Protein AF-A0A7C5V2Q4-F1 (afdb_monomer)

pLDDT: mean 83.96, std 16.66, range [26.61, 98.19]

Secondary structure (DSSP, 8-state):
--------SSGGGTSTT--S--PPP-TTS-----TTS-HHHHHHHHHHHHHHHHHHHHHHHHHHHHHHHTSTTTTTS-HHHHHHHHHHHTT-HHHHHHHHHTTTEEEEEE-TTS-EEEEE-----TT-TTTHHHHHHHHHHHHHHHHHHHHHHHTT-TTEEEEEEEEEE---SSPPPHHHHHHHHHHHHHHHHHHSPTT---EEEEEEEE--SS-TTSTTS---TT-EEEEEEEEEEPPP--TT--TTSHHHHHHHHHTTT-EEEEEEEEPTTTTT-HHHHHHHHHHHHHHHHHS-S-SSHHHHHHHHHHTTT---EEEEEGGGGPPPPPPPPPPBPTTT-PBP---TTTTSGGG-EEHHHHHHTT-EEHHHHHHHHHHHHHHS----

Nearest PDB structures (foldseek):
  3hf5-assembly2_C  TM=4.327E-01  e=3.768E-01  Pseudomonas reinekei
  6qkm-assembly1_A  TM=3.722E-01  e=2.864E+00  Acidianus ambivalens
  4ruh-assembly1_A  TM=2.135E-01  e=1.011E+00  Homo sapiens
  6qjc-assembly1_A  TM=3.534E-01  e=4.691E+00  Acidianus ambivalens
  6qo0-assembly1_D  TM=3.811E-01  e=6.885E+00  Acidianus ambivalens

Structure (mmCIF, N/CA/C/O backbone):
data_AF-A0A7C5V2Q4-F1
#
_entry.id   AF-A0A7C5V2Q4-F1
#
loop_
_atom_site.group_PDB
_atom_site.id
_atom_site.type_symbol
_at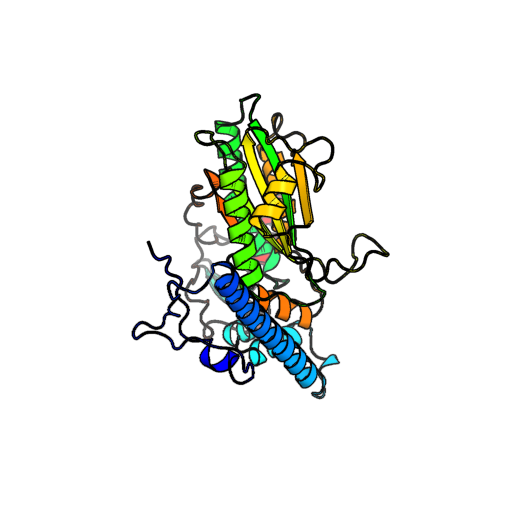om_site.label_atom_id
_atom_site.label_alt_id
_atom_site.label_comp_id
_atom_site.label_asym_id
_atom_site.label_entity_id
_atom_site.label_seq_id
_atom_site.pdbx_PDB_ins_code
_atom_site.Cartn_x
_atom_site.Cartn_y
_atom_site.Cartn_z
_atom_site.occupancy
_atom_site.B_iso_or_equiv
_atom_site.auth_seq_id
_atom_site.auth_comp_id
_atom_site.auth_asym_id
_atom_site.auth_atom_id
_atom_site.pdbx_PDB_model_num
ATOM 1 N N . MET A 1 1 ? -12.449 -25.948 27.594 1.00 26.61 1 MET A N 1
ATOM 2 C CA . MET A 1 1 ? -12.558 -25.129 26.363 1.00 26.61 1 MET A CA 1
ATOM 3 C C . MET A 1 1 ? -11.173 -24.605 26.000 1.00 26.61 1 MET A C 1
ATOM 5 O O . MET A 1 1 ? -10.774 -23.555 26.491 1.00 26.61 1 MET A O 1
ATOM 9 N N . SER A 1 2 ? -10.414 -25.378 25.222 1.00 27.00 2 SER A N 1
ATOM 10 C CA . SER A 1 2 ? -9.050 -25.055 24.783 1.00 27.00 2 SER A CA 1
ATOM 11 C C . SER A 1 2 ? -9.077 -24.156 23.542 1.00 27.00 2 SER A C 1
ATOM 13 O O . SER A 1 2 ? -9.951 -24.273 22.684 1.00 27.00 2 SER A O 1
ATOM 15 N N . VAL A 1 3 ? -8.145 -23.206 23.471 1.00 32.53 3 VAL A N 1
ATOM 16 C CA . VAL A 1 3 ? -7.998 -22.266 22.351 1.00 32.53 3 VAL A CA 1
ATOM 17 C C . VAL A 1 3 ? -6.780 -22.698 21.533 1.00 32.53 3 VAL A C 1
ATOM 19 O O . VAL A 1 3 ? -5.669 -22.680 22.048 1.00 32.53 3 VAL A O 1
ATOM 22 N N . GLN A 1 4 ? -6.999 -23.082 20.273 1.00 34.59 4 GLN A N 1
ATOM 23 C CA . GLN A 1 4 ? -5.988 -23.609 19.342 1.00 34.59 4 GLN A CA 1
ATOM 24 C C . GLN A 1 4 ? -5.271 -22.478 18.574 1.00 34.59 4 GLN A C 1
ATOM 26 O O . GLN A 1 4 ? -5.931 -21.560 18.076 1.00 34.59 4 GLN A O 1
ATOM 31 N N . ILE A 1 5 ? -3.934 -22.522 18.458 1.00 42.44 5 ILE A N 1
ATOM 32 C CA . ILE A 1 5 ? -3.127 -21.614 17.606 1.00 42.44 5 ILE A CA 1
ATOM 33 C C . ILE A 1 5 ? -1.931 -22.364 16.991 1.00 42.44 5 ILE A C 1
ATOM 35 O O . ILE A 1 5 ? -1.079 -22.861 17.717 1.00 42.44 5 ILE A O 1
ATOM 39 N N . GLU A 1 6 ? -1.910 -22.460 15.660 1.00 34.91 6 GLU A N 1
ATOM 40 C CA . GLU A 1 6 ? -1.063 -23.352 14.847 1.00 34.91 6 GLU A CA 1
ATOM 41 C C . GLU A 1 6 ? 0.200 -22.618 14.348 1.00 34.91 6 GLU A C 1
ATOM 43 O O . GLU A 1 6 ? 0.065 -21.581 13.692 1.00 34.91 6 GLU A O 1
ATOM 48 N N . THR A 1 7 ? 1.416 -23.116 14.638 1.00 46.41 7 THR A N 1
ATOM 49 C CA . THR A 1 7 ? 2.682 -22.678 13.992 1.00 46.41 7 THR A CA 1
ATOM 50 C C . THR A 1 7 ? 3.782 -23.758 14.091 1.00 46.41 7 THR A C 1
ATOM 52 O O . THR A 1 7 ? 4.435 -23.861 15.132 1.00 46.41 7 THR A O 1
ATOM 55 N N . SER A 1 8 ? 4.035 -24.531 13.025 1.00 42.38 8 SER A N 1
ATOM 56 C CA . SER A 1 8 ? 4.870 -25.750 13.071 1.00 42.38 8 SER A CA 1
ATOM 57 C C . SER A 1 8 ? 6.369 -25.591 12.740 1.00 42.38 8 SER A C 1
ATOM 59 O O . SER A 1 8 ? 7.172 -26.195 13.429 1.00 42.38 8 SER A O 1
ATOM 61 N N . GLU A 1 9 ? 6.850 -24.757 11.819 1.00 40.34 9 GLU A N 1
ATOM 62 C CA . GLU A 1 9 ? 8.235 -24.978 11.307 1.00 40.34 9 GLU A CA 1
ATOM 63 C C . GLU A 1 9 ? 9.363 -24.059 11.826 1.00 40.34 9 GLU A C 1
ATOM 65 O O . GLU A 1 9 ? 10.512 -24.217 11.430 1.00 40.34 9 GLU A O 1
ATOM 70 N N . VAL A 1 10 ? 9.099 -23.087 12.708 1.00 42.62 10 VAL A N 1
ATOM 71 C CA . VAL A 1 10 ? 10.092 -22.016 12.995 1.00 42.62 10 VAL A CA 1
ATOM 72 C C . VAL A 1 10 ? 10.660 -22.029 14.424 1.00 42.62 10 VAL A C 1
ATOM 74 O O . VAL A 1 10 ? 11.684 -21.395 14.675 1.00 42.62 10 VAL A O 1
ATOM 77 N N . LEU A 1 11 ? 10.046 -22.747 15.373 1.00 42.84 11 LEU A N 1
ATOM 78 C CA . LEU A 1 11 ? 10.464 -22.692 16.784 1.00 42.84 11 LEU A CA 1
ATOM 79 C C . LEU A 1 11 ? 11.715 -23.506 17.109 1.00 42.84 11 LEU A C 1
ATOM 81 O O . LEU A 1 11 ? 12.474 -23.068 17.968 1.00 42.84 11 LEU A O 1
ATOM 85 N N . ASP A 1 12 ? 11.987 -24.596 16.396 1.00 44.69 12 ASP A N 1
ATOM 86 C CA . ASP A 1 12 ? 13.100 -25.498 16.735 1.00 44.69 12 ASP A CA 1
ATOM 87 C C . ASP A 1 12 ? 14.481 -24.840 16.557 1.00 44.69 12 ASP A C 1
ATOM 89 O O . ASP A 1 12 ? 15.469 -25.277 17.132 1.00 44.69 12 ASP A O 1
ATOM 93 N N . SER A 1 13 ? 14.549 -23.719 15.827 1.00 42.50 13 SER A N 1
ATOM 94 C CA . SER A 1 13 ? 15.772 -22.917 15.676 1.00 42.50 13 SER A CA 1
ATOM 95 C C . SER A 1 13 ? 15.812 -21.647 16.539 1.00 42.50 13 SER A C 1
ATOM 97 O O . SER A 1 13 ? 16.843 -20.980 16.589 1.00 42.50 13 SER A O 1
ATOM 99 N N . ALA A 1 14 ? 14.715 -21.277 17.211 1.00 41.34 14 ALA A N 1
ATOM 100 C CA . ALA A 1 14 ? 14.650 -20.098 18.088 1.00 41.34 14 ALA A CA 1
ATOM 101 C C . ALA A 1 14 ? 15.077 -20.405 19.535 1.00 41.34 14 ALA A C 1
ATOM 103 O O . ALA A 1 14 ? 15.284 -19.491 20.330 1.00 41.34 14 ALA A O 1
ATOM 104 N N . THR A 1 15 ? 15.200 -21.684 19.877 1.00 46.28 15 THR A N 1
ATOM 105 C CA . THR A 1 15 ? 15.336 -22.183 21.249 1.00 46.28 15 THR A CA 1
ATOM 106 C C . THR A 1 15 ? 16.750 -22.635 21.599 1.00 46.28 15 THR A C 1
ATOM 108 O O . THR A 1 15 ? 17.056 -22.793 22.775 1.00 46.28 15 THR A O 1
ATOM 111 N N . ALA A 1 16 ? 17.647 -22.736 20.613 1.00 46.38 16 ALA A N 1
ATOM 112 C CA . ALA A 1 16 ? 19.034 -23.171 20.805 1.00 46.38 16 ALA A CA 1
ATOM 113 C C . ALA A 1 16 ? 19.890 -22.232 21.689 1.00 46.38 16 ALA A C 1
ATOM 115 O O . ALA A 1 16 ? 20.998 -22.599 22.063 1.00 46.38 16 ALA A O 1
ATOM 116 N N . GLY A 1 17 ? 19.393 -21.039 22.041 1.00 42.69 17 GLY A N 1
ATOM 117 C CA . GLY A 1 17 ? 20.082 -20.080 22.919 1.00 42.69 17 GLY A CA 1
ATOM 118 C C . GLY A 1 17 ? 19.285 -19.617 24.143 1.00 42.69 17 GLY A C 1
ATOM 119 O O . GLY A 1 17 ? 19.772 -18.772 24.889 1.00 42.69 17 GLY A O 1
ATOM 120 N N . ALA A 1 18 ? 18.070 -20.129 24.366 1.00 40.81 18 ALA A N 1
ATOM 121 C CA . ALA A 1 18 ? 17.256 -19.775 25.527 1.00 40.81 18 ALA A CA 1
ATOM 122 C C . ALA A 1 18 ? 17.156 -20.990 26.457 1.00 40.81 18 ALA A C 1
ATOM 124 O O . ALA A 1 18 ? 16.364 -21.891 26.206 1.00 40.81 18 ALA A O 1
ATOM 125 N N . SER A 1 19 ? 17.917 -21.012 27.557 1.00 41.22 19 SER A N 1
ATOM 126 C CA . SER A 1 19 ? 17.844 -22.081 28.574 1.00 41.22 19 SER A CA 1
ATOM 127 C C . SER A 1 19 ? 16.539 -22.082 29.393 1.00 41.22 19 SER A C 1
ATOM 129 O O . SER A 1 19 ? 16.434 -22.757 30.415 1.00 41.22 19 SER A O 1
ATOM 131 N N . ALA A 1 20 ? 15.521 -21.336 28.958 1.00 45.69 20 ALA A N 1
ATOM 132 C CA . ALA A 1 20 ? 14.234 -21.239 29.621 1.00 45.69 20 ALA A CA 1
ATOM 133 C C . ALA A 1 20 ? 13.189 -22.067 28.862 1.00 45.69 20 ALA A C 1
ATOM 135 O O . ALA A 1 20 ? 12.763 -21.689 27.774 1.00 45.69 20 ALA A O 1
ATOM 136 N N . PHE A 1 21 ? 12.811 -23.190 29.480 1.00 48.84 21 PHE A N 1
ATOM 137 C CA . PHE A 1 21 ? 11.584 -23.972 29.293 1.00 48.84 21 PHE A CA 1
ATOM 138 C C . PHE A 1 21 ? 10.853 -23.756 27.956 1.00 48.84 21 PHE A C 1
ATOM 140 O O . PHE A 1 21 ? 10.002 -22.875 27.810 1.00 48.84 21 PHE A O 1
ATOM 147 N N . VAL A 1 22 ? 11.150 -24.621 26.992 1.00 51.59 22 VAL A N 1
ATOM 148 C CA . VAL A 1 22 ? 10.342 -24.789 25.785 1.00 51.59 22 VAL A CA 1
ATOM 149 C C . VAL A 1 22 ? 9.534 -26.061 26.010 1.00 51.59 22 VAL A C 1
ATOM 151 O O . VAL A 1 22 ? 10.140 -27.131 26.074 1.00 51.59 22 VAL A O 1
ATOM 154 N N . PRO A 1 23 ? 8.203 -25.984 26.184 1.00 56.81 23 PRO A N 1
ATOM 155 C CA . PRO A 1 23 ? 7.403 -27.190 26.328 1.00 56.81 23 PRO A CA 1
ATOM 156 C C . PRO A 1 23 ? 7.612 -28.072 25.093 1.00 56.81 23 PRO A C 1
ATOM 158 O O . PRO A 1 23 ? 7.582 -27.565 23.968 1.00 56.81 23 PRO A O 1
ATOM 161 N N . ALA A 1 24 ? 7.833 -29.372 25.292 1.00 55.50 24 ALA A N 1
ATOM 162 C CA . ALA A 1 24 ? 7.827 -30.318 24.184 1.00 55.50 24 ALA A CA 1
ATOM 163 C C . ALA A 1 24 ? 6.471 -30.224 23.479 1.00 55.50 24 ALA A C 1
ATOM 165 O O . ALA A 1 24 ? 5.432 -30.129 24.140 1.00 55.50 24 ALA A O 1
ATOM 166 N N . ARG A 1 25 ? 6.486 -30.196 22.146 1.00 54.97 25 ARG A N 1
ATOM 167 C CA . ARG A 1 25 ? 5.241 -30.227 21.386 1.00 54.97 25 ARG A CA 1
ATOM 168 C C . ARG A 1 25 ? 4.564 -31.582 21.580 1.00 54.97 25 ARG A C 1
ATOM 170 O O . ARG A 1 25 ? 5.252 -32.592 21.711 1.00 54.97 25 ARG A O 1
ATOM 177 N N . ASP A 1 26 ? 3.239 -31.601 21.609 1.00 60.66 26 ASP A N 1
ATOM 178 C CA . ASP A 1 26 ? 2.491 -32.854 21.532 1.00 60.66 26 ASP A CA 1
ATOM 179 C C . ASP A 1 26 ? 2.609 -33.483 20.128 1.00 60.66 26 ASP A C 1
ATOM 181 O O . ASP A 1 26 ? 3.214 -32.913 19.213 1.00 60.66 26 ASP A O 1
ATOM 185 N N . GLY A 1 27 ? 2.041 -34.682 19.961 1.00 54.06 27 GLY A N 1
ATOM 186 C CA . GLY A 1 27 ? 2.088 -35.440 18.704 1.00 54.06 27 GLY A CA 1
ATOM 187 C C . GLY A 1 27 ? 1.478 -34.722 17.493 1.00 54.06 27 GLY A C 1
ATOM 188 O O . GLY A 1 27 ? 1.755 -35.117 16.365 1.00 54.06 27 GLY A O 1
ATOM 189 N N . ASP A 1 28 ? 0.722 -33.644 17.715 1.00 53.84 28 ASP A N 1
ATOM 190 C CA . ASP A 1 28 ? 0.086 -32.835 16.674 1.00 53.84 28 ASP A CA 1
ATOM 191 C C . ASP A 1 28 ? 0.823 -31.495 16.433 1.00 53.84 28 ASP A C 1
ATOM 193 O O . ASP A 1 28 ? 0.385 -30.661 15.636 1.00 53.84 28 ASP A O 1
ATOM 197 N N . GLY A 1 29 ? 1.962 -31.268 17.100 1.00 48.88 29 GLY A N 1
ATOM 198 C CA . GLY A 1 29 ? 2.810 -30.089 16.910 1.00 48.88 29 GLY A CA 1
ATOM 199 C C . GLY A 1 29 ? 2.446 -28.871 17.770 1.00 48.88 29 GLY A C 1
ATOM 200 O O . GLY A 1 29 ? 2.924 -27.766 17.481 1.00 48.88 29 GLY A O 1
ATOM 201 N N . TRP A 1 30 ? 1.637 -29.031 18.823 1.00 58.88 30 TRP A N 1
ATOM 202 C CA . TRP A 1 30 ? 1.192 -27.936 19.697 1.00 58.88 30 TRP A CA 1
ATOM 203 C C . TRP A 1 30 ? 1.996 -27.853 20.986 1.00 58.88 30 TRP A C 1
ATOM 205 O O . TRP A 1 30 ? 2.457 -28.858 21.507 1.00 58.88 30 TRP A O 1
ATOM 215 N N . TYR A 1 31 ? 2.111 -26.652 21.559 1.00 59.06 31 TYR A N 1
ATOM 216 C CA . TYR A 1 31 ? 2.618 -26.502 22.926 1.00 59.06 31 TYR A CA 1
ATOM 217 C C . TYR A 1 31 ? 1.496 -26.831 23.917 1.00 59.06 31 TYR A C 1
ATOM 219 O O . TYR A 1 31 ? 0.516 -26.075 23.959 1.00 59.06 31 TYR A O 1
ATOM 227 N N . PRO A 1 32 ? 1.611 -27.905 24.719 1.00 59.81 32 PRO A N 1
ATOM 228 C CA . PRO A 1 32 ? 0.618 -28.215 25.733 1.00 59.81 32 PRO A CA 1
ATOM 229 C C . PRO A 1 32 ? 0.603 -27.090 26.773 1.00 59.81 32 PRO A C 1
ATOM 231 O O . PRO A 1 32 ? 1.593 -26.840 27.461 1.00 59.81 32 PRO A O 1
ATOM 234 N N . VAL A 1 33 ? -0.530 -26.390 26.872 1.00 59.53 33 VAL A N 1
ATOM 235 C CA . VAL A 1 33 ? -0.809 -25.516 28.015 1.00 59.53 33 VAL A CA 1
ATOM 236 C C . VAL A 1 33 ? -1.325 -26.422 29.116 1.00 59.53 33 VAL A C 1
ATOM 238 O O . VAL A 1 33 ? -2.457 -26.905 29.034 1.00 59.53 33 VAL A O 1
ATOM 241 N N . THR A 1 34 ? -0.488 -26.709 30.108 1.00 64.69 34 THR A N 1
ATOM 242 C CA . THR A 1 34 ? -0.921 -27.540 31.233 1.00 64.69 34 THR A CA 1
ATOM 243 C C . THR A 1 34 ? -1.913 -26.749 32.102 1.00 64.69 34 THR A C 1
ATOM 245 O O . THR A 1 34 ? -1.849 -25.513 32.122 1.00 64.69 34 THR A O 1
ATOM 248 N N . PRO A 1 35 ? -2.861 -27.403 32.799 1.00 63.81 35 PRO A N 1
ATOM 249 C CA . PRO A 1 35 ? -3.821 -26.723 33.678 1.00 63.81 35 PRO A CA 1
ATOM 250 C C . PRO A 1 35 ? -3.169 -25.817 34.736 1.00 63.81 35 PRO A C 1
ATOM 252 O O . PRO A 1 35 ? -3.798 -24.876 35.216 1.00 63.81 35 PRO A O 1
ATOM 255 N N . GLU A 1 36 ? -1.906 -26.079 35.071 1.00 68.31 36 GLU A N 1
ATOM 256 C CA . GLU A 1 36 ? -1.113 -25.357 36.065 1.00 68.31 36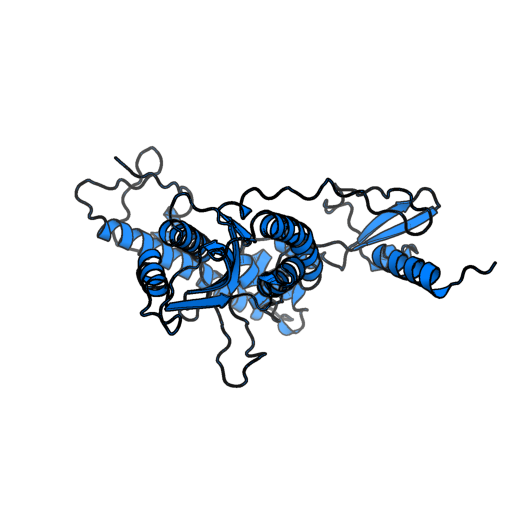 GLU A CA 1
ATOM 257 C C . GLU A 1 36 ? -0.471 -24.077 35.507 1.00 68.31 36 GLU A C 1
ATOM 259 O O . GLU A 1 36 ? -0.040 -23.216 36.277 1.00 68.31 36 GLU A O 1
ATOM 264 N N . GLN A 1 37 ? -0.404 -23.913 34.180 1.00 70.19 37 GLN A N 1
ATOM 265 C CA . GLN A 1 37 ? 0.167 -22.715 33.575 1.00 70.19 37 GLN A CA 1
ATOM 266 C C . GLN A 1 37 ? -0.818 -21.551 33.632 1.00 70.19 37 GLN A C 1
ATOM 268 O O . GLN A 1 37 ? -1.902 -21.569 33.042 1.00 70.19 37 GLN A O 1
ATOM 273 N N . SER A 1 38 ? -0.408 -20.467 34.288 1.00 76.94 38 SER A N 1
ATOM 274 C CA . SER A 1 38 ? -1.203 -19.249 34.286 1.00 76.94 38 SER A CA 1
ATOM 275 C C . SER A 1 38 ? -1.246 -18.645 32.879 1.00 76.94 38 SER A C 1
ATOM 277 O O . SER A 1 38 ? -0.282 -18.680 32.107 1.00 76.94 38 SER A O 1
ATOM 279 N N . LEU A 1 39 ? -2.366 -18.002 32.542 1.00 69.38 39 LEU A N 1
ATOM 280 C CA . LEU A 1 39 ? -2.509 -17.260 31.287 1.00 69.38 39 LEU A CA 1
ATOM 281 C C . LEU A 1 39 ? -1.384 -16.219 31.095 1.00 69.38 39 LEU A C 1
ATOM 283 O O . LEU A 1 39 ? -1.052 -15.858 29.963 1.00 69.38 39 LEU A O 1
ATOM 287 N N . ASP A 1 40 ? -0.801 -15.722 32.186 1.00 73.00 40 ASP A N 1
ATOM 288 C CA . ASP A 1 40 ? 0.296 -14.761 32.147 1.00 73.00 40 ASP A CA 1
ATOM 289 C C . ASP A 1 40 ? 1.644 -15.411 31.819 1.00 73.00 40 ASP A C 1
ATOM 291 O O . ASP A 1 40 ? 2.403 -14.820 31.049 1.00 73.00 40 ASP A O 1
ATOM 295 N N . GLN A 1 41 ? 1.896 -16.649 32.260 1.00 72.38 41 GLN A N 1
ATOM 296 C CA . GLN A 1 41 ? 3.060 -17.435 31.828 1.00 72.38 41 GLN A CA 1
ATOM 297 C C . GLN A 1 41 ? 3.009 -17.722 30.323 1.00 72.38 41 GLN A C 1
ATOM 299 O O . GLN A 1 41 ? 3.978 -17.466 29.609 1.00 72.38 41 GLN A O 1
ATOM 304 N N . VAL A 1 42 ? 1.847 -18.137 29.806 1.00 70.12 42 VAL A N 1
ATOM 305 C CA . VAL A 1 42 ? 1.660 -18.386 28.365 1.00 70.12 42 VAL A CA 1
ATOM 306 C C . VAL A 1 42 ? 1.880 -17.105 27.549 1.00 70.12 42 VAL A C 1
ATOM 308 O O . VAL A 1 42 ? 2.594 -17.106 26.544 1.00 70.12 42 VAL A O 1
ATOM 311 N N . LYS A 1 43 ? 1.319 -15.967 27.986 1.00 71.94 43 LYS A N 1
ATOM 312 C CA . LYS A 1 43 ? 1.562 -14.667 27.330 1.00 71.94 43 LYS A CA 1
ATOM 313 C C . LYS A 1 43 ? 3.039 -14.273 27.368 1.00 71.94 43 LYS A C 1
ATOM 315 O O . LYS A 1 43 ? 3.521 -13.720 26.380 1.00 71.94 43 LYS A O 1
ATOM 320 N N . ALA A 1 44 ? 3.725 -14.493 28.489 1.00 74.62 44 ALA A N 1
ATOM 321 C CA . ALA A 1 44 ? 5.139 -14.168 28.642 1.00 74.62 44 ALA A CA 1
ATOM 322 C C . ALA A 1 44 ? 6.003 -14.998 27.684 1.00 74.62 44 ALA A C 1
ATOM 324 O O . ALA A 1 44 ? 6.819 -14.421 26.968 1.00 74.62 44 ALA A O 1
ATOM 325 N N . PHE A 1 45 ? 5.738 -16.303 27.573 1.00 75.50 45 PHE A N 1
ATOM 326 C CA . PHE A 1 45 ? 6.406 -17.189 26.619 1.00 75.50 45 PHE A CA 1
ATOM 327 C C . PHE A 1 45 ? 6.243 -16.704 25.173 1.00 75.50 45 PHE A C 1
ATOM 329 O O . PHE A 1 45 ? 7.231 -16.458 24.485 1.00 75.50 45 PHE A O 1
ATOM 336 N N . PHE A 1 46 ? 5.010 -16.457 24.714 1.00 72.62 46 PHE A N 1
ATOM 337 C CA . PHE A 1 46 ? 4.790 -15.977 23.344 1.00 72.62 46 PHE A CA 1
ATOM 338 C C . PHE A 1 46 ? 5.418 -14.607 23.080 1.00 72.62 46 PHE A C 1
ATOM 340 O O . PHE A 1 46 ? 5.879 -14.355 21.966 1.00 72.62 46 PHE A O 1
ATOM 347 N N . ARG A 1 47 ? 5.448 -13.716 24.081 1.00 74.75 47 ARG A N 1
ATOM 348 C CA . ARG A 1 47 ? 6.177 -12.444 23.977 1.00 74.75 47 ARG A CA 1
ATOM 349 C C . ARG A 1 47 ? 7.675 -12.688 23.816 1.00 74.75 47 ARG A C 1
ATOM 351 O O . ARG A 1 47 ? 8.261 -12.080 22.930 1.00 74.75 47 ARG A O 1
ATOM 358 N N . ALA A 1 48 ? 8.266 -13.581 24.607 1.00 75.94 48 ALA A N 1
ATOM 359 C CA . ALA A 1 48 ? 9.685 -13.918 24.523 1.00 75.94 48 ALA A CA 1
ATOM 360 C C . ALA A 1 48 ? 10.046 -14.533 23.160 1.00 75.94 48 ALA A C 1
ATOM 362 O O . ALA A 1 48 ? 10.942 -14.029 22.488 1.00 75.94 48 ALA A O 1
ATOM 363 N N . VAL A 1 49 ? 9.286 -15.532 22.696 1.00 76.62 49 VAL A N 1
ATOM 364 C CA . VAL A 1 49 ? 9.466 -16.159 21.373 1.00 76.62 49 VAL A CA 1
ATOM 365 C C . VAL A 1 49 ? 9.348 -15.128 20.251 1.00 76.62 49 VAL A C 1
ATOM 367 O O . VAL A 1 49 ? 10.174 -15.086 19.340 1.00 76.62 49 VAL A O 1
ATOM 370 N N . TYR A 1 50 ? 8.327 -14.269 20.311 1.00 75.06 50 TYR A N 1
ATOM 371 C CA . TYR A 1 50 ? 8.141 -13.205 19.331 1.00 75.06 50 TYR A CA 1
ATOM 372 C C . TYR A 1 50 ? 9.324 -12.225 19.330 1.00 75.06 50 TYR A C 1
ATOM 374 O O . TYR A 1 50 ? 9.821 -11.879 18.257 1.00 75.06 50 TYR A O 1
ATOM 382 N N . SER A 1 51 ? 9.781 -11.788 20.506 1.00 76.00 51 SER A N 1
ATOM 383 C CA . SER A 1 51 ? 10.917 -10.872 20.637 1.00 76.00 51 SER A CA 1
ATOM 384 C C . SER A 1 51 ? 12.204 -11.496 20.102 1.0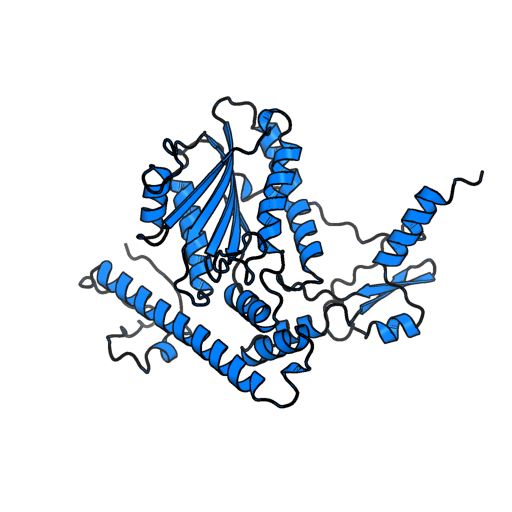0 76.00 51 SER A C 1
ATOM 386 O O . SER A 1 51 ? 12.909 -10.839 19.343 1.00 76.00 51 SER A O 1
ATOM 388 N N . ALA A 1 52 ? 12.464 -12.773 20.397 1.00 78.75 52 ALA A N 1
ATOM 389 C CA . ALA A 1 52 ? 13.616 -13.504 19.872 1.00 78.75 52 ALA A CA 1
ATOM 390 C C . ALA A 1 52 ? 13.568 -13.626 18.339 1.00 78.75 52 ALA A C 1
ATOM 392 O O . ALA A 1 52 ? 14.557 -13.371 17.655 1.00 78.75 52 ALA A O 1
ATOM 393 N N . ARG A 1 53 ? 12.394 -13.938 17.772 1.00 77.88 53 ARG A N 1
ATOM 394 C CA . ARG A 1 53 ? 12.203 -13.993 16.314 1.00 77.88 53 ARG A CA 1
ATOM 395 C C . ARG A 1 53 ? 12.394 -12.626 15.656 1.00 77.88 53 ARG A C 1
ATOM 397 O O . ARG A 1 53 ? 12.987 -12.546 14.583 1.00 77.88 53 ARG A O 1
ATOM 404 N N . ASN A 1 54 ? 11.890 -11.561 16.283 1.00 78.81 54 ASN A N 1
ATOM 405 C CA . ASN A 1 54 ? 12.097 -10.195 15.814 1.00 78.81 54 ASN A CA 1
ATOM 406 C C . ASN A 1 54 ? 13.585 -9.839 15.798 1.00 78.81 54 ASN A C 1
ATOM 408 O O . ASN A 1 54 ? 14.091 -9.458 14.747 1.00 78.81 54 ASN A O 1
ATOM 412 N N . ALA A 1 55 ? 14.266 -10.025 16.932 1.00 82.19 55 ALA A N 1
ATOM 413 C CA . ALA A 1 55 ? 15.692 -9.757 17.076 1.00 82.19 55 ALA A CA 1
ATOM 414 C C . ALA A 1 55 ? 16.497 -10.513 16.015 1.00 82.19 55 ALA A C 1
ATOM 416 O O . ALA A 1 55 ? 17.276 -9.904 15.297 1.00 82.19 55 ALA A O 1
ATOM 417 N N . ARG A 1 56 ? 16.202 -11.802 15.790 1.00 87.12 56 ARG A N 1
ATOM 418 C CA . ARG A 1 56 ? 16.884 -12.599 14.764 1.00 87.12 56 ARG A CA 1
ATOM 419 C C . ARG A 1 56 ? 16.745 -12.019 13.357 1.00 87.12 56 ARG A C 1
ATOM 421 O O . ARG A 1 56 ? 17.755 -11.906 12.677 1.00 87.12 56 ARG A O 1
ATOM 428 N N . ILE A 1 57 ? 15.537 -11.646 12.918 1.00 88.31 57 ILE A N 1
ATOM 429 C CA . ILE A 1 57 ? 15.350 -11.062 11.576 1.00 88.31 57 ILE A CA 1
ATOM 430 C C . ILE A 1 57 ? 16.033 -9.697 11.471 1.00 88.31 57 ILE A C 1
ATOM 432 O O . ILE A 1 57 ? 16.610 -9.384 10.432 1.00 88.31 57 ILE A O 1
ATOM 436 N N . VAL A 1 58 ? 15.963 -8.876 12.520 1.00 87.81 58 VAL A N 1
ATOM 437 C CA . VAL A 1 58 ? 16.617 -7.561 12.543 1.00 87.81 58 VAL A CA 1
ATOM 438 C C . VAL A 1 58 ? 18.138 -7.712 12.498 1.00 87.81 58 VAL A C 1
ATOM 440 O O . VAL A 1 58 ? 18.787 -7.033 11.706 1.00 87.81 58 VAL A O 1
ATOM 443 N N . ASP A 1 59 ? 18.701 -8.619 13.289 1.00 90.25 59 ASP A N 1
ATOM 444 C CA . ASP A 1 59 ? 20.136 -8.890 13.341 1.00 90.25 59 ASP A CA 1
ATOM 445 C C . ASP A 1 59 ? 20.638 -9.524 12.047 1.00 90.25 59 ASP A C 1
ATOM 447 O O . ASP A 1 59 ? 21.676 -9.123 11.527 1.00 90.25 59 ASP A O 1
ATOM 451 N N . GLU A 1 60 ? 19.895 -10.481 11.490 1.00 93.81 60 GLU A N 1
ATOM 452 C CA . GLU A 1 60 ? 20.178 -11.069 10.182 1.00 93.81 60 GLU A CA 1
ATOM 453 C C . GLU A 1 60 ? 20.163 -9.998 9.093 1.00 93.81 60 GLU A C 1
ATOM 455 O O . GLU A 1 60 ? 21.121 -9.896 8.335 1.00 93.81 60 GLU A O 1
ATOM 460 N N . PHE A 1 61 ? 19.150 -9.129 9.076 1.00 93.81 61 PHE A N 1
ATOM 461 C CA . PHE A 1 61 ? 19.092 -8.007 8.145 1.00 93.81 61 PHE A CA 1
ATOM 462 C C . PHE A 1 61 ? 20.295 -7.068 8.301 1.00 93.81 61 PHE A C 1
ATOM 464 O O . PHE A 1 61 ? 20.950 -6.749 7.310 1.00 93.81 61 PHE A O 1
ATOM 471 N N . LYS A 1 62 ? 20.625 -6.651 9.531 1.00 93.56 62 LYS A N 1
ATOM 472 C CA . LYS A 1 62 ? 21.775 -5.774 9.810 1.00 93.56 62 LYS A CA 1
ATOM 473 C C . LYS A 1 62 ? 23.093 -6.412 9.361 1.00 93.56 62 LYS A C 1
ATOM 475 O O . LYS A 1 62 ? 23.878 -5.745 8.693 1.00 93.56 62 LYS A O 1
ATOM 480 N N . ARG A 1 63 ? 23.325 -7.692 9.684 1.00 96.00 63 ARG A N 1
ATOM 481 C CA . ARG A 1 63 ? 24.524 -8.436 9.260 1.00 96.00 63 ARG A CA 1
ATOM 482 C C . ARG A 1 63 ? 24.600 -8.570 7.745 1.00 96.00 63 ARG A C 1
ATOM 484 O O . ARG A 1 63 ? 25.656 -8.316 7.181 1.00 96.00 63 ARG A O 1
ATOM 491 N N . THR A 1 64 ? 23.492 -8.911 7.092 1.00 96.56 64 THR A N 1
ATOM 492 C CA . THR A 1 64 ? 23.413 -9.012 5.631 1.00 96.56 64 THR A CA 1
ATOM 493 C C . THR A 1 64 ? 23.746 -7.684 4.963 1.00 96.56 64 THR A C 1
ATOM 495 O O . THR A 1 64 ? 24.562 -7.647 4.047 1.00 96.56 64 THR A O 1
ATOM 498 N N . VAL A 1 65 ? 23.169 -6.577 5.439 1.00 95.38 65 VAL A N 1
ATOM 499 C CA . VAL A 1 65 ? 23.475 -5.240 4.910 1.00 95.38 65 VAL A CA 1
ATOM 500 C C . VAL A 1 65 ? 24.942 -4.879 5.139 1.00 95.38 65 VAL A C 1
ATOM 502 O O . VAL A 1 65 ? 25.585 -4.386 4.219 1.00 95.38 65 VAL A O 1
ATOM 505 N N . ALA A 1 66 ? 25.490 -5.145 6.328 1.00 96.19 66 ALA A N 1
ATOM 506 C CA . ALA A 1 66 ? 26.897 -4.879 6.623 1.00 96.19 66 ALA A CA 1
ATOM 507 C C . ALA A 1 66 ? 27.846 -5.698 5.729 1.00 96.19 66 ALA A C 1
ATOM 509 O O . ALA A 1 66 ? 28.802 -5.147 5.192 1.00 96.19 66 ALA A O 1
ATOM 510 N N . ALA A 1 67 ? 27.554 -6.984 5.516 1.00 97.12 67 ALA A N 1
ATOM 511 C CA . ALA A 1 67 ? 28.338 -7.851 4.640 1.00 97.12 67 ALA A CA 1
ATOM 512 C C . ALA A 1 67 ? 28.293 -7.385 3.177 1.00 97.12 67 ALA A C 1
ATOM 514 O O . ALA A 1 67 ? 29.326 -7.336 2.520 1.00 97.12 67 ALA A O 1
ATOM 515 N N . LEU A 1 68 ? 27.116 -6.986 2.683 1.00 97.12 68 LEU A N 1
ATOM 516 C CA . LEU A 1 68 ? 26.961 -6.453 1.327 1.00 97.12 68 LEU A CA 1
ATOM 517 C C . LEU A 1 68 ? 27.675 -5.106 1.138 1.00 97.12 68 LEU A C 1
ATOM 519 O O . LEU A 1 68 ? 28.257 -4.880 0.083 1.00 97.12 68 LEU A O 1
ATOM 523 N N . LYS A 1 69 ? 27.667 -4.238 2.159 1.00 96.38 69 LYS A N 1
ATOM 524 C CA . LYS A 1 69 ? 28.410 -2.965 2.169 1.00 96.38 69 LYS A CA 1
ATOM 525 C C . LYS A 1 69 ? 29.922 -3.140 2.130 1.00 96.38 69 LYS A C 1
ATOM 527 O O . LYS A 1 69 ? 30.615 -2.259 1.644 1.00 96.38 69 LYS A O 1
ATOM 532 N N . ALA A 1 70 ? 30.428 -4.252 2.657 1.00 97.06 70 ALA A N 1
ATOM 533 C CA . ALA A 1 70 ? 31.850 -4.566 2.618 1.00 97.06 70 ALA A CA 1
ATOM 534 C C . ALA A 1 70 ? 32.316 -5.062 1.235 1.00 97.06 70 ALA A C 1
ATOM 536 O O . ALA A 1 70 ? 33.518 -5.193 1.015 1.00 97.06 70 ALA A O 1
ATOM 537 N N . CYS A 1 71 ? 31.397 -5.359 0.308 1.00 96.25 71 CYS A N 1
ATOM 538 C CA . CYS A 1 71 ? 31.754 -5.718 -1.060 1.00 96.25 71 CYS A CA 1
ATOM 539 C C . CYS A 1 71 ? 32.221 -4.487 -1.849 1.00 96.25 71 CYS A C 1
ATOM 541 O O . CYS A 1 71 ? 31.593 -3.429 -1.798 1.00 96.25 71 CYS A O 1
ATOM 543 N N . GLU A 1 72 ? 33.279 -4.658 -2.643 1.00 95.69 72 GLU A N 1
ATOM 544 C CA . GLU A 1 72 ? 33.763 -3.636 -3.575 1.00 95.69 72 GLU A CA 1
ATOM 545 C C . GLU A 1 72 ? 32.652 -3.209 -4.550 1.00 95.69 72 GLU A C 1
ATOM 547 O O . GLU A 1 72 ? 31.885 -4.040 -5.051 1.00 95.69 72 GLU A O 1
ATOM 552 N N . GLY A 1 73 ? 32.547 -1.904 -4.805 1.00 95.56 73 GLY A N 1
ATOM 553 C CA . GLY A 1 73 ? 31.568 -1.356 -5.738 1.00 95.56 73 GLY A CA 1
ATOM 554 C C . GLY A 1 73 ? 30.159 -1.146 -5.163 1.00 95.56 73 GLY A C 1
ATOM 555 O O . GLY A 1 73 ? 29.249 -0.835 -5.930 1.00 95.56 73 GLY A O 1
ATOM 556 N N . TRP A 1 74 ? 29.921 -1.393 -3.861 1.00 96.19 74 TRP A N 1
ATOM 557 C CA . TRP A 1 74 ? 28.577 -1.299 -3.269 1.00 96.19 74 TRP A CA 1
ATOM 558 C C . TRP A 1 74 ? 27.978 0.103 -3.379 1.00 96.19 74 TRP A C 1
ATOM 560 O O . TRP A 1 74 ? 26.808 0.234 -3.747 1.00 96.19 74 TRP A O 1
ATOM 570 N N . ASP A 1 75 ? 28.746 1.143 -3.058 1.00 96.00 75 ASP A N 1
ATOM 571 C CA . ASP A 1 75 ? 28.236 2.514 -2.997 1.00 96.00 75 ASP A CA 1
ATOM 572 C C . ASP A 1 75 ? 27.880 3.057 -4.389 1.00 96.00 75 ASP A C 1
ATOM 574 O O . ASP A 1 75 ? 26.914 3.815 -4.522 1.00 96.00 75 ASP A O 1
ATOM 578 N N . GLU A 1 76 ? 28.558 2.565 -5.427 1.00 96.62 76 GLU A N 1
ATOM 579 C CA . GLU A 1 76 ? 28.334 2.855 -6.843 1.00 96.62 76 GLU A CA 1
ATOM 580 C C . GLU A 1 76 ? 27.094 2.147 -7.414 1.00 96.62 76 GLU A C 1
ATOM 582 O O . GLU A 1 76 ? 26.593 2.525 -8.479 1.00 96.62 76 GLU A O 1
ATOM 587 N N . LEU A 1 77 ? 26.559 1.129 -6.726 1.00 95.81 77 LEU A N 1
ATOM 588 C CA . LEU A 1 77 ? 25.360 0.437 -7.190 1.00 95.81 77 LEU A CA 1
ATOM 589 C C . LEU A 1 77 ? 24.137 1.369 -7.155 1.00 95.81 77 LEU A C 1
ATOM 591 O O . LEU A 1 77 ? 23.881 2.038 -6.144 1.00 95.81 77 LEU A O 1
ATOM 595 N N . PRO A 1 78 ? 23.278 1.324 -8.190 1.00 94.69 78 PRO A N 1
ATOM 596 C CA . PRO A 1 78 ? 21.964 1.948 -8.127 1.00 94.69 78 PRO A CA 1
ATOM 597 C C . PRO A 1 78 ? 21.154 1.421 -6.933 1.00 94.69 78 PRO A C 1
ATOM 599 O O . PRO A 1 78 ? 21.147 0.219 -6.662 1.00 94.69 78 PRO A O 1
ATOM 602 N N . GLU A 1 79 ? 20.373 2.285 -6.277 1.00 92.94 79 GLU A N 1
ATOM 603 C CA . GLU A 1 79 ? 19.561 1.926 -5.093 1.00 92.94 79 GLU A CA 1
ATOM 604 C C . GLU A 1 79 ? 18.644 0.715 -5.310 1.00 92.94 79 GLU A C 1
ATOM 606 O O . GLU A 1 79 ? 18.371 -0.077 -4.408 1.00 92.94 79 GLU A O 1
ATOM 611 N N . ARG A 1 80 ? 18.188 0.528 -6.546 1.00 92.88 80 ARG A N 1
ATOM 612 C CA . ARG A 1 80 ? 17.399 -0.633 -6.953 1.00 92.88 80 ARG A CA 1
ATOM 613 C C . ARG A 1 80 ? 18.189 -1.942 -6.895 1.00 92.88 80 ARG A C 1
ATOM 615 O O . ARG A 1 80 ? 17.614 -2.959 -6.510 1.00 92.88 80 ARG A O 1
ATOM 622 N N . GLU A 1 81 ? 19.453 -1.932 -7.304 1.00 95.69 81 GLU A N 1
ATOM 623 C CA . GLU A 1 81 ? 20.306 -3.120 -7.250 1.00 95.69 81 GLU A CA 1
ATOM 624 C C . GLU A 1 81 ? 20.690 -3.425 -5.801 1.00 95.69 81 GLU A C 1
ATOM 626 O O . GLU A 1 81 ? 20.566 -4.574 -5.382 1.00 95.69 81 GLU A O 1
ATOM 631 N N . LYS A 1 82 ? 20.995 -2.397 -4.992 1.00 96.56 82 LYS A N 1
ATOM 632 C CA . LYS A 1 82 ? 21.145 -2.532 -3.529 1.00 96.56 82 LYS A CA 1
ATOM 633 C C . LYS A 1 82 ? 19.907 -3.195 -2.907 1.00 96.56 82 LYS A C 1
ATOM 635 O O . LYS A 1 82 ? 20.014 -4.213 -2.225 1.00 96.56 82 LYS A O 1
ATOM 640 N N . TYR A 1 83 ? 18.711 -2.686 -3.224 1.00 95.44 83 TYR A N 1
ATOM 641 C CA . TYR A 1 83 ? 17.427 -3.260 -2.800 1.00 95.44 83 TYR A CA 1
ATOM 642 C C . TYR A 1 83 ? 17.268 -4.730 -3.225 1.00 95.44 83 TYR A C 1
ATOM 644 O O . TYR A 1 83 ? 16.868 -5.567 -2.414 1.00 95.44 83 TYR A O 1
ATOM 652 N N . ALA A 1 84 ? 17.581 -5.068 -4.479 1.00 96.75 84 ALA A N 1
ATOM 653 C CA . ALA A 1 84 ? 17.458 -6.432 -4.986 1.00 96.75 84 ALA A CA 1
ATOM 654 C C . ALA A 1 84 ? 18.438 -7.406 -4.312 1.00 96.75 84 ALA A C 1
ATOM 656 O O . ALA A 1 84 ? 18.006 -8.479 -3.892 1.00 96.75 84 ALA A O 1
ATOM 657 N N . ARG A 1 85 ? 19.712 -7.028 -4.143 1.00 98.00 85 ARG A N 1
ATOM 658 C CA . ARG A 1 85 ? 20.728 -7.862 -3.474 1.00 98.00 85 ARG A CA 1
ATOM 659 C C . ARG A 1 85 ? 20.367 -8.158 -2.024 1.00 98.00 85 ARG A C 1
ATOM 661 O O . ARG A 1 85 ? 20.472 -9.302 -1.596 1.00 98.00 85 ARG A O 1
ATOM 668 N N . ILE A 1 86 ? 19.862 -7.164 -1.290 1.00 97.88 86 ILE A N 1
ATOM 669 C CA . ILE A 1 86 ? 19.408 -7.378 0.092 1.00 97.88 86 ILE A CA 1
ATOM 670 C C . ILE A 1 86 ? 18.220 -8.344 0.122 1.00 97.88 86 ILE A C 1
ATOM 672 O O . ILE A 1 86 ? 18.194 -9.257 0.940 1.00 97.88 86 ILE A O 1
ATOM 676 N N . LEU A 1 87 ? 17.236 -8.191 -0.774 1.00 97.31 87 LEU A N 1
ATOM 677 C CA . LEU A 1 87 ? 16.115 -9.134 -0.846 1.00 97.31 87 LEU A CA 1
ATOM 678 C C . LEU A 1 87 ? 16.577 -10.564 -1.150 1.00 97.31 87 LEU A C 1
ATOM 680 O O . LEU A 1 87 ? 16.072 -11.502 -0.543 1.00 97.31 87 LEU A O 1
ATOM 684 N N . GLU A 1 88 ? 17.509 -10.732 -2.082 1.00 97.81 88 GLU A N 1
ATOM 685 C CA . GLU A 1 88 ? 18.074 -12.029 -2.456 1.00 97.81 88 GLU A CA 1
ATOM 686 C C . GLU A 1 88 ? 18.801 -12.691 -1.283 1.00 97.81 88 GLU A C 1
ATOM 688 O O . GLU A 1 88 ? 18.491 -13.835 -0.950 1.00 97.81 88 GLU A O 1
ATOM 693 N N . ALA A 1 89 ? 19.669 -11.943 -0.597 1.00 97.12 89 ALA A N 1
ATOM 694 C CA . ALA A 1 89 ? 20.393 -12.409 0.582 1.00 97.12 89 ALA A CA 1
ATOM 695 C C . ALA A 1 89 ? 19.469 -12.721 1.775 1.00 97.12 89 ALA A C 1
ATOM 697 O O . ALA A 1 89 ? 19.775 -13.592 2.580 1.00 97.12 89 ALA A O 1
ATOM 698 N N . MET A 1 90 ? 18.299 -12.078 1.850 1.00 96.00 90 MET A N 1
ATOM 699 C CA . MET A 1 90 ? 17.250 -12.370 2.837 1.00 96.00 90 MET A CA 1
ATOM 700 C C . MET A 1 90 ? 16.269 -13.470 2.377 1.00 96.00 90 MET A C 1
ATOM 702 O O . MET A 1 90 ? 15.164 -13.580 2.913 1.00 96.00 90 MET A O 1
ATOM 706 N N . GLY A 1 91 ? 16.616 -14.256 1.349 1.00 95.69 91 GLY A N 1
ATOM 707 C CA . GLY A 1 91 ? 15.817 -15.397 0.880 1.00 95.69 91 GLY A CA 1
ATOM 708 C C . GLY A 1 91 ? 14.548 -15.025 0.103 1.00 95.69 91 GLY A C 1
ATOM 709 O O . GLY A 1 91 ? 13.585 -15.790 0.060 1.00 95.69 91 GLY A O 1
ATOM 710 N N . LEU A 1 92 ? 14.496 -13.829 -0.492 1.00 95.88 92 LEU A N 1
ATOM 711 C CA . LEU A 1 92 ? 13.366 -13.326 -1.283 1.00 95.88 92 LEU A CA 1
ATOM 712 C C . LEU A 1 92 ? 13.731 -13.204 -2.773 1.00 95.88 92 LEU A C 1
ATOM 714 O O . LEU A 1 92 ? 13.416 -12.196 -3.413 1.00 95.88 92 LEU A O 1
ATOM 718 N N . GLN A 1 93 ? 14.338 -14.247 -3.349 1.00 96.25 93 GLN A N 1
ATOM 719 C CA . GLN A 1 93 ? 14.879 -14.276 -4.720 1.00 96.25 93 GLN A CA 1
ATOM 720 C C . GLN A 1 93 ? 13.846 -13.828 -5.764 1.00 96.25 93 GLN A C 1
ATOM 722 O O . GLN A 1 93 ? 14.083 -12.905 -6.539 1.00 96.25 93 GLN A O 1
ATOM 727 N N . SER A 1 94 ? 12.626 -14.377 -5.715 1.00 93.62 94 SER A N 1
ATOM 728 C CA . SER A 1 94 ? 11.555 -13.991 -6.649 1.00 93.62 94 SER A CA 1
ATOM 729 C C . SER A 1 94 ? 11.167 -12.507 -6.547 1.00 93.62 94 SER A C 1
ATOM 731 O O . SER A 1 94 ? 10.684 -11.907 -7.508 1.00 93.62 94 SER A O 1
ATOM 733 N N . LYS A 1 95 ? 11.337 -11.862 -5.387 1.00 95.38 95 LYS A N 1
ATOM 734 C CA . LYS A 1 95 ? 11.127 -10.411 -5.279 1.00 95.38 95 LYS A CA 1
ATOM 735 C C . LYS A 1 95 ? 12.330 -9.644 -5.824 1.00 95.38 95 LYS A C 1
ATOM 737 O O . LYS A 1 95 ? 12.106 -8.692 -6.567 1.00 95.38 95 LYS A O 1
ATOM 742 N N . ALA A 1 96 ? 13.550 -10.073 -5.505 1.00 96.75 96 ALA A N 1
ATOM 743 C CA . ALA A 1 96 ? 14.787 -9.473 -5.999 1.00 96.75 96 ALA A CA 1
ATOM 744 C C . ALA A 1 96 ? 14.818 -9.414 -7.534 1.00 96.75 96 ALA A C 1
ATOM 746 O O . ALA A 1 96 ? 14.901 -8.331 -8.110 1.00 96.75 96 ALA A O 1
ATOM 747 N N . GLU A 1 97 ? 14.607 -10.549 -8.201 1.00 94.69 97 GLU A N 1
ATOM 748 C CA . GLU A 1 97 ? 14.595 -10.647 -9.666 1.00 94.69 97 GLU A CA 1
ATOM 749 C C . GLU A 1 97 ? 13.535 -9.742 -10.297 1.00 94.69 97 GLU A C 1
ATOM 751 O O . GLU A 1 97 ? 13.806 -8.983 -11.224 1.00 94.69 97 GLU A O 1
ATOM 756 N N . ARG A 1 98 ? 12.305 -9.771 -9.763 1.00 94.25 98 ARG A N 1
ATOM 757 C CA . ARG A 1 98 ? 11.241 -8.895 -10.262 1.00 94.25 98 ARG A CA 1
ATOM 758 C C . ARG A 1 98 ? 11.604 -7.425 -10.062 1.00 94.25 98 ARG A C 1
ATOM 760 O O . ARG A 1 98 ? 11.239 -6.617 -10.909 1.00 94.25 98 ARG A O 1
ATOM 767 N N . SER A 1 99 ? 12.266 -7.074 -8.958 1.00 94.50 99 SER A N 1
ATOM 768 C CA . SER A 1 99 ? 12.730 -5.711 -8.694 1.00 94.50 99 SER A CA 1
ATOM 769 C C . SER A 1 99 ? 13.761 -5.256 -9.723 1.00 94.50 99 SER A C 1
ATOM 771 O O . SER A 1 99 ? 13.608 -4.155 -10.246 1.00 94.50 99 SER A O 1
ATOM 773 N N . ARG A 1 100 ? 14.737 -6.104 -10.075 1.00 94.88 100 ARG A N 1
ATOM 774 C CA . ARG A 1 100 ? 15.713 -5.825 -11.143 1.00 94.88 100 ARG A CA 1
ATOM 775 C C . ARG A 1 100 ? 15.014 -5.595 -12.482 1.00 94.88 100 ARG A C 1
ATOM 777 O O . ARG A 1 100 ? 15.206 -4.564 -13.101 1.00 94.88 100 ARG A O 1
ATOM 784 N N . ASP A 1 101 ? 14.090 -6.477 -12.858 1.00 94.81 101 ASP A N 1
ATOM 785 C CA . ASP A 1 101 ? 13.409 -6.394 -14.158 1.00 94.81 101 ASP A CA 1
ATOM 786 C C . ASP A 1 101 ? 12.436 -5.210 -14.303 1.00 94.81 101 ASP A C 1
ATOM 788 O O . ASP A 1 101 ? 12.046 -4.855 -15.419 1.00 94.81 101 ASP A O 1
ATOM 792 N N . CYS A 1 102 ? 11.935 -4.647 -13.197 1.00 93.62 102 CYS A N 1
ATOM 793 C CA . CYS A 1 102 ? 10.860 -3.651 -13.236 1.00 93.62 102 CYS A CA 1
ATOM 794 C C . CYS A 1 102 ? 11.271 -2.438 -14.073 1.00 93.62 102 CYS A C 1
ATOM 796 O O . CYS A 1 102 ? 12.321 -1.862 -13.832 1.00 93.62 102 CYS A O 1
ATOM 798 N N . ASN A 1 103 ? 10.435 -1.983 -14.999 1.00 92.44 103 ASN A N 1
ATOM 799 C CA . ASN A 1 103 ? 10.714 -0.838 -15.873 1.00 92.44 103 ASN A CA 1
ATOM 800 C C . ASN A 1 103 ? 11.872 -1.017 -16.884 1.00 92.44 103 ASN A C 1
ATOM 802 O O . ASN A 1 103 ? 11.827 -0.358 -17.921 1.00 92.44 103 ASN A O 1
ATOM 806 N N . ASP A 1 104 ? 12.831 -1.910 -16.626 1.00 95.12 104 ASP A N 1
ATOM 807 C CA . ASP A 1 104 ? 14.000 -2.188 -17.478 1.00 95.12 104 ASP A CA 1
ATOM 808 C C . ASP A 1 104 ? 13.693 -3.266 -18.526 1.00 95.12 104 ASP A C 1
ATOM 810 O O . ASP A 1 104 ? 14.273 -3.296 -19.617 1.00 95.12 104 ASP A O 1
ATOM 814 N N . LYS A 1 105 ? 12.735 -4.146 -18.215 1.00 95.62 105 LYS A N 1
ATOM 815 C CA . LYS A 1 105 ? 12.165 -5.111 -19.153 1.00 95.62 105 LYS A CA 1
ATOM 816 C C . LYS A 1 105 ? 10.793 -4.669 -19.658 1.00 95.62 105 LYS A C 1
ATOM 818 O O . LYS A 1 105 ? 10.047 -3.964 -18.975 1.00 95.62 105 LYS A O 1
ATOM 823 N N . GLY A 1 106 ? 10.433 -5.133 -20.846 1.00 94.44 106 GLY A N 1
ATOM 824 C CA . GLY A 1 106 ? 9.132 -4.951 -21.469 1.00 94.44 106 GLY A CA 1
ATOM 825 C C . GLY A 1 106 ? 8.575 -6.262 -22.013 1.00 94.44 106 GLY A C 1
ATOM 826 O O . GLY A 1 106 ? 9.299 -7.233 -22.226 1.00 94.44 106 GLY A O 1
ATOM 827 N N . ILE A 1 107 ? 7.263 -6.270 -22.215 1.00 93.12 107 ILE A N 1
ATOM 828 C CA . ILE A 1 107 ? 6.513 -7.361 -22.831 1.00 93.12 107 ILE A CA 1
ATOM 829 C C . ILE A 1 107 ? 6.044 -6.859 -24.200 1.00 93.12 107 ILE A C 1
ATOM 831 O O . ILE A 1 107 ? 5.231 -5.921 -24.221 1.00 93.12 107 ILE A O 1
ATOM 835 N N . PRO A 1 108 ? 6.537 -7.423 -25.316 1.00 94.25 108 PRO A N 1
ATOM 836 C CA . PRO A 1 108 ? 6.108 -7.037 -26.651 1.00 94.25 108 PRO A CA 1
ATOM 837 C C . PRO A 1 108 ? 4.641 -7.400 -26.876 1.00 94.25 108 PRO A C 1
ATOM 839 O O . PRO A 1 108 ? 4.105 -8.342 -26.292 1.00 94.25 108 PRO A O 1
ATOM 842 N N . GLY A 1 109 ? 3.984 -6.644 -27.743 1.00 92.56 109 GLY A N 1
ATOM 843 C CA . GLY A 1 109 ? 2.662 -6.966 -28.246 1.00 92.56 109 GLY A CA 1
ATOM 844 C C . GLY A 1 109 ? 2.431 -6.328 -29.606 1.00 92.56 109 GLY A C 1
ATOM 845 O O . GLY A 1 109 ? 3.068 -5.336 -29.958 1.00 92.56 109 GLY A O 1
ATOM 846 N N . SER A 1 110 ? 1.501 -6.905 -30.349 1.00 94.12 110 SER A N 1
ATOM 847 C CA . SER A 1 110 ? 1.079 -6.424 -31.656 1.00 94.12 110 SER A CA 1
ATOM 848 C C . SER A 1 110 ? -0.441 -6.299 -31.696 1.00 94.12 110 SER A C 1
ATOM 850 O O . SER A 1 110 ? -1.177 -6.968 -30.963 1.00 94.12 110 SER A O 1
ATOM 852 N N . CYS A 1 111 ? -0.929 -5.378 -32.518 1.00 94.88 111 CYS A N 1
ATOM 853 C CA . CYS A 1 111 ? -2.345 -5.229 -32.823 1.00 94.88 111 CYS A CA 1
ATOM 854 C C . CYS A 1 111 ? -2.600 -5.614 -34.281 1.00 94.88 111 CYS A C 1
ATOM 856 O O . CYS A 1 111 ? -1.759 -5.365 -35.137 1.00 94.88 111 CYS A O 1
ATOM 858 N N . ALA A 1 112 ? -3.805 -6.101 -34.587 1.00 94.75 112 ALA A N 1
ATOM 859 C CA . ALA A 1 112 ? -4.225 -6.429 -35.952 1.00 94.75 112 ALA A CA 1
ATOM 860 C C . ALA A 1 112 ? -4.105 -5.255 -36.950 1.00 94.75 112 ALA A C 1
ATOM 862 O O . ALA A 1 112 ? -3.986 -5.481 -38.145 1.00 94.75 112 ALA A O 1
ATOM 863 N N . CYS A 1 113 ? -4.092 -4.000 -36.481 1.00 95.00 113 CYS A N 1
ATOM 864 C CA . CYS A 1 113 ? -3.873 -2.820 -37.331 1.00 95.00 113 CYS A CA 1
ATOM 865 C C . CYS A 1 113 ? -2.387 -2.505 -37.618 1.00 95.00 113 CYS A C 1
ATOM 867 O O . CYS A 1 113 ? -2.067 -1.381 -38.025 1.00 95.00 113 CYS A O 1
ATOM 869 N N . GLY A 1 114 ? -1.486 -3.451 -37.329 1.00 95.44 114 GLY A N 1
ATOM 870 C CA . GLY A 1 114 ? -0.036 -3.323 -37.499 1.00 95.44 114 GLY A CA 1
ATOM 871 C C . GLY A 1 114 ? 0.659 -2.482 -36.425 1.00 95.44 114 GLY A C 1
ATOM 872 O O . GLY A 1 114 ? 1.807 -2.091 -36.603 1.00 95.44 114 GLY A O 1
ATOM 873 N N . LEU A 1 115 ? -0.024 -2.138 -35.325 1.00 95.19 115 LEU A N 1
ATOM 874 C CA . LEU A 1 115 ? 0.614 -1.413 -34.225 1.00 95.19 115 LEU A CA 1
ATOM 875 C C . LEU A 1 115 ? 1.487 -2.367 -33.406 1.00 95.19 115 LEU A C 1
ATOM 877 O O . LEU A 1 115 ? 0.957 -3.179 -32.646 1.00 95.19 115 LEU A O 1
ATOM 881 N N . GLU A 1 116 ? 2.799 -2.185 -33.489 1.00 96.44 116 GLU A N 1
ATOM 882 C CA . GLU A 1 116 ? 3.771 -2.827 -32.609 1.00 96.44 116 GLU A CA 1
ATOM 883 C C . GLU A 1 116 ? 3.999 -1.979 -31.351 1.00 96.44 116 GLU A C 1
ATOM 885 O O . GLU A 1 116 ? 4.255 -0.775 -31.408 1.00 96.44 116 GLU A O 1
ATOM 890 N N . TYR A 1 117 ? 3.893 -2.604 -30.182 1.00 95.75 117 TYR A N 1
ATOM 891 C CA . TYR A 1 117 ? 4.062 -1.932 -28.900 1.00 95.75 117 TYR A CA 1
ATOM 892 C C . TYR A 1 117 ? 4.786 -2.824 -27.895 1.00 95.75 117 TYR A C 1
ATOM 894 O O . TYR A 1 117 ? 5.034 -4.010 -28.126 1.00 95.75 117 TYR A O 1
ATOM 902 N N . PHE A 1 118 ? 5.099 -2.253 -26.737 1.00 94.75 118 PHE A N 1
ATOM 903 C CA . PHE A 1 118 ? 5.404 -3.022 -25.541 1.00 94.75 118 PHE A CA 1
ATOM 904 C C . PHE A 1 118 ? 4.742 -2.426 -24.299 1.00 94.75 118 PHE A C 1
ATOM 906 O O . PHE A 1 118 ? 4.383 -1.248 -24.245 1.00 94.75 118 PHE A O 1
ATOM 913 N N . ASN A 1 119 ? 4.567 -3.255 -23.273 1.00 92.31 119 ASN A N 1
ATOM 914 C CA . ASN A 1 119 ? 4.243 -2.798 -21.926 1.00 92.31 119 ASN A CA 1
ATOM 915 C C . ASN A 1 119 ? 5.474 -2.960 -21.046 1.00 92.31 119 ASN A C 1
ATOM 917 O O . ASN A 1 119 ? 6.011 -4.063 -20.958 1.00 92.31 119 ASN A O 1
ATOM 921 N N . ARG A 1 120 ? 5.892 -1.900 -20.347 1.00 92.81 120 ARG A N 1
ATOM 922 C CA . ARG A 1 120 ? 6.938 -2.035 -19.329 1.00 92.81 120 ARG A CA 1
ATOM 923 C C . ARG A 1 120 ? 6.519 -3.050 -18.272 1.00 92.81 120 ARG A C 1
ATOM 925 O O . ARG A 1 120 ? 5.391 -3.016 -17.764 1.00 92.81 120 ARG A O 1
ATOM 932 N N . TYR A 1 121 ? 7.440 -3.944 -17.942 1.00 92.69 121 TYR A N 1
ATOM 933 C CA . TYR A 1 121 ? 7.256 -4.916 -16.884 1.00 92.69 121 TYR A CA 1
ATOM 934 C C . TYR A 1 121 ? 7.151 -4.196 -15.536 1.00 92.69 121 TYR A C 1
ATOM 936 O O . TYR A 1 121 ? 7.863 -3.232 -15.253 1.00 92.69 121 TYR A O 1
ATOM 944 N N . ARG A 1 122 ? 6.237 -4.665 -14.686 1.00 91.00 122 ARG A N 1
ATOM 945 C CA . ARG A 1 122 ? 5.970 -4.093 -13.364 1.00 91.00 122 ARG A CA 1
ATOM 946 C C . ARG A 1 122 ? 6.200 -5.169 -12.325 1.00 91.00 122 ARG A C 1
ATOM 948 O O . ARG A 1 122 ? 5.494 -6.165 -12.334 1.00 91.00 122 ARG A O 1
ATOM 955 N N . CYS A 1 123 ? 7.113 -4.971 -11.380 1.00 92.00 123 CYS A N 1
ATOM 956 C CA . CYS A 1 123 ? 7.398 -5.988 -10.364 1.00 92.00 123 CYS A CA 1
ATOM 957 C C . CYS A 1 123 ? 6.242 -6.260 -9.403 1.00 92.00 123 CYS A C 1
ATOM 959 O O . CYS A 1 123 ? 6.230 -7.304 -8.752 1.00 92.00 123 CYS A O 1
ATOM 961 N N . THR A 1 124 ? 5.279 -5.335 -9.290 1.00 89.81 124 THR A N 1
ATOM 962 C CA . THR A 1 124 ? 4.158 -5.362 -8.324 1.00 89.81 124 THR A CA 1
ATOM 963 C C . THR A 1 124 ? 4.579 -5.381 -6.856 1.00 89.81 124 THR A C 1
ATOM 965 O O . THR A 1 124 ? 3.762 -5.660 -5.973 1.00 89.81 124 THR A O 1
ATOM 968 N N . LEU A 1 125 ? 5.853 -5.089 -6.583 1.00 90.12 125 LEU A N 1
ATOM 969 C CA . LEU A 1 125 ? 6.325 -4.841 -5.231 1.00 90.12 125 LEU A CA 1
ATOM 970 C C . LEU A 1 125 ? 5.758 -3.507 -4.764 1.00 90.12 125 LEU A C 1
ATOM 972 O O . LEU A 1 125 ? 5.674 -2.536 -5.519 1.00 90.12 125 LEU A O 1
ATOM 976 N N . ARG A 1 126 ? 5.335 -3.472 -3.505 1.00 85.38 126 ARG A N 1
ATOM 977 C CA . ARG A 1 126 ? 4.475 -2.395 -2.999 1.00 85.38 126 ARG A CA 1
ATOM 978 C C . ARG A 1 126 ? 5.236 -1.095 -2.788 1.00 85.38 126 ARG A C 1
ATOM 980 O O . ARG A 1 126 ? 4.629 -0.035 -2.874 1.00 85.38 126 ARG A O 1
ATOM 987 N N . PHE A 1 127 ? 6.531 -1.210 -2.516 1.00 88.50 127 PHE A N 1
ATOM 988 C CA . PHE A 1 127 ? 7.444 -0.092 -2.293 1.00 88.50 127 PHE A CA 1
ATOM 989 C C . PHE A 1 127 ? 8.256 0.264 -3.540 1.00 88.50 127 PHE A C 1
ATOM 991 O O . PHE A 1 127 ? 9.106 1.139 -3.489 1.00 88.50 127 PHE A O 1
ATOM 998 N N . CYS A 1 128 ? 7.996 -0.386 -4.679 1.00 89.38 128 CYS A N 1
ATOM 999 C CA . CYS A 1 128 ? 8.680 -0.040 -5.915 1.00 89.38 128 CYS A CA 1
ATOM 1000 C C . CYS A 1 128 ? 8.222 1.349 -6.403 1.00 89.38 128 CYS A C 1
ATOM 1002 O O . CYS A 1 128 ? 7.019 1.528 -6.639 1.00 89.38 128 CYS A O 1
ATOM 1004 N N . PRO A 1 129 ? 9.150 2.296 -6.642 1.00 85.88 129 PRO A N 1
ATOM 1005 C CA . PRO A 1 129 ? 8.804 3.659 -7.054 1.00 85.88 129 PRO A CA 1
ATOM 1006 C C . PRO A 1 129 ? 8.047 3.696 -8.391 1.00 85.88 129 PRO A C 1
ATOM 1008 O O . PRO A 1 129 ? 7.149 4.513 -8.577 1.00 85.88 129 PRO A O 1
ATOM 1011 N N . PHE A 1 130 ? 8.309 2.738 -9.284 1.00 88.25 130 PHE A N 1
ATOM 1012 C CA . PHE A 1 130 ? 7.637 2.623 -10.583 1.00 88.25 130 PHE A CA 1
ATOM 1013 C C . PHE A 1 130 ? 6.237 1.992 -10.489 1.00 88.25 130 PHE A C 1
ATOM 1015 O O . PHE A 1 130 ? 5.344 2.313 -11.272 1.00 88.25 130 PHE A O 1
ATOM 1022 N N . CYS A 1 131 ? 6.011 1.084 -9.530 1.00 89.56 131 CYS A N 1
ATOM 1023 C CA . CYS A 1 131 ? 4.726 0.387 -9.384 1.00 89.56 131 CYS A CA 1
ATOM 1024 C C . CYS A 1 131 ? 3.756 1.084 -8.419 1.00 89.56 131 CYS A C 1
ATOM 1026 O O . CYS A 1 131 ? 2.554 0.801 -8.469 1.00 89.56 131 CYS A O 1
ATOM 1028 N N . GLY A 1 132 ? 4.240 1.982 -7.553 1.00 86.69 132 GLY A N 1
ATOM 1029 C CA . GLY A 1 132 ? 3.446 2.638 -6.509 1.00 86.69 132 GLY A CA 1
ATOM 1030 C C . GLY A 1 132 ? 2.189 3.327 -7.048 1.00 86.69 132 GLY A C 1
ATOM 1031 O O . GLY A 1 132 ? 1.079 3.029 -6.600 1.00 86.69 132 GLY A O 1
ATOM 1032 N N . GLY A 1 133 ? 2.329 4.161 -8.085 1.00 86.81 133 GLY A N 1
ATOM 1033 C CA . GLY A 1 133 ? 1.196 4.851 -8.717 1.00 86.81 133 GLY A CA 1
ATOM 1034 C C . GLY A 1 133 ? 0.150 3.898 -9.310 1.00 86.81 133 GLY A C 1
ATOM 1035 O O . GLY A 1 133 ? -1.056 4.128 -9.204 1.00 86.81 133 GLY A O 1
ATOM 1036 N N . TRP A 1 134 ? 0.584 2.762 -9.860 1.00 87.81 134 TRP A N 1
ATOM 1037 C CA . TRP A 1 134 ? -0.335 1.743 -10.368 1.00 87.81 134 TRP A CA 1
ATOM 1038 C C . TRP A 1 134 ? -1.098 1.031 -9.245 1.00 87.81 134 TRP A C 1
ATOM 1040 O O . TRP A 1 134 ? -2.311 0.827 -9.354 1.00 87.81 134 TRP A O 1
ATOM 1050 N N . HIS A 1 135 ? -0.420 0.677 -8.149 1.00 89.06 135 HIS A N 1
ATOM 1051 C CA . HIS A 1 135 ? -1.086 0.128 -6.967 1.00 89.06 135 HIS A CA 1
ATOM 1052 C C . HIS A 1 135 ? -2.095 1.122 -6.382 1.00 89.06 135 HIS A C 1
ATOM 1054 O O . HIS A 1 135 ? -3.199 0.711 -6.020 1.00 89.06 135 HIS A O 1
ATOM 1060 N N . TYR A 1 136 ? -1.751 2.413 -6.355 1.00 90.81 136 TYR A N 1
ATOM 1061 C CA . TYR A 1 136 ? -2.624 3.485 -5.874 1.00 90.81 136 TYR A CA 1
ATOM 1062 C C . TYR A 1 136 ? -3.909 3.547 -6.689 1.00 90.81 136 TYR A C 1
ATOM 1064 O O . TYR A 1 136 ? -5.000 3.428 -6.132 1.00 90.81 136 TYR A O 1
ATOM 1072 N N . ALA A 1 137 ? -3.780 3.631 -8.014 1.00 90.00 137 ALA A N 1
ATOM 1073 C CA . ALA A 1 137 ? -4.920 3.676 -8.919 1.00 90.00 137 ALA A CA 1
ATOM 1074 C C . ALA A 1 137 ? -5.842 2.459 -8.736 1.00 90.00 137 ALA A C 1
ATOM 1076 O O . ALA A 1 137 ? -7.057 2.615 -8.639 1.00 90.00 137 ALA A O 1
ATOM 1077 N N . ARG A 1 138 ? -5.277 1.248 -8.595 1.00 90.06 138 ARG A N 1
ATOM 1078 C CA . ARG A 1 138 ? -6.064 0.024 -8.350 1.00 90.06 138 ARG A CA 1
ATOM 1079 C C . ARG A 1 138 ? -6.785 0.029 -7.004 1.00 90.06 138 ARG A C 1
ATOM 1081 O O . ARG A 1 138 ? -7.882 -0.520 -6.910 1.00 90.06 138 ARG A O 1
ATOM 1088 N N . LEU A 1 139 ? -6.179 0.585 -5.955 1.00 92.88 139 LEU A N 1
ATOM 1089 C CA . LEU A 1 139 ? -6.836 0.720 -4.654 1.00 92.88 139 LEU A CA 1
ATOM 1090 C C . LEU A 1 139 ? -7.974 1.744 -4.720 1.00 92.88 139 LEU A C 1
ATOM 1092 O O . LEU A 1 139 ? -9.070 1.452 -4.245 1.00 92.88 139 LEU A O 1
ATOM 1096 N N . MET A 1 140 ? -7.743 2.899 -5.346 1.00 95.00 140 MET A N 1
ATOM 1097 C CA . MET A 1 140 ? -8.765 3.935 -5.516 1.00 95.00 140 MET A CA 1
ATOM 1098 C C . MET A 1 140 ? -9.951 3.428 -6.336 1.00 95.00 140 MET A C 1
ATOM 1100 O O . MET A 1 140 ? -11.089 3.541 -5.893 1.00 95.00 140 MET A O 1
ATOM 1104 N N . GLU A 1 141 ? -9.697 2.779 -7.470 1.00 92.00 141 GLU A N 1
ATOM 1105 C CA . GLU A 1 141 ? -10.731 2.150 -8.299 1.00 92.00 141 GLU A CA 1
ATOM 1106 C C . GLU A 1 141 ? -11.536 1.101 -7.520 1.00 92.00 141 GLU A C 1
ATOM 1108 O O . GLU A 1 141 ? -12.760 1.046 -7.620 1.00 92.00 141 GLU A O 1
ATOM 1113 N N . ARG A 1 142 ? -10.859 0.282 -6.705 1.00 93.62 142 ARG A N 1
ATOM 1114 C CA . ARG A 1 142 ? -11.510 -0.773 -5.923 1.00 93.62 142 ARG A CA 1
ATOM 1115 C C . ARG A 1 142 ? -12.387 -0.238 -4.792 1.00 93.62 142 ARG A C 1
ATOM 1117 O O . ARG A 1 142 ? -13.360 -0.901 -4.448 1.00 93.62 142 ARG A O 1
ATOM 1124 N N . TYR A 1 143 ? -12.013 0.875 -4.164 1.00 96.31 143 TYR A N 1
ATOM 1125 C CA . TYR A 1 143 ? -12.613 1.278 -2.889 1.00 96.31 143 TYR A CA 1
ATOM 1126 C C . TYR A 1 143 ? -13.338 2.621 -2.928 1.00 96.31 143 TYR A C 1
ATOM 1128 O O . TYR A 1 143 ? -14.362 2.742 -2.265 1.00 96.31 143 TYR A O 1
ATOM 1136 N N . ALA A 1 144 ? -12.873 3.612 -3.692 1.00 96.06 144 ALA A N 1
ATOM 1137 C CA . ALA A 1 144 ? -13.408 4.970 -3.600 1.00 96.06 144 ALA A CA 1
ATOM 1138 C C . ALA A 1 144 ? -14.875 5.057 -4.019 1.00 96.06 144 ALA A C 1
ATOM 1140 O O . ALA A 1 144 ? -15.708 5.500 -3.230 1.00 96.06 144 ALA A O 1
ATOM 1141 N N . ARG A 1 145 ? -15.208 4.578 -5.224 1.00 95.56 145 ARG A N 1
ATOM 1142 C CA . ARG A 1 145 ? -16.592 4.603 -5.713 1.00 95.56 145 ARG A CA 1
ATOM 1143 C C . ARG A 1 145 ? -17.522 3.715 -4.871 1.00 95.56 145 ARG A C 1
ATOM 1145 O O . ARG A 1 145 ? -18.500 4.261 -4.372 1.00 95.56 145 ARG A O 1
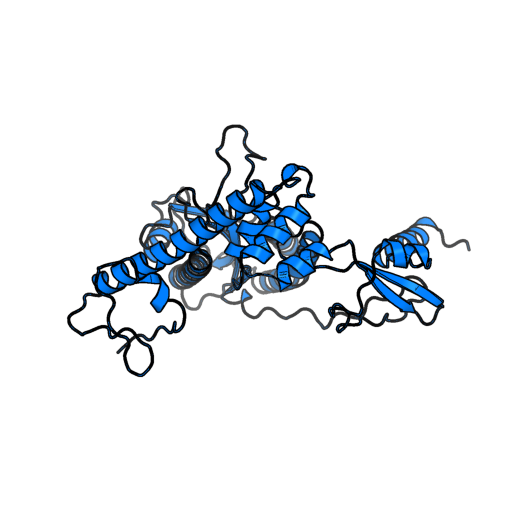ATOM 1152 N N . PRO A 1 146 ? -17.215 2.428 -4.602 1.00 96.38 146 PRO A N 1
ATOM 1153 C CA . PRO A 1 146 ? -18.094 1.588 -3.784 1.00 96.38 146 PRO A CA 1
ATOM 1154 C C . PRO A 1 146 ? -18.348 2.123 -2.368 1.00 96.38 146 PRO A C 1
ATOM 1156 O O . PRO A 1 146 ? -19.462 2.012 -1.864 1.00 96.38 146 PRO A O 1
ATOM 1159 N N . ILE A 1 147 ? -17.338 2.717 -1.720 1.00 97.44 147 ILE A N 1
ATOM 1160 C CA . ILE A 1 147 ? -17.506 3.327 -0.391 1.00 97.44 147 ILE A CA 1
ATOM 1161 C C . ILE A 1 147 ? -18.368 4.582 -0.478 1.00 97.44 147 ILE A C 1
ATOM 1163 O O . ILE A 1 147 ? -19.262 4.759 0.346 1.00 97.44 147 ILE A O 1
ATOM 1167 N N . ALA A 1 148 ? -18.120 5.445 -1.463 1.00 96.69 148 ALA A N 1
ATOM 1168 C CA . ALA A 1 148 ? -18.912 6.649 -1.654 1.00 96.69 148 ALA A CA 1
ATOM 1169 C C . ALA A 1 148 ? -20.380 6.321 -1.960 1.00 96.69 148 ALA A C 1
ATOM 1171 O O . ALA A 1 148 ? -21.261 6.907 -1.343 1.00 96.69 148 ALA A O 1
ATOM 1172 N N . ASP A 1 149 ? -20.639 5.350 -2.839 1.00 95.81 149 ASP A N 1
ATOM 1173 C CA . ASP A 1 149 ? -21.992 4.887 -3.167 1.00 95.81 149 ASP A CA 1
ATOM 1174 C C . ASP A 1 149 ? -22.698 4.328 -1.922 1.00 95.81 149 ASP A C 1
ATOM 1176 O O . ASP A 1 149 ? -23.842 4.688 -1.643 1.00 95.81 149 ASP A O 1
ATOM 1180 N N . TYR A 1 150 ? -21.991 3.529 -1.111 1.00 95.75 150 TYR A N 1
ATOM 1181 C CA . TYR A 1 150 ? -22.517 3.055 0.168 1.00 95.75 150 TYR A CA 1
ATOM 1182 C C . TYR A 1 150 ? -22.865 4.217 1.107 1.00 95.75 150 TYR A C 1
ATOM 1184 O O . TYR A 1 150 ? -23.943 4.221 1.697 1.00 95.75 150 TYR A O 1
ATOM 1192 N N . ILE A 1 151 ? -21.984 5.210 1.247 1.00 95.81 151 ILE A N 1
ATOM 1193 C CA . ILE A 1 151 ? -22.220 6.363 2.124 1.00 95.81 151 ILE A CA 1
ATOM 1194 C C . ILE A 1 151 ? -23.387 7.205 1.612 1.00 95.81 151 ILE A C 1
ATOM 1196 O O . ILE A 1 151 ? -24.225 7.582 2.417 1.00 95.81 151 ILE A O 1
ATOM 1200 N N . CYS A 1 152 ? -23.509 7.457 0.308 1.00 95.00 152 CYS A N 1
ATOM 1201 C CA . CYS A 1 152 ? -24.657 8.177 -0.249 1.00 95.00 152 CYS A CA 1
ATOM 1202 C C . CYS A 1 152 ? -25.981 7.464 0.063 1.00 95.00 152 CYS A C 1
ATOM 1204 O O . CYS A 1 152 ? -26.936 8.108 0.481 1.00 95.00 152 CYS A O 1
ATOM 1206 N N . ALA A 1 153 ? -26.019 6.135 -0.072 1.00 94.12 153 ALA A N 1
ATOM 1207 C CA . ALA A 1 153 ? -27.220 5.341 0.193 1.00 94.12 153 ALA A CA 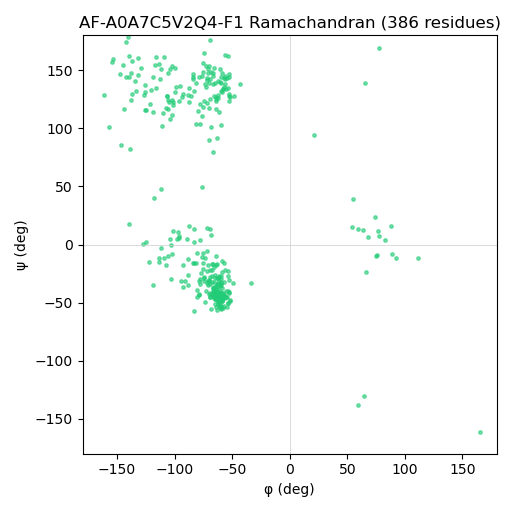1
ATOM 1208 C C . ALA A 1 153 ? -27.592 5.243 1.688 1.00 94.12 153 ALA A C 1
ATOM 1210 O O . ALA A 1 153 ? -28.719 4.887 2.018 1.00 94.12 153 ALA A O 1
ATOM 1211 N N . HIS A 1 154 ? -26.659 5.535 2.601 1.00 91.69 154 HIS A N 1
ATOM 1212 C CA . HIS A 1 154 ? -26.836 5.317 4.045 1.00 91.69 154 HIS A CA 1
ATOM 1213 C C . HIS A 1 154 ? -26.548 6.565 4.908 1.00 91.69 154 HIS A C 1
ATOM 1215 O O . HIS A 1 154 ? -26.623 6.497 6.134 1.00 91.69 154 HIS A O 1
ATOM 1221 N N . GLY A 1 155 ? -26.186 7.693 4.292 1.00 78.62 155 GLY A N 1
ATOM 1222 C CA . GLY A 1 155 ? -25.544 8.862 4.914 1.00 78.62 155 GLY A CA 1
ATOM 1223 C C . GLY A 1 155 ? -26.462 9.944 5.473 1.00 78.62 155 GLY A C 1
ATOM 1224 O O . GLY A 1 155 ? -25.953 10.964 5.931 1.00 78.62 155 GLY A O 1
ATOM 1225 N N . GLY A 1 156 ? -27.782 9.746 5.456 1.00 70.94 156 GLY A N 1
ATOM 1226 C CA . GLY A 1 156 ? -28.762 10.785 5.808 1.00 70.94 156 GLY A CA 1
ATOM 1227 C C . GLY A 1 156 ? -29.017 10.995 7.306 1.00 70.94 156 GLY A C 1
ATOM 1228 O O . GLY A 1 156 ? -29.571 12.018 7.689 1.00 70.94 156 GLY A O 1
ATOM 1229 N N . GLY A 1 157 ? -28.613 10.061 8.173 1.00 79.44 157 GLY A N 1
ATOM 1230 C CA . GLY A 1 157 ? -28.881 10.163 9.611 1.00 79.44 157 GLY A CA 1
ATOM 1231 C C . GLY A 1 157 ? -28.048 11.244 10.314 1.00 79.44 157 GLY A C 1
ATOM 1232 O O . GLY A 1 157 ? -26.847 11.394 10.052 1.00 79.44 157 GLY A O 1
ATOM 1233 N N . LEU A 1 158 ? -28.654 11.958 11.268 1.00 80.88 158 LEU A N 1
ATOM 1234 C CA . LEU A 1 158 ? -27.930 12.875 12.161 1.00 80.88 158 LEU A CA 1
ATOM 1235 C C . LEU A 1 158 ? -26.857 12.133 12.974 1.00 80.88 158 LEU A C 1
ATOM 1237 O O . LEU A 1 158 ? -25.754 12.649 13.140 1.00 80.88 158 LEU A O 1
ATOM 1241 N N . ASP A 1 159 ? -27.116 10.874 13.329 1.00 86.94 159 ASP A N 1
ATOM 1242 C CA . ASP A 1 159 ? -26.203 10.032 14.108 1.00 86.94 159 ASP A CA 1
ATOM 1243 C C . ASP A 1 159 ? -24.981 9.511 13.341 1.00 86.94 159 ASP A C 1
ATOM 1245 O O . ASP A 1 159 ? -24.088 8.914 13.947 1.00 86.94 159 ASP A O 1
ATOM 1249 N N . ALA A 1 160 ? -24.950 9.640 12.012 1.00 93.38 160 ALA A N 1
ATOM 1250 C CA . ALA A 1 160 ? -23.859 9.113 11.202 1.00 93.38 160 ALA A CA 1
ATOM 1251 C C . ALA A 1 160 ? -22.680 10.095 11.150 1.00 93.38 160 ALA A C 1
ATOM 1253 O O . ALA A 1 160 ? -22.859 11.312 11.134 1.00 93.38 160 ALA A O 1
ATOM 1254 N N . THR A 1 161 ? -21.461 9.569 11.073 1.00 94.94 161 THR A N 1
ATOM 1255 C CA . THR A 1 161 ? -20.240 10.344 10.850 1.00 94.94 161 THR A CA 1
ATOM 1256 C C . THR A 1 161 ? -19.317 9.637 9.867 1.00 94.94 161 THR A C 1
ATOM 1258 O O . THR A 1 161 ? -19.250 8.406 9.838 1.00 94.94 161 THR A O 1
ATOM 1261 N N . LEU A 1 162 ? -18.581 10.426 9.083 1.00 96.31 162 LEU A N 1
ATOM 1262 C CA . LEU A 1 162 ? -17.431 9.978 8.307 1.00 96.31 162 LEU A CA 1
ATOM 1263 C C . LEU A 1 162 ? -16.165 10.516 8.975 1.00 96.31 162 LEU A C 1
ATOM 1265 O O . LEU A 1 162 ? -15.965 11.731 9.043 1.00 96.31 162 LEU A O 1
ATOM 1269 N N . ALA A 1 163 ? -15.297 9.630 9.449 1.00 95.69 163 ALA A N 1
ATOM 1270 C CA . ALA A 1 163 ? -14.093 10.004 10.181 1.00 95.69 163 ALA A CA 1
ATOM 1271 C C . ALA A 1 163 ? -12.849 9.280 9.662 1.00 95.69 163 ALA A C 1
ATOM 1273 O O . ALA A 1 163 ? -12.891 8.116 9.266 1.00 95.69 163 ALA A O 1
ATOM 1274 N N . MET A 1 164 ? -11.725 9.983 9.708 1.00 95.56 164 MET A N 1
ATOM 1275 C CA . MET A 1 164 ? -10.388 9.428 9.569 1.00 95.56 164 MET A CA 1
ATOM 1276 C C . MET A 1 164 ? -9.847 9.113 10.960 1.00 95.56 164 MET A C 1
ATOM 1278 O O . MET A 1 164 ? -9.895 9.969 11.840 1.00 95.56 164 MET A O 1
ATOM 1282 N N . LEU A 1 165 ? -9.342 7.899 11.157 1.00 94.69 165 LEU A N 1
ATOM 1283 C CA . LEU A 1 165 ? -8.691 7.477 12.391 1.00 94.69 165 LEU A CA 1
ATOM 1284 C C . LEU A 1 165 ? -7.239 7.095 12.092 1.00 94.69 165 LEU A C 1
ATOM 1286 O O . LEU A 1 165 ? -6.965 6.488 11.059 1.00 94.69 165 LEU A O 1
ATOM 1290 N N . THR A 1 166 ? -6.333 7.383 13.016 1.00 93.94 166 THR A N 1
ATOM 1291 C CA . THR A 1 166 ? -4.932 6.962 12.978 1.00 93.94 166 THR A CA 1
ATOM 1292 C C . THR A 1 166 ? -4.608 6.243 14.277 1.00 93.94 166 THR A C 1
ATOM 1294 O O . THR A 1 166 ? -4.637 6.853 15.340 1.00 93.94 166 THR A O 1
ATOM 1297 N N . PHE A 1 167 ? -4.289 4.956 14.207 1.00 94.56 167 PHE A N 1
ATOM 1298 C CA . PHE A 1 167 ? -3.811 4.176 15.348 1.00 94.56 167 PHE A CA 1
ATOM 1299 C C . PHE A 1 167 ? -2.295 4.072 15.275 1.00 94.56 167 PHE A C 1
ATOM 1301 O O . PHE A 1 167 ? -1.775 3.697 14.228 1.00 94.56 167 PHE A O 1
ATOM 1308 N N . THR A 1 168 ? -1.591 4.348 16.369 1.00 92.12 168 THR A N 1
ATOM 1309 C CA . THR A 1 168 ? -0.124 4.294 16.386 1.00 92.12 168 THR A CA 1
ATOM 1310 C C . THR A 1 168 ? 0.382 3.381 17.493 1.00 92.12 168 THR A C 1
ATOM 1312 O O . THR A 1 168 ? -0.001 3.533 18.660 1.00 92.12 168 THR A O 1
ATOM 1315 N N . ILE A 1 169 ? 1.297 2.487 17.118 1.00 91.06 169 ILE A N 1
ATOM 1316 C CA . ILE A 1 169 ? 2.233 1.817 18.024 1.00 91.06 169 ILE A CA 1
ATOM 1317 C C . ILE A 1 169 ? 3.599 2.457 17.801 1.00 91.06 169 ILE A C 1
ATOM 1319 O O . ILE A 1 169 ? 4.072 2.520 16.663 1.00 91.06 169 ILE A O 1
ATOM 1323 N N . ARG A 1 170 ? 4.212 2.969 18.871 1.00 87.44 170 ARG A N 1
ATOM 1324 C CA . ARG A 1 170 ? 5.570 3.507 18.774 1.00 87.44 170 ARG A CA 1
ATOM 1325 C C . ARG A 1 170 ? 6.552 2.350 18.628 1.00 87.44 170 ARG A C 1
ATOM 1327 O O . ARG A 1 170 ? 6.408 1.355 19.330 1.00 87.44 170 ARG A O 1
ATOM 1334 N N . ALA A 1 171 ? 7.504 2.491 17.720 1.00 84.19 171 ALA A N 1
ATOM 1335 C CA . ALA A 1 171 ? 8.653 1.610 17.678 1.00 84.19 171 ALA A CA 1
ATOM 1336 C C . ALA A 1 171 ? 9.632 1.966 18.797 1.00 84.19 171 ALA A C 1
ATOM 1338 O O . ALA A 1 171 ? 9.671 3.098 19.283 1.00 84.19 171 ALA A O 1
ATOM 1339 N N . ASP A 1 172 ? 10.425 0.974 19.160 1.00 80.00 172 ASP A N 1
ATOM 1340 C CA . ASP A 1 172 ? 11.578 1.031 20.058 1.00 80.00 172 ASP A CA 1
ATOM 1341 C C . ASP A 1 172 ? 12.866 1.484 19.347 1.00 80.00 172 ASP A C 1
ATOM 1343 O O . ASP A 1 172 ? 13.909 1.604 19.976 1.00 80.00 172 ASP A O 1
ATOM 1347 N N . GLY A 1 173 ? 12.782 1.801 18.052 1.00 80.12 173 GLY A N 1
ATOM 1348 C CA . GLY A 1 173 ? 13.912 2.231 17.228 1.00 80.12 173 GLY A CA 1
ATOM 1349 C C . GLY A 1 173 ? 14.306 1.207 16.170 1.00 80.12 173 GLY A C 1
ATOM 1350 O O . GLY A 1 173 ? 15.013 1.565 15.230 1.00 80.12 173 GLY A O 1
ATOM 1351 N N . GLU A 1 174 ? 13.782 -0.018 16.245 1.00 83.62 174 GLU A N 1
ATOM 1352 C CA . GLU A 1 174 ? 14.121 -1.095 15.316 1.00 83.62 174 GLU A CA 1
ATOM 1353 C C . GLU A 1 174 ? 12.985 -1.452 14.356 1.00 83.62 174 GLU A C 1
ATOM 1355 O O . GLU A 1 174 ? 11.815 -1.119 14.569 1.00 83.62 174 GLU A O 1
ATOM 1360 N N . MET A 1 175 ? 13.344 -2.136 13.264 1.00 89.00 175 MET A N 1
ATOM 1361 C CA . MET A 1 175 ? 12.368 -2.663 12.314 1.00 89.00 175 MET A CA 1
ATOM 1362 C C . MET A 1 175 ? 11.462 -3.684 13.016 1.00 89.00 175 MET A C 1
ATOM 1364 O O . MET A 1 175 ? 11.972 -4.656 13.566 1.00 89.00 175 MET A O 1
ATOM 1368 N N . PRO A 1 176 ? 10.125 -3.537 12.970 1.00 89.56 176 PRO A N 1
ATOM 1369 C CA . PRO A 1 176 ? 9.241 -4.511 13.584 1.00 89.56 176 PRO A CA 1
ATOM 1370 C C . PRO A 1 176 ? 9.199 -5.808 12.769 1.00 89.56 176 PRO A C 1
ATOM 1372 O O . PRO A 1 176 ? 9.308 -5.803 11.543 1.00 89.56 176 PRO A O 1
ATOM 1375 N N . HIS A 1 177 ? 8.910 -6.923 13.431 1.00 88.88 177 HIS A N 1
ATOM 1376 C CA . HIS A 1 177 ? 8.653 -8.192 12.761 1.00 88.88 177 HIS A CA 1
ATOM 1377 C C . HIS A 1 177 ? 7.330 -8.109 11.975 1.00 88.88 177 HIS A C 1
ATOM 1379 O O . HIS A 1 177 ? 6.371 -7.479 12.448 1.00 88.88 177 HIS A O 1
ATOM 1385 N N . PRO A 1 178 ? 7.184 -8.818 10.838 1.00 90.25 178 PRO A N 1
ATOM 1386 C CA . PRO A 1 178 ? 5.909 -8.925 10.120 1.00 90.25 178 PRO A CA 1
ATOM 1387 C C . PRO A 1 178 ? 4.705 -9.304 10.999 1.00 90.25 178 PRO A C 1
ATOM 1389 O O . PRO A 1 178 ? 3.579 -8.840 10.780 1.00 90.25 178 PRO A O 1
ATOM 1392 N N . ASP A 1 179 ? 4.928 -10.109 12.039 1.00 87.75 179 ASP A N 1
ATOM 1393 C CA . ASP A 1 179 ? 3.875 -10.492 12.983 1.00 87.75 179 ASP A CA 1
ATOM 1394 C C . ASP A 1 179 ? 3.373 -9.316 13.827 1.00 87.75 179 ASP A C 1
ATOM 1396 O O . ASP A 1 179 ? 2.186 -9.305 14.165 1.00 87.75 179 ASP A O 1
ATOM 1400 N N . LYS A 1 180 ? 4.186 -8.272 14.072 1.00 90.50 180 LYS A N 1
ATOM 1401 C CA . LYS A 1 180 ? 3.708 -7.038 14.716 1.00 90.50 180 LYS A CA 1
ATOM 1402 C C . LYS A 1 180 ? 2.638 -6.368 13.884 1.00 90.50 180 LYS A C 1
ATOM 1404 O O . LYS A 1 180 ? 1.595 -5.988 14.409 1.00 90.50 180 LYS A O 1
ATOM 1409 N N . ALA A 1 181 ? 2.873 -6.254 12.578 1.00 92.75 181 ALA A N 1
ATOM 1410 C CA . ALA A 1 181 ? 1.915 -5.655 11.663 1.00 92.75 181 ALA A CA 1
ATOM 1411 C C . ALA A 1 181 ? 0.630 -6.498 11.595 1.00 92.75 181 ALA A C 1
ATOM 1413 O O . ALA A 1 181 ? -0.474 -5.953 11.646 1.00 92.75 181 ALA A O 1
ATOM 1414 N N . ARG A 1 182 ? 0.736 -7.836 11.555 1.00 93.62 182 ARG A N 1
ATOM 1415 C CA . ARG A 1 182 ? -0.439 -8.732 11.603 1.00 93.62 182 ARG A CA 1
ATOM 1416 C C . ARG A 1 182 ? -1.223 -8.577 12.907 1.00 93.62 182 ARG A C 1
ATOM 1418 O O . ARG A 1 182 ? -2.451 -8.459 12.867 1.00 93.62 182 ARG A O 1
ATOM 1425 N N . TRP A 1 183 ? -0.527 -8.575 14.042 1.00 93.62 183 TRP A N 1
ATOM 1426 C CA . TRP A 1 183 ? -1.097 -8.378 15.372 1.00 93.62 183 TRP A CA 1
ATOM 1427 C C . TRP A 1 183 ? -1.798 -7.025 15.484 1.00 93.62 183 TRP A C 1
ATOM 1429 O O . TRP A 1 183 ? -2.972 -6.980 15.854 1.00 93.62 183 TRP A O 1
ATOM 1439 N N . LEU A 1 184 ? -1.147 -5.947 15.047 1.00 95.50 184 LEU A N 1
ATOM 1440 C CA . LEU A 1 184 ? -1.707 -4.600 15.041 1.00 95.50 184 LEU A CA 1
ATOM 1441 C C . LEU A 1 184 ? -3.041 -4.553 14.285 1.00 95.50 184 LEU A C 1
ATOM 1443 O O . LEU A 1 184 ? -4.044 -4.047 14.790 1.00 95.50 184 LEU A O 1
ATOM 1447 N N . MET A 1 185 ? -3.108 -5.183 13.111 1.00 96.31 185 MET A N 1
ATOM 1448 C CA . MET A 1 185 ? -4.354 -5.265 12.347 1.00 96.31 185 MET A CA 1
ATOM 1449 C C . MET A 1 185 ? -5.432 -6.095 13.059 1.00 96.31 185 MET A C 1
ATOM 1451 O O . MET A 1 185 ? -6.620 -5.796 12.926 1.00 96.31 185 MET A O 1
ATOM 1455 N N . LYS A 1 186 ? -5.073 -7.127 13.838 1.00 96.25 186 LYS A N 1
ATOM 1456 C CA . LYS A 1 186 ? -6.027 -7.839 14.713 1.00 96.25 186 LYS A CA 1
ATOM 1457 C C . LYS A 1 186 ? -6.538 -6.918 15.832 1.00 96.25 186 LYS A C 1
ATOM 1459 O O . LYS A 1 186 ? -7.750 -6.885 16.058 1.00 96.25 186 LYS A O 1
ATOM 1464 N N . CYS A 1 187 ? -5.664 -6.132 16.464 1.00 96.69 187 CYS A N 1
ATOM 1465 C CA . CYS A 1 187 ? -6.034 -5.153 17.491 1.00 96.69 187 CYS A CA 1
ATOM 1466 C C . CYS A 1 187 ? -7.004 -4.096 16.957 1.00 96.69 187 CYS A C 1
ATOM 1468 O O . CYS A 1 187 ? -8.025 -3.853 17.595 1.00 96.69 187 CYS A O 1
ATOM 1470 N N . VAL A 1 188 ? -6.767 -3.545 15.763 1.00 97.25 188 VAL A N 1
ATOM 1471 C CA . VAL A 1 188 ? -7.675 -2.565 15.137 1.00 97.25 188 VAL A CA 1
ATOM 1472 C C . VAL A 1 188 ? -9.060 -3.166 14.872 1.00 97.25 188 VAL A C 1
ATOM 1474 O O . VAL A 1 188 ? -10.074 -2.558 15.211 1.00 97.25 188 VAL A O 1
ATOM 1477 N N . ARG A 1 189 ? -9.147 -4.404 14.359 1.00 97.50 189 ARG A N 1
ATOM 1478 C CA . ARG A 1 189 ? -10.452 -5.081 14.197 1.00 97.50 189 ARG A CA 1
ATOM 1479 C C . ARG A 1 189 ? -11.164 -5.282 15.532 1.00 97.50 189 ARG A C 1
ATOM 1481 O O . ARG A 1 189 ? -12.373 -5.078 15.616 1.00 97.50 189 ARG A O 1
ATOM 1488 N N . LYS A 1 190 ? -10.427 -5.695 16.567 1.00 96.81 190 LYS A N 1
ATOM 1489 C CA . LYS A 1 190 ? -10.965 -5.877 17.922 1.00 96.81 190 LYS A CA 1
ATOM 1490 C C . LYS A 1 190 ? -11.450 -4.553 18.511 1.00 96.81 190 LYS A C 1
ATOM 1492 O O . LYS A 1 190 ? -12.493 -4.548 19.157 1.00 96.81 190 LYS A O 1
ATOM 1497 N N . TRP A 1 191 ? -10.730 -3.460 18.257 1.00 96.50 191 TRP A N 1
ATOM 1498 C CA . TRP A 1 191 ? -11.120 -2.114 18.662 1.00 96.50 191 TRP A CA 1
ATOM 1499 C C . TRP A 1 191 ? -12.464 -1.730 18.044 1.00 96.50 191 TRP A C 1
ATOM 1501 O O . TRP A 1 191 ? -13.405 -1.477 18.787 1.00 96.50 191 TRP A O 1
ATOM 1511 N N . PHE A 1 192 ? -12.612 -1.816 16.716 1.00 96.25 192 PHE A N 1
ATOM 1512 C CA . PHE A 1 192 ? -13.878 -1.483 16.051 1.00 96.25 192 PHE A CA 1
ATOM 1513 C C . PHE A 1 192 ? -15.054 -2.330 16.555 1.00 96.25 192 PHE A C 1
ATOM 1515 O O . PHE A 1 192 ? -16.112 -1.788 16.851 1.00 96.25 192 PHE A O 1
ATOM 1522 N N . ARG A 1 193 ? -14.866 -3.647 16.726 1.00 95.19 193 ARG A N 1
ATOM 1523 C CA . ARG A 1 193 ? -15.922 -4.542 17.243 1.00 95.19 193 ARG A CA 1
ATOM 1524 C C . ARG A 1 193 ? -16.398 -4.188 18.654 1.00 95.19 193 ARG A C 1
ATOM 1526 O O . ARG A 1 193 ? -17.508 -4.560 19.011 1.00 95.19 193 ARG A O 1
ATOM 1533 N N . ARG A 1 194 ? -15.542 -3.565 19.469 1.00 95.00 194 ARG A N 1
ATOM 1534 C CA . ARG A 1 194 ? -15.861 -3.167 20.848 1.00 95.00 194 ARG A CA 1
ATOM 1535 C C . ARG A 1 194 ? -16.342 -1.724 20.947 1.00 95.00 194 ARG A C 1
ATOM 1537 O O . ARG A 1 194 ? -17.121 -1.426 21.839 1.00 95.00 194 ARG A O 1
ATOM 1544 N N . MET A 1 195 ? -15.853 -0.852 20.067 1.00 93.44 195 MET A N 1
ATOM 1545 C CA . MET A 1 195 ? -16.173 0.572 20.080 1.00 93.44 195 MET A CA 1
ATOM 1546 C C . MET A 1 195 ? -17.522 0.865 19.422 1.00 93.44 195 MET A C 1
ATOM 1548 O O . MET A 1 195 ? -18.252 1.733 19.886 1.00 93.44 195 MET A O 1
ATOM 1552 N N . VAL A 1 196 ? -17.851 0.173 18.327 1.00 93.56 196 VAL A N 1
ATOM 1553 C CA . VAL A 1 196 ? -19.092 0.440 17.594 1.00 93.56 196 VAL A CA 1
ATOM 1554 C C . VAL A 1 196 ? -20.246 -0.352 18.221 1.00 93.56 196 VAL A C 1
ATOM 1556 O O . VAL A 1 196 ? -20.114 -1.572 18.366 1.00 93.56 196 VAL A O 1
ATOM 1559 N N . PRO A 1 197 ? -21.381 0.287 18.568 1.00 89.44 197 PRO A N 1
ATOM 1560 C CA . PRO A 1 197 ? -22.530 -0.412 19.135 1.00 89.44 197 PRO A CA 1
ATOM 1561 C C . PRO A 1 197 ? -23.049 -1.531 18.223 1.00 89.44 197 PRO A C 1
ATOM 1563 O O . PRO A 1 197 ? -23.084 -1.395 16.995 1.00 89.44 197 PRO A O 1
ATOM 1566 N N . LYS A 1 198 ? -23.489 -2.640 18.831 1.00 91.25 198 LYS A N 1
ATOM 1567 C CA . LYS A 1 198 ? -24.117 -3.756 18.106 1.00 91.25 198 LYS A CA 1
ATOM 1568 C C . LYS A 1 198 ? -25.395 -3.287 17.393 1.00 91.25 198 LYS A C 1
ATOM 1570 O O . LYS A 1 198 ? -26.049 -2.349 17.831 1.00 91.25 198 LYS A O 1
ATOM 1575 N N . GLY A 1 199 ? -25.732 -3.931 16.274 1.00 88.94 199 GLY A N 1
ATOM 1576 C CA . GLY A 1 199 ? -26.946 -3.638 15.495 1.00 88.94 199 GLY A CA 1
ATOM 1577 C C . GLY A 1 199 ? -26.901 -2.353 14.657 1.00 88.94 199 GLY A C 1
ATOM 1578 O O . GLY A 1 199 ? -27.764 -2.146 13.809 1.00 88.94 199 GLY A O 1
ATOM 1579 N N . ARG A 1 200 ? -25.885 -1.497 14.826 1.00 90.06 200 ARG A N 1
ATOM 1580 C CA . ARG A 1 200 ? -25.734 -0.281 14.017 1.00 90.06 200 ARG A CA 1
ATOM 1581 C C . ARG A 1 200 ? -25.031 -0.584 12.695 1.00 90.06 200 ARG A C 1
ATOM 1583 O O . ARG A 1 200 ? -24.106 -1.393 12.637 1.00 90.06 200 ARG A O 1
ATOM 1590 N N . ARG A 1 201 ? -25.438 0.108 11.627 1.00 92.75 201 ARG A N 1
ATOM 1591 C CA . ARG A 1 201 ? -24.762 0.039 10.324 1.00 92.75 201 ARG A CA 1
ATOM 1592 C C . ARG A 1 201 ? -23.454 0.820 10.389 1.00 92.75 201 ARG A C 1
ATOM 1594 O O . ARG A 1 201 ? -23.455 2.006 10.704 1.00 92.75 201 ARG A O 1
ATOM 1601 N N . TRP A 1 202 ? -22.346 0.160 10.073 1.00 96.25 202 TRP A N 1
ATOM 1602 C CA . TRP A 1 202 ? -21.036 0.797 9.999 1.00 96.25 202 TRP A CA 1
ATOM 1603 C C . TRP A 1 202 ? -20.110 0.051 9.040 1.00 96.25 202 TRP A C 1
ATOM 1605 O O . TRP A 1 202 ? -20.297 -1.133 8.746 1.00 96.25 202 TRP A O 1
ATOM 1615 N N . GLY A 1 203 ? -19.081 0.741 8.571 1.00 97.44 203 GLY A N 1
ATOM 1616 C CA . GLY A 1 203 ? -17.998 0.178 7.783 1.00 97.44 203 GLY A CA 1
ATOM 1617 C C . GLY A 1 203 ? -16.702 0.918 8.069 1.00 97.44 203 GLY A C 1
ATOM 1618 O O . GLY A 1 203 ? -16.705 2.118 8.341 1.00 97.44 203 GLY A O 1
ATOM 1619 N N . ALA A 1 204 ? -15.585 0.201 8.020 1.00 98.19 204 ALA A N 1
ATOM 1620 C CA . ALA A 1 204 ? -14.280 0.843 8.018 1.00 98.19 204 ALA A CA 1
ATOM 1621 C C . ALA A 1 204 ? -13.327 0.149 7.056 1.00 98.19 204 ALA A C 1
ATOM 1623 O O . ALA A 1 204 ? -13.342 -1.075 6.914 1.00 98.19 204 ALA A O 1
ATOM 1624 N N . ILE A 1 205 ? -12.484 0.941 6.406 1.00 97.94 205 ILE A N 1
ATOM 1625 C CA . ILE A 1 205 ? -11.360 0.467 5.610 1.00 97.94 205 ILE A CA 1
ATOM 1626 C C . ILE A 1 205 ? -10.104 1.054 6.210 1.00 97.94 205 ILE A C 1
ATOM 1628 O O . ILE A 1 205 ? -10.061 2.239 6.523 1.00 97.94 205 ILE A O 1
ATOM 1632 N N . PHE A 1 206 ? -9.094 0.228 6.410 1.00 97.06 206 PHE A N 1
ATOM 1633 C CA . PHE A 1 206 ? -7.883 0.663 7.071 1.00 97.06 206 PHE A CA 1
ATOM 1634 C C . PHE A 1 206 ? -6.659 -0.004 6.492 1.00 97.06 206 PHE A C 1
ATOM 1636 O O . PHE A 1 206 ? -6.726 -1.100 5.918 1.00 97.06 206 PHE A O 1
ATOM 1643 N N . ALA A 1 207 ? -5.537 0.683 6.645 1.00 95.56 207 ALA A N 1
ATOM 1644 C CA . ALA A 1 207 ? -4.277 0.211 6.144 1.00 95.56 207 ALA A CA 1
ATOM 1645 C C . ALA A 1 207 ? -3.111 0.506 7.065 1.00 95.56 207 ALA A C 1
ATOM 1647 O O . ALA A 1 207 ? -3.070 1.560 7.689 1.00 95.56 207 ALA A O 1
ATOM 1648 N N . VAL A 1 208 ? -2.173 -0.439 7.104 1.00 94.88 208 VAL A N 1
ATOM 1649 C CA . VAL A 1 208 ? -0.949 -0.337 7.897 1.00 94.88 208 VAL A CA 1
ATOM 1650 C C . VAL A 1 208 ? 0.225 0.191 7.070 1.00 94.88 208 VAL A C 1
ATOM 1652 O O . VAL A 1 208 ? 0.471 -0.238 5.932 1.00 94.88 208 VAL A O 1
ATOM 1655 N N . GLU A 1 209 ? 0.967 1.103 7.675 1.00 92.62 209 GLU A N 1
ATOM 1656 C CA . GLU A 1 209 ? 2.221 1.669 7.189 1.00 92.62 209 GLU A CA 1
ATOM 1657 C C . GLU A 1 209 ? 3.221 1.846 8.341 1.00 92.62 209 GLU A C 1
ATOM 1659 O O . GLU A 1 209 ? 2.917 1.561 9.503 1.00 92.62 209 GLU A O 1
ATOM 1664 N N . THR A 1 210 ? 4.409 2.321 7.993 1.00 90.31 210 THR A N 1
ATOM 1665 C CA . THR A 1 210 ? 5.444 2.768 8.926 1.00 90.31 210 THR A CA 1
ATOM 1666 C C . THR A 1 210 ? 5.688 4.259 8.735 1.00 90.31 210 THR A C 1
ATOM 1668 O O . THR A 1 210 ? 5.403 4.783 7.662 1.00 90.31 210 THR A O 1
ATOM 1671 N N . GLY A 1 211 ? 6.297 4.922 9.716 1.00 81.56 211 GLY A N 1
ATOM 1672 C CA . GLY A 1 211 ? 6.812 6.280 9.533 1.00 81.56 211 GLY A CA 1
ATOM 1673 C C . GLY A 1 211 ? 7.820 6.418 8.374 1.00 81.56 211 GLY A C 1
ATOM 1674 O O . GLY A 1 211 ? 8.381 5.434 7.881 1.00 81.56 211 GLY A O 1
ATOM 1675 N N . TYR A 1 212 ? 8.040 7.667 7.949 1.00 74.69 212 TYR A N 1
ATOM 1676 C CA . TYR A 1 212 ? 9.037 8.033 6.935 1.00 74.69 212 TYR A CA 1
ATOM 1677 C C . TYR A 1 212 ? 10.460 7.901 7.486 1.00 74.69 212 TYR A C 1
ATOM 1679 O O . TYR A 1 212 ? 10.686 8.166 8.671 1.00 74.69 212 TYR A O 1
ATOM 1687 N N . GLU A 1 213 ? 11.395 7.543 6.602 1.00 69.62 213 GLU A N 1
ATOM 1688 C CA . GLU A 1 213 ? 12.847 7.571 6.828 1.00 69.62 213 GLU A CA 1
ATOM 1689 C C . GLU A 1 213 ? 13.382 8.999 7.009 1.00 69.62 213 GLU A C 1
ATOM 1691 O O . GLU A 1 213 ? 14.235 9.222 7.860 1.00 69.62 213 GLU A O 1
ATOM 1696 N N . LEU A 1 214 ? 12.830 9.980 6.283 1.00 61.47 214 LEU A N 1
ATOM 1697 C CA . LEU A 1 214 ? 13.259 11.379 6.353 1.00 61.47 214 LEU A CA 1
ATOM 1698 C C . LEU A 1 214 ? 12.254 12.268 7.107 1.00 61.47 214 LEU A C 1
ATOM 1700 O O . LEU A 1 214 ? 11.036 12.069 7.003 1.00 61.47 214 LEU A O 1
ATOM 1704 N N . PRO A 1 215 ? 12.721 13.317 7.809 1.00 55.44 215 PRO A N 1
ATOM 1705 C CA . PRO A 1 215 ? 11.877 14.342 8.421 1.00 55.44 215 PRO A CA 1
ATOM 1706 C C . PRO A 1 215 ? 11.334 15.332 7.375 1.00 55.44 215 PRO A C 1
ATOM 1708 O O . PRO A 1 215 ? 11.383 16.543 7.548 1.00 55.44 215 PRO A O 1
ATOM 1711 N N . TYR A 1 216 ? 10.772 14.820 6.279 1.00 50.19 216 TYR A N 1
ATOM 1712 C CA . TYR A 1 216 ? 10.414 15.587 5.080 1.00 50.19 216 TYR A CA 1
ATOM 1713 C C . TYR A 1 216 ? 9.425 16.744 5.327 1.00 50.19 216 TYR A C 1
ATOM 1715 O O . TYR A 1 216 ? 9.355 17.686 4.547 1.00 50.19 216 TYR A O 1
ATOM 1723 N N . LYS A 1 217 ? 8.626 16.692 6.402 1.00 52.78 217 LYS A N 1
ATOM 1724 C CA . LYS A 1 217 ? 7.586 17.702 6.687 1.00 52.78 217 LYS A CA 1
ATOM 1725 C C . LYS A 1 217 ? 7.825 18.553 7.925 1.00 52.78 217 LYS A C 1
ATOM 1727 O O . LYS A 1 217 ? 7.092 19.514 8.135 1.00 52.78 217 LYS A O 1
ATOM 1732 N N . HIS A 1 218 ? 8.787 18.184 8.762 1.00 52.38 218 HIS A N 1
ATOM 1733 C CA . HIS A 1 218 ? 9.001 18.834 10.049 1.00 52.38 218 HIS A CA 1
ATOM 1734 C C . HIS A 1 218 ? 10.499 18.841 10.363 1.00 52.38 218 HIS A C 1
ATOM 1736 O O . HIS A 1 218 ? 10.966 17.923 11.046 1.00 52.38 218 HIS A O 1
ATOM 1742 N N . PRO A 1 219 ? 11.244 19.845 9.863 1.00 51.44 219 PRO A N 1
ATOM 1743 C CA . PRO A 1 219 ? 12.631 20.067 10.256 1.00 51.44 219 PRO A CA 1
ATOM 1744 C C . PRO A 1 219 ? 12.741 20.029 11.789 1.00 51.44 219 PRO A C 1
ATOM 1746 O O . PRO A 1 219 ? 11.939 20.651 12.483 1.00 51.44 219 PRO A O 1
ATOM 1749 N N . GLY A 1 220 ? 13.656 19.216 12.322 1.00 51.25 220 GLY A N 1
ATOM 1750 C CA . GLY A 1 220 ? 13.843 19.032 13.769 1.00 51.25 220 GLY A CA 1
ATOM 1751 C C . GLY A 1 220 ? 13.006 17.928 14.435 1.00 51.25 220 GLY A C 1
ATOM 1752 O O . GLY A 1 220 ? 13.271 17.583 15.586 1.00 51.25 220 GLY A O 1
ATOM 1753 N N . ARG A 1 221 ? 12.038 17.295 13.751 1.00 52.44 221 ARG A N 1
ATOM 1754 C CA . ARG A 1 221 ? 11.452 16.036 14.253 1.00 52.44 221 ARG A CA 1
ATOM 1755 C C . ARG A 1 221 ? 12.339 14.868 13.848 1.00 52.44 221 ARG A C 1
ATOM 1757 O O . ARG A 1 221 ? 12.665 14.738 12.675 1.00 52.44 221 ARG A O 1
ATOM 1764 N N . LYS A 1 222 ? 12.667 13.970 14.786 1.00 53.97 222 LYS A N 1
ATOM 1765 C CA . LYS A 1 222 ? 13.231 12.659 14.425 1.00 53.97 222 LYS A CA 1
ATOM 1766 C C . LYS A 1 222 ? 12.286 12.000 13.421 1.00 53.97 222 LYS A C 1
ATOM 1768 O O . LYS A 1 222 ? 11.065 12.047 13.608 1.00 53.97 222 LYS A O 1
ATOM 1773 N N . ALA A 1 223 ? 12.849 11.437 12.354 1.00 59.16 223 ALA A N 1
ATOM 1774 C CA . ALA A 1 223 ? 12.106 10.655 11.382 1.00 59.16 223 ALA A CA 1
ATOM 1775 C C . ALA A 1 223 ? 11.129 9.715 12.106 1.00 59.16 223 ALA A C 1
ATOM 1777 O O . ALA A 1 223 ? 11.472 9.124 13.133 1.00 59.16 223 ALA A O 1
ATOM 1778 N N . GLY A 1 224 ? 9.898 9.597 11.594 1.00 58.06 224 GLY A N 1
ATOM 1779 C CA . GLY A 1 224 ? 8.863 8.751 12.205 1.00 58.06 224 GLY A CA 1
ATOM 1780 C C . GLY A 1 224 ? 9.303 7.289 12.352 1.00 58.06 224 GLY A C 1
ATOM 1781 O O . GLY A 1 224 ? 8.695 6.540 13.120 1.00 58.06 224 GLY A O 1
ATOM 1782 N N . GLY A 1 225 ? 10.372 6.906 11.649 1.00 77.81 225 GLY A N 1
ATOM 1783 C CA . GLY A 1 225 ? 11.149 5.710 11.908 1.00 77.81 225 GLY A CA 1
ATOM 1784 C C . GLY A 1 225 ? 10.314 4.467 11.673 1.00 77.81 225 GLY A C 1
ATOM 1785 O O . GLY A 1 225 ? 9.654 4.310 10.646 1.00 77.81 225 GLY A O 1
ATOM 1786 N N . TRP A 1 226 ? 10.338 3.565 12.640 1.00 88.19 226 TRP A N 1
ATOM 1787 C CA . TRP A 1 226 ? 9.669 2.274 12.556 1.00 88.19 226 TRP A CA 1
ATOM 1788 C C . TRP A 1 226 ? 8.283 2.238 13.209 1.00 88.19 226 TRP A C 1
ATOM 1790 O O . TRP A 1 226 ? 7.671 1.172 13.286 1.00 88.19 226 TRP A O 1
ATOM 1800 N N . ASN A 1 227 ? 7.760 3.392 13.649 1.00 90.31 227 ASN A N 1
ATOM 1801 C CA . ASN A 1 227 ? 6.416 3.486 14.220 1.00 90.31 227 ASN A CA 1
ATOM 1802 C C . ASN A 1 227 ? 5.398 2.869 13.264 1.00 90.31 227 ASN A C 1
ATOM 1804 O O . ASN A 1 227 ? 5.338 3.252 12.096 1.00 90.31 227 ASN A O 1
ATOM 1808 N N . LEU A 1 228 ? 4.578 1.948 13.765 1.00 92.56 228 LEU A N 1
ATOM 1809 C CA . LEU A 1 228 ? 3.505 1.367 12.975 1.00 92.56 228 LEU A CA 1
ATOM 1810 C C . LEU A 1 228 ? 2.264 2.238 13.103 1.00 92.56 228 LEU A C 1
ATOM 1812 O O . LEU A 1 228 ? 1.738 2.434 14.205 1.00 92.56 228 LEU A O 1
ATOM 1816 N N . HIS A 1 229 ? 1.771 2.704 11.962 1.00 93.62 229 HIS A N 1
ATOM 1817 C CA . HIS A 1 229 ? 0.536 3.464 11.878 1.00 93.62 229 HIS A CA 1
ATOM 1818 C C . HIS A 1 229 ? -0.526 2.668 11.133 1.00 93.62 229 HIS A C 1
ATOM 1820 O O . HIS A 1 229 ? -0.246 1.978 10.153 1.00 93.62 229 HIS A O 1
ATOM 1826 N N . VAL A 1 230 ? -1.770 2.785 11.587 1.00 95.62 230 VAL A N 1
ATOM 1827 C CA . VAL A 1 230 ? -2.941 2.335 10.845 1.00 95.62 230 VAL A CA 1
ATOM 1828 C C . VAL A 1 230 ? -3.837 3.525 10.573 1.00 95.62 230 VAL A C 1
ATOM 1830 O O . VAL A 1 230 ? -4.430 4.066 11.503 1.00 95.62 230 VAL A O 1
ATOM 1833 N N . HIS A 1 231 ? -3.983 3.886 9.303 1.00 95.94 231 HIS A N 1
ATOM 1834 C CA . HIS A 1 231 ? -4.938 4.903 8.863 1.00 95.94 231 HIS A CA 1
ATOM 1835 C C . HIS A 1 231 ? -6.237 4.228 8.451 1.00 95.94 231 HIS A C 1
ATOM 1837 O O . HIS A 1 231 ? -6.226 3.298 7.643 1.00 95.94 231 HIS A O 1
ATOM 1843 N N . ALA A 1 232 ? -7.356 4.670 9.015 1.00 96.81 232 ALA A N 1
ATOM 1844 C CA . ALA A 1 232 ? -8.677 4.107 8.793 1.00 96.81 232 ALA A CA 1
ATOM 1845 C C . ALA A 1 232 ? -9.668 5.178 8.344 1.00 96.81 232 ALA A C 1
ATOM 1847 O O . ALA A 1 232 ? -9.690 6.278 8.887 1.00 96.81 232 ALA A O 1
ATOM 1848 N N . LEU A 1 233 ? -10.496 4.865 7.354 1.00 97.81 233 LEU A N 1
ATOM 1849 C CA . LEU A 1 233 ? -11.695 5.619 7.019 1.00 97.81 233 LEU A CA 1
ATOM 1850 C C . LEU A 1 233 ? -12.882 4.854 7.594 1.00 97.81 233 LEU A C 1
ATOM 1852 O O . LEU A 1 233 ? -13.095 3.695 7.239 1.00 97.81 233 LEU A O 1
ATOM 1856 N N . TYR A 1 234 ? -13.623 5.497 8.485 1.00 97.81 234 TYR A N 1
ATOM 1857 C CA . TYR A 1 234 ? -14.774 4.945 9.186 1.00 97.81 234 TYR A CA 1
ATOM 1858 C C . TYR A 1 234 ? -16.036 5.705 8.808 1.00 97.81 234 TYR A C 1
ATOM 1860 O O . TYR A 1 234 ? -16.046 6.935 8.827 1.00 97.81 234 TYR A O 1
ATOM 1868 N N . PHE A 1 235 ? -17.100 4.961 8.536 1.00 97.69 235 PHE A N 1
ATOM 1869 C CA . PHE A 1 235 ? -18.451 5.478 8.422 1.00 97.69 235 PHE A CA 1
ATOM 1870 C C . PHE A 1 235 ? -19.381 4.688 9.342 1.00 97.69 235 PHE A C 1
ATOM 1872 O O . PHE A 1 235 ? -19.411 3.457 9.284 1.00 97.69 235 PHE A O 1
ATOM 1879 N N . GLY A 1 236 ? -20.151 5.376 10.176 1.00 96.19 236 GLY A N 1
ATOM 1880 C CA . GLY A 1 236 ? -21.078 4.745 11.114 1.00 96.19 236 GLY A CA 1
ATOM 1881 C C . GLY A 1 236 ? -21.552 5.726 12.182 1.00 96.19 236 GLY A C 1
ATOM 1882 O O . GLY A 1 236 ? -21.418 6.932 11.982 1.00 96.19 236 GLY A O 1
ATOM 1883 N N . PRO A 1 237 ? -22.087 5.240 13.316 1.00 94.25 237 PRO A N 1
ATOM 1884 C CA . PRO A 1 237 ? -22.471 6.093 14.435 1.00 94.25 237 PRO A CA 1
ATOM 1885 C C . PRO A 1 237 ? -21.338 7.013 14.883 1.00 94.25 237 PRO A C 1
ATOM 1887 O O . PRO A 1 237 ? -20.170 6.604 14.862 1.00 94.25 237 PRO A O 1
ATOM 1890 N N . TYR A 1 238 ? -21.681 8.217 15.342 1.00 90.88 238 TYR A N 1
ATOM 1891 C CA . TYR A 1 238 ? -20.743 9.055 16.076 1.00 90.88 238 TYR A CA 1
ATOM 1892 C C . TYR A 1 238 ? -20.148 8.258 17.241 1.00 90.88 238 TYR A C 1
ATOM 1894 O O . TYR A 1 238 ? -20.856 7.608 18.009 1.00 90.88 238 TYR A O 1
ATOM 1902 N N . LEU A 1 239 ? -18.826 8.273 17.341 1.00 86.94 239 LEU A N 1
ATOM 1903 C CA . LEU A 1 239 ? -18.102 7.583 18.394 1.00 86.94 239 LEU A CA 1
ATOM 1904 C C . LEU A 1 239 ? -17.681 8.651 19.411 1.00 86.94 239 LEU A C 1
ATOM 1906 O O . LEU A 1 239 ? -17.051 9.639 19.046 1.00 86.94 239 LEU A O 1
ATOM 1910 N N . ASN A 1 240 ? -18.057 8.488 20.680 1.00 77.31 240 ASN A N 1
ATOM 1911 C CA . ASN A 1 240 ? -17.700 9.456 21.717 1.00 77.31 240 ASN A CA 1
ATOM 1912 C C . ASN A 1 240 ? -16.217 9.307 22.098 1.00 77.31 240 ASN A C 1
ATOM 1914 O O . ASN A 1 240 ? -15.789 8.252 22.574 1.00 77.31 240 ASN A O 1
ATOM 1918 N N . PHE A 1 241 ? -15.434 10.365 21.883 1.00 69.88 241 PHE A N 1
ATOM 1919 C CA . PHE A 1 241 ? -13.978 10.343 22.033 1.00 69.88 241 PHE A CA 1
ATOM 1920 C C . PHE A 1 241 ? -13.449 11.120 23.248 1.00 69.88 241 PHE A C 1
ATOM 1922 O O . PHE A 1 241 ? -12.280 10.953 23.594 1.00 69.88 241 PHE A O 1
ATOM 1929 N N . GLY A 1 242 ? -14.281 11.931 23.912 1.00 65.19 242 GLY A N 1
ATOM 1930 C CA . GLY A 1 242 ? -13.832 12.922 24.902 1.00 65.19 242 GLY A CA 1
ATOM 1931 C C . GLY A 1 242 ? -13.238 14.194 24.269 1.00 65.19 242 GLY A C 1
ATOM 1932 O O . GLY A 1 242 ? -13.006 14.245 23.061 1.00 65.19 242 GLY A O 1
ATOM 1933 N N . ARG A 1 243 ? -13.010 15.241 25.081 1.00 57.75 243 ARG A N 1
ATOM 1934 C CA . ARG A 1 243 ? -12.729 16.620 24.618 1.00 57.75 243 ARG A CA 1
ATOM 1935 C C . ARG A 1 243 ? -11.442 16.819 23.805 1.00 57.75 243 ARG A C 1
ATOM 1937 O O . ARG A 1 243 ? -11.359 17.832 23.126 1.00 57.75 243 ARG A O 1
ATOM 1944 N N . MET A 1 244 ? -10.477 15.895 23.808 1.00 50.72 244 MET A N 1
ATOM 1945 C CA . MET A 1 244 ? -9.195 16.113 23.110 1.00 50.72 244 MET A CA 1
ATOM 1946 C C . MET A 1 244 ? -8.628 14.904 22.354 1.00 50.72 244 MET A C 1
ATOM 1948 O O . MET A 1 244 ? -7.441 14.880 22.055 1.00 50.72 244 MET A O 1
ATOM 1952 N N . GLY A 1 245 ? -9.419 13.862 22.054 1.00 50.97 245 GLY A N 1
ATOM 1953 C CA . GLY A 1 245 ? -8.870 12.642 21.421 1.00 50.97 245 GLY A CA 1
ATOM 1954 C C . GLY A 1 245 ? -7.685 12.040 22.198 1.00 50.97 245 GLY A C 1
ATOM 1955 O O . GLY A 1 245 ? -6.913 11.238 21.673 1.00 50.97 245 GLY A O 1
ATOM 1956 N N . GLU A 1 246 ? -7.522 12.474 23.448 1.00 54.50 246 GLU A N 1
ATOM 1957 C CA . GLU A 1 246 ? -6.382 12.174 24.272 1.00 54.50 246 GLU A CA 1
ATOM 1958 C C . GLU A 1 246 ? -6.435 10.709 24.647 1.00 54.50 246 GLU A C 1
ATOM 1960 O O . GLU A 1 246 ? -7.490 10.083 24.786 1.00 54.50 246 GLU A O 1
ATOM 1965 N N . GLN A 1 247 ? -5.245 10.195 24.902 1.00 59.75 247 GLN A N 1
ATOM 1966 C CA . GLN A 1 247 ? -5.001 8.972 25.636 1.00 59.75 247 GLN A CA 1
ATOM 1967 C C . GLN A 1 247 ? -6.031 8.712 26.763 1.00 59.75 247 GLN A C 1
ATOM 1969 O O . GLN A 1 247 ? -6.368 7.558 27.004 1.00 59.75 247 GLN A O 1
ATOM 1974 N N . GLY A 1 248 ? -6.567 9.734 27.437 1.00 69.12 248 GLY A N 1
ATOM 1975 C CA . GLY A 1 248 ? -7.553 9.602 28.516 1.00 69.12 248 GLY A CA 1
ATOM 1976 C C . GLY A 1 248 ? -9.000 9.263 28.121 1.00 69.12 248 GLY A C 1
ATOM 1977 O O . GLY A 1 248 ? -9.720 8.744 28.968 1.00 69.12 248 GLY A O 1
ATOM 1978 N N . GLY A 1 249 ? -9.449 9.499 26.882 1.00 84.81 249 GLY A N 1
ATOM 1979 C CA . GLY A 1 249 ? -10.852 9.282 26.485 1.00 84.81 249 GLY A CA 1
ATOM 1980 C C . GLY A 1 249 ? -11.236 7.799 26.311 1.00 84.81 249 GLY A C 1
ATOM 1981 O O . GLY A 1 249 ? -10.346 6.957 26.157 1.00 84.81 249 GLY A O 1
ATOM 1982 N N . PRO A 1 250 ? -12.538 7.439 26.253 1.00 87.88 250 PRO A N 1
ATOM 1983 C CA . PRO A 1 250 ? -12.981 6.039 26.150 1.00 87.88 250 PRO A CA 1
ATOM 1984 C C . PRO A 1 250 ? -12.350 5.270 24.977 1.00 87.88 250 PRO A C 1
ATOM 1986 O O . PRO A 1 250 ? -11.922 4.125 25.124 1.00 87.88 250 PRO A O 1
ATOM 1989 N N . ALA A 1 251 ? -12.210 5.923 23.819 1.00 88.75 251 ALA A N 1
ATOM 1990 C CA . ALA A 1 251 ? -11.550 5.367 22.639 1.00 88.75 251 ALA A CA 1
ATOM 1991 C C . ALA A 1 251 ? -10.053 5.080 22.855 1.00 88.75 251 ALA A C 1
ATOM 1993 O O . ALA A 1 251 ? -9.569 4.018 22.447 1.00 88.75 251 ALA A O 1
ATOM 1994 N N . GLY A 1 252 ? -9.335 6.003 23.504 1.00 89.00 252 GLY A N 1
ATOM 1995 C CA . GLY A 1 252 ? -7.915 5.873 23.841 1.00 89.00 252 GLY A CA 1
ATOM 1996 C C . GLY A 1 252 ? -7.665 4.816 24.916 1.00 89.00 252 GLY A C 1
ATOM 1997 O O . GLY A 1 252 ? -6.767 3.984 24.771 1.00 89.00 252 GLY A O 1
ATOM 1998 N N . GLN A 1 253 ? -8.516 4.764 25.944 1.00 90.06 253 GLN A N 1
ATOM 1999 C CA . GLN A 1 253 ? -8.496 3.714 26.964 1.00 90.06 253 GLN A CA 1
ATOM 2000 C C . GLN A 1 253 ? -8.752 2.333 26.351 1.00 90.06 253 GLN A C 1
ATOM 2002 O O . GLN A 1 253 ? -8.006 1.385 26.617 1.00 90.06 253 GLN A O 1
ATOM 2007 N N . LEU A 1 254 ? -9.759 2.215 25.477 1.00 92.12 254 LEU A N 1
ATOM 2008 C CA . LEU A 1 254 ? -10.025 0.977 24.750 1.00 92.12 254 LEU A CA 1
ATOM 2009 C C . LEU A 1 254 ? -8.847 0.601 23.849 1.00 92.12 254 LEU A C 1
ATOM 2011 O O . LEU A 1 254 ? -8.492 -0.576 23.803 1.00 92.12 254 LEU A O 1
ATOM 2015 N N . TRP A 1 255 ? -8.232 1.572 23.163 1.00 92.88 255 TRP A N 1
ATOM 2016 C CA . TRP A 1 255 ? -7.052 1.341 22.331 1.00 92.88 255 TRP A CA 1
ATOM 2017 C C . TRP A 1 255 ? -5.909 0.739 23.146 1.00 92.88 255 TRP A C 1
ATOM 2019 O O . TRP A 1 255 ? -5.492 -0.383 22.854 1.00 92.88 255 TRP A O 1
ATOM 2029 N N . ARG A 1 256 ? -5.511 1.393 24.246 1.00 91.75 256 ARG A N 1
ATOM 2030 C CA . ARG A 1 256 ? -4.517 0.851 25.186 1.00 91.75 256 ARG A CA 1
ATOM 2031 C C . ARG A 1 256 ? -4.875 -0.557 25.634 1.00 91.75 256 ARG A C 1
ATOM 2033 O O . ARG A 1 256 ? -4.030 -1.447 25.550 1.00 91.75 256 ARG A O 1
ATOM 2040 N N . LYS A 1 257 ? -6.129 -0.789 26.036 1.00 93.12 257 LYS A N 1
ATOM 2041 C CA . LYS A 1 257 ? -6.601 -2.099 26.505 1.00 93.12 257 LYS A CA 1
ATOM 2042 C C . LYS A 1 257 ? -6.470 -3.184 25.433 1.00 93.12 257 LYS A C 1
ATOM 2044 O O . LYS A 1 257 ? -5.986 -4.273 25.731 1.00 93.12 257 LYS A O 1
ATOM 2049 N N . VAL A 1 258 ? -6.878 -2.929 24.184 1.00 94.56 258 VAL A N 1
ATOM 2050 C CA . VAL A 1 258 ? -6.782 -3.946 23.113 1.00 94.56 258 VAL A CA 1
ATOM 2051 C C . VAL A 1 258 ? -5.347 -4.200 22.655 1.00 94.56 258 VAL A C 1
ATOM 2053 O O . VAL A 1 258 ? -5.077 -5.282 22.138 1.00 94.56 258 VAL A O 1
ATOM 2056 N N . THR A 1 259 ? -4.447 -3.241 22.869 1.00 92.50 259 THR A N 1
ATOM 2057 C CA . THR A 1 259 ? -3.006 -3.356 22.589 1.00 92.50 259 THR A CA 1
ATOM 2058 C C . THR A 1 259 ? -2.166 -3.748 23.802 1.00 92.50 259 THR A C 1
ATOM 2060 O O . THR A 1 259 ? -0.948 -3.726 23.711 1.00 92.50 259 THR A O 1
ATOM 2063 N N . GLN A 1 260 ? -2.786 -4.051 24.948 1.00 91.69 260 GLN A N 1
ATOM 2064 C CA . GLN A 1 260 ? -2.074 -4.385 26.190 1.00 91.69 260 GLN A CA 1
ATOM 2065 C C . GLN A 1 260 ? -1.061 -3.301 26.629 1.00 91.69 260 GLN A C 1
ATOM 2067 O O . GLN A 1 260 ? 0.029 -3.607 27.092 1.00 91.69 260 GLN A O 1
ATOM 2072 N N . GLY A 1 261 ? -1.421 -2.023 26.468 1.00 89.56 261 GLY A N 1
ATOM 2073 C CA . GLY A 1 261 ? -0.622 -0.866 26.898 1.00 89.56 261 GLY A CA 1
ATOM 2074 C C . GLY A 1 261 ? 0.329 -0.275 25.848 1.00 89.56 261 GLY A C 1
ATOM 2075 O O . GLY A 1 261 ? 0.825 0.841 26.042 1.00 89.56 261 GLY A 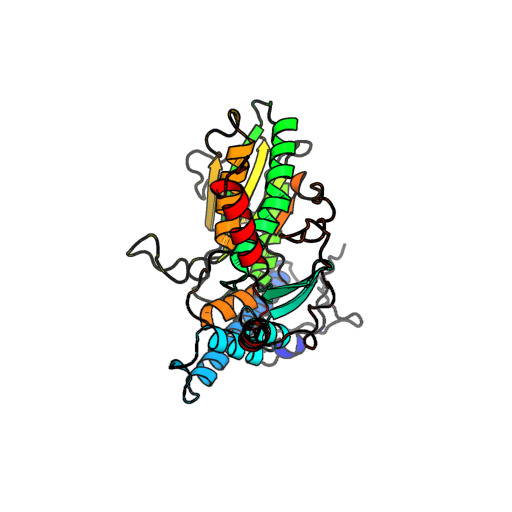O 1
ATOM 2076 N N . GLU A 1 262 ? 0.547 -0.959 24.722 1.00 89.38 262 GLU A N 1
ATOM 2077 C CA . GLU A 1 262 ? 1.456 -0.488 23.664 1.00 89.38 262 GLU A CA 1
ATOM 2078 C C . GLU A 1 262 ? 0.894 0.669 22.825 1.00 89.38 262 GLU A C 1
ATOM 2080 O O . GLU A 1 262 ? 1.633 1.530 22.348 1.00 89.38 262 GLU A O 1
ATOM 2085 N N . GLY A 1 263 ? -0.424 0.710 22.640 1.00 86.62 263 GLY A N 1
ATOM 2086 C CA . GLY A 1 263 ? -1.120 1.734 21.875 1.00 86.62 263 GLY A CA 1
ATOM 2087 C C . GLY A 1 263 ? -1.063 3.087 22.561 1.00 86.62 263 GLY A C 1
ATOM 2088 O O . GLY A 1 263 ? -1.826 3.348 23.487 1.00 86.62 263 GLY A O 1
ATOM 2089 N N . LYS A 1 264 ? -0.169 3.966 22.099 1.00 78.44 264 LYS A N 1
ATOM 2090 C CA . LYS A 1 264 ? 0.029 5.287 22.716 1.00 78.44 264 LYS A CA 1
ATOM 2091 C C . LYS A 1 264 ? -0.837 6.377 22.105 1.00 78.44 264 LYS A C 1
ATOM 2093 O O . LYS A 1 264 ? -1.198 7.312 22.803 1.00 78.44 264 LYS A O 1
ATOM 2098 N N . VAL A 1 265 ? -1.156 6.304 20.815 1.00 82.75 265 VAL A N 1
ATOM 2099 C C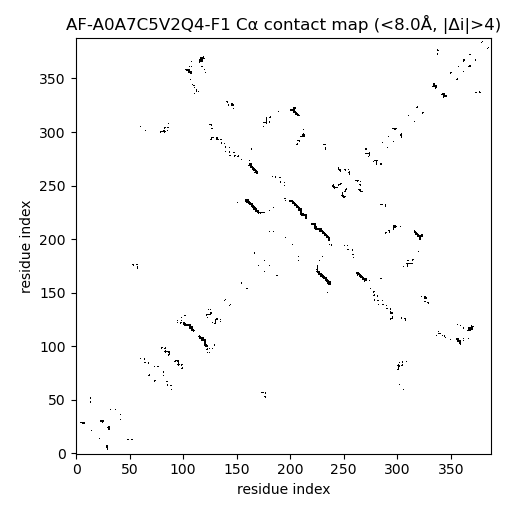A . VAL A 1 265 ? -1.863 7.399 20.136 1.00 82.75 265 VAL A CA 1
ATOM 2100 C C . VAL A 1 265 ? -3.001 6.847 19.295 1.00 82.75 265 VAL A C 1
ATOM 2102 O O . VAL A 1 265 ? -2.810 5.900 18.527 1.00 82.75 265 VAL A O 1
ATOM 2105 N N . ILE A 1 266 ? -4.169 7.467 19.444 1.00 88.06 266 ILE A N 1
ATOM 2106 C CA . ILE A 1 266 ? -5.284 7.362 18.513 1.00 88.06 266 ILE A CA 1
ATOM 2107 C C . ILE A 1 266 ? -5.670 8.783 18.094 1.00 88.06 266 ILE A C 1
ATOM 2109 O O . ILE A 1 266 ? -6.045 9.599 18.924 1.00 88.06 266 ILE A O 1
ATOM 2113 N N . GLY A 1 267 ? -5.504 9.105 16.816 1.00 88.12 267 GLY A N 1
ATOM 2114 C CA . GLY A 1 267 ? -5.947 10.372 16.240 1.00 88.12 267 GLY A CA 1
ATOM 2115 C C . GLY A 1 267 ? -7.273 10.162 15.534 1.00 88.12 267 GLY A C 1
ATOM 2116 O O . GLY A 1 267 ? -7.418 9.169 14.827 1.00 88.12 267 GLY A O 1
ATOM 2117 N N . ILE A 1 268 ? -8.245 11.053 15.718 1.00 87.50 268 ILE A N 1
ATOM 2118 C CA . ILE A 1 268 ? -9.534 10.953 15.031 1.00 87.50 268 ILE A CA 1
ATOM 2119 C C . ILE A 1 268 ? -9.954 12.327 14.544 1.00 87.50 268 ILE A C 1
ATOM 2121 O O . ILE A 1 268 ? -9.951 13.296 15.296 1.00 87.50 268 ILE A O 1
ATOM 2125 N N . LYS A 1 269 ? -10.314 12.404 13.266 1.00 91.06 269 LYS A N 1
ATOM 2126 C CA . LYS A 1 269 ? -10.722 13.639 12.611 1.00 91.06 269 LYS A CA 1
ATOM 2127 C C . LYS A 1 269 ? -11.920 13.368 11.721 1.00 91.06 269 LYS A C 1
ATOM 2129 O O . LYS A 1 269 ? -11.855 12.523 10.830 1.00 91.06 269 LYS A O 1
ATOM 2134 N N . GLN A 1 270 ? -13.009 14.100 11.929 1.00 92.69 270 GLN A N 1
ATOM 2135 C CA . GLN A 1 270 ? -14.146 14.054 11.015 1.00 92.69 270 GLN A CA 1
ATOM 2136 C C . GLN A 1 270 ? -13.726 14.554 9.624 1.00 92.69 270 GLN A C 1
ATOM 2138 O O . GLN A 1 270 ? -12.952 15.504 9.501 1.00 92.69 270 GLN A O 1
ATOM 2143 N N . CYS A 1 271 ? -14.231 13.914 8.569 1.00 95.12 271 CYS A N 1
ATOM 2144 C CA . CYS A 1 271 ? -13.961 14.319 7.192 1.00 95.12 271 CYS A CA 1
ATOM 2145 C C . CYS A 1 271 ? -14.680 15.645 6.891 1.00 95.12 271 CYS A C 1
ATOM 2147 O O . CYS A 1 271 ? -15.910 15.683 6.945 1.00 95.12 271 CYS A O 1
ATOM 2149 N N . PRO A 1 272 ? -13.969 16.739 6.570 1.00 93.88 272 PRO A N 1
ATOM 2150 C CA . PRO A 1 272 ? -14.613 18.021 6.299 1.00 93.88 272 PRO A CA 1
ATOM 2151 C C . PRO A 1 272 ? -15.587 17.929 5.119 1.00 93.88 272 PRO A C 1
ATOM 2153 O O . PRO A 1 272 ? -15.294 17.277 4.119 1.00 93.88 272 PRO A O 1
ATOM 2156 N N . GLY A 1 273 ? -16.752 18.573 5.238 1.00 93.75 273 GLY A N 1
ATOM 2157 C CA . GLY A 1 273 ? -17.724 18.682 4.143 1.00 93.75 273 GLY A CA 1
ATOM 2158 C C . GLY A 1 273 ? -18.417 17.378 3.724 1.00 93.75 273 GLY A C 1
ATOM 2159 O O . GLY A 1 273 ? -19.184 17.402 2.766 1.00 93.75 273 GLY A O 1
ATOM 2160 N N . TRP A 1 274 ? -18.212 16.257 4.431 1.00 95.50 274 TRP A N 1
ATOM 2161 C CA . TRP A 1 274 ? -18.709 14.945 3.990 1.00 95.50 274 TRP A CA 1
ATOM 2162 C C . TRP A 1 274 ? -20.231 14.862 3.827 1.00 95.50 274 TRP A C 1
ATOM 2164 O O . TRP A 1 274 ? -20.699 14.115 2.977 1.00 95.50 274 TRP A O 1
ATOM 2174 N N . ARG A 1 275 ? -21.001 15.640 4.602 1.00 94.06 275 ARG A N 1
ATOM 2175 C CA . ARG A 1 275 ? -22.464 15.712 4.457 1.00 94.06 275 ARG A CA 1
ATOM 2176 C C . ARG A 1 275 ? -22.897 16.449 3.185 1.00 94.06 275 ARG A C 1
ATOM 2178 O O . ARG A 1 275 ? -23.932 16.115 2.631 1.00 94.06 275 ARG A O 1
ATOM 2185 N N . LYS A 1 276 ? -22.113 17.435 2.729 1.00 94.69 276 LYS A N 1
ATOM 2186 C CA . LYS A 1 276 ? -22.394 18.213 1.510 1.00 94.69 276 LYS A CA 1
ATOM 2187 C C . LYS A 1 276 ? -21.965 17.450 0.257 1.00 94.69 276 LYS A C 1
ATOM 2189 O O . LYS A 1 276 ? -22.708 17.392 -0.710 1.00 94.69 276 LYS A O 1
ATOM 2194 N N . ASN A 1 277 ? -20.769 16.857 0.286 1.00 96.19 277 ASN A N 1
ATOM 2195 C CA . ASN A 1 277 ? -20.224 16.092 -0.834 1.00 96.19 277 ASN A CA 1
ATOM 2196 C C . ASN A 1 277 ? -19.514 14.814 -0.343 1.00 96.19 277 ASN A C 1
ATOM 2198 O O . ASN A 1 277 ? -18.285 14.793 -0.195 1.00 96.19 277 ASN A O 1
ATOM 2202 N N . PRO A 1 278 ? -20.262 13.726 -0.073 1.00 95.50 278 PRO A N 1
ATOM 2203 C CA . PRO A 1 278 ? -19.686 12.486 0.449 1.00 95.50 278 PRO A CA 1
ATOM 2204 C C . PRO A 1 278 ? -18.693 11.846 -0.525 1.00 95.50 278 PRO A C 1
ATOM 2206 O O . PRO A 1 278 ? -17.680 11.296 -0.092 1.00 95.50 278 PRO A O 1
ATOM 2209 N N . ARG A 1 279 ? -18.933 11.952 -1.839 1.00 96.69 279 ARG A N 1
ATOM 2210 C CA . ARG A 1 279 ? -18.051 11.384 -2.869 1.00 96.69 279 ARG A CA 1
ATOM 2211 C C . ARG A 1 279 ? -16.663 12.015 -2.817 1.00 96.69 279 ARG A C 1
ATOM 2213 O O . ARG A 1 279 ? -15.663 11.302 -2.730 1.00 96.69 279 ARG A O 1
ATOM 2220 N N . GLU A 1 280 ? -16.603 13.341 -2.815 1.00 97.19 280 GLU A N 1
ATOM 2221 C CA . GLU A 1 280 ? -15.342 14.079 -2.737 1.00 97.19 280 GLU A CA 1
ATOM 2222 C C . GLU A 1 280 ? -14.624 13.843 -1.402 1.00 97.19 280 GLU A C 1
ATOM 2224 O O . GLU A 1 280 ? -13.414 13.610 -1.385 1.00 97.19 280 GLU A O 1
ATOM 2229 N N . ALA A 1 281 ? -15.362 13.830 -0.287 1.00 97.00 281 ALA A N 1
ATOM 2230 C CA . ALA A 1 281 ? -14.791 13.565 1.032 1.00 97.00 281 ALA A CA 1
ATOM 2231 C C . ALA A 1 281 ? -14.147 12.170 1.118 1.00 97.00 281 ALA A C 1
ATOM 2233 O O . ALA A 1 281 ? -13.039 12.037 1.642 1.00 97.00 281 ALA A O 1
ATOM 2234 N N . VAL A 1 282 ? -14.794 11.141 0.556 1.00 97.44 282 VAL A N 1
ATOM 2235 C CA . VAL A 1 282 ? -14.239 9.780 0.475 1.00 97.44 282 VAL A CA 1
ATOM 2236 C C . VAL A 1 282 ? -12.979 9.749 -0.378 1.00 97.44 282 VAL A C 1
ATOM 2238 O O . VAL A 1 282 ? -11.982 9.164 0.043 1.00 97.44 282 VAL A O 1
ATOM 2241 N N . VAL A 1 283 ? -12.990 10.384 -1.554 1.00 96.88 283 VAL A N 1
ATOM 2242 C CA . VAL A 1 283 ? -11.812 10.432 -2.431 1.00 96.88 283 VAL A CA 1
ATOM 2243 C C . VAL A 1 283 ? -10.644 11.109 -1.720 1.00 96.88 283 VAL A C 1
ATOM 2245 O O . VAL A 1 283 ? -9.558 10.534 -1.682 1.00 96.88 283 VAL A O 1
ATOM 2248 N N . LYS A 1 284 ? -10.855 12.276 -1.098 1.00 96.12 284 LYS A N 1
ATOM 2249 C CA . LYS A 1 284 ? -9.819 12.985 -0.326 1.00 96.12 284 LYS A CA 1
ATOM 2250 C C . LYS A 1 284 ? -9.276 12.131 0.823 1.00 96.12 284 LYS A C 1
ATOM 2252 O O . LYS A 1 284 ? -8.059 12.007 0.962 1.00 96.12 284 LYS A O 1
ATOM 2257 N N . ALA A 1 285 ? -10.153 11.502 1.606 1.00 95.81 285 ALA A N 1
ATOM 2258 C CA . ALA A 1 285 ? -9.747 10.662 2.730 1.00 95.81 285 ALA A CA 1
ATOM 2259 C C . ALA A 1 285 ? -8.965 9.419 2.275 1.00 95.81 285 ALA A C 1
ATOM 2261 O O . ALA A 1 285 ? -7.890 9.142 2.795 1.00 95.81 285 ALA A O 1
ATOM 2262 N N . LEU A 1 286 ? -9.440 8.691 1.261 1.00 95.94 286 LEU A N 1
ATOM 2263 C CA . LEU A 1 286 ? -8.722 7.522 0.745 1.00 95.94 286 LEU A CA 1
ATOM 2264 C C . LEU A 1 286 ? -7.411 7.895 0.054 1.00 95.94 286 LEU A C 1
ATOM 2266 O O . LEU A 1 286 ? -6.451 7.136 0.150 1.00 95.94 286 LEU A O 1
ATOM 2270 N N . SER A 1 287 ? -7.343 9.061 -0.591 1.00 93.94 287 SER A N 1
ATOM 2271 C CA . SER A 1 287 ? -6.105 9.560 -1.200 1.00 93.94 287 SER A CA 1
ATOM 2272 C C . SER A 1 287 ? -5.043 9.830 -0.137 1.00 93.94 287 SER A C 1
ATOM 2274 O O . SER A 1 287 ? -3.882 9.460 -0.307 1.00 93.94 287 SER A O 1
ATOM 2276 N N . HIS A 1 288 ? -5.450 10.411 0.997 1.00 90.44 288 HIS A N 1
ATOM 2277 C CA . HIS A 1 288 ? -4.597 10.555 2.173 1.00 90.44 288 HIS A CA 1
ATOM 2278 C C . HIS A 1 288 ? -4.129 9.178 2.673 1.00 90.44 288 HIS A C 1
ATOM 2280 O O . HIS A 1 288 ? -2.927 8.919 2.703 1.00 90.44 288 HIS A O 1
ATOM 2286 N N . HIS A 1 289 ? -5.059 8.259 2.956 1.00 89.88 289 HIS A N 1
ATOM 2287 C CA . HIS A 1 289 ? -4.770 6.949 3.560 1.00 89.88 289 HIS A CA 1
ATOM 2288 C C . HIS A 1 289 ? -3.915 6.046 2.679 1.00 89.88 289 HIS A C 1
ATOM 2290 O O . HIS A 1 289 ? -2.954 5.444 3.150 1.00 89.88 289 HIS A O 1
ATOM 2296 N N . PHE A 1 290 ? -4.258 5.925 1.398 1.00 90.62 290 PHE A N 1
ATOM 2297 C CA . PHE A 1 290 ? -3.514 5.093 0.457 1.00 90.62 290 PHE A CA 1
ATOM 2298 C C . PHE A 1 290 ? -2.218 5.755 0.003 1.00 90.62 290 PHE A C 1
ATOM 2300 O O . PHE A 1 290 ? -1.271 5.042 -0.323 1.00 90.62 290 PHE A O 1
ATOM 2307 N N . GLY A 1 291 ? -2.138 7.087 0.057 1.00 85.69 291 GLY A N 1
ATOM 2308 C CA . GLY A 1 291 ? -0.894 7.819 -0.144 1.00 85.69 291 GLY A CA 1
ATOM 2309 C C . GLY A 1 291 ? 0.196 7.359 0.824 1.00 85.69 291 GLY A C 1
ATOM 2310 O O . GLY A 1 291 ? 1.305 7.087 0.391 1.00 85.69 291 GLY A O 1
ATOM 2311 N N . TYR A 1 292 ? -0.116 7.171 2.106 1.00 81.31 292 TYR A N 1
ATOM 2312 C CA . TYR A 1 292 ? 0.837 6.661 3.108 1.00 81.31 292 TYR A CA 1
A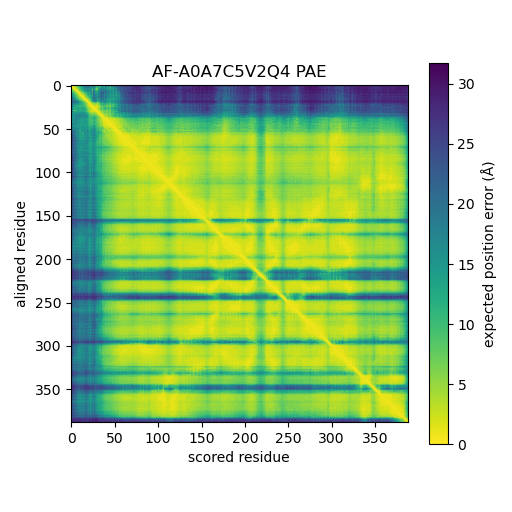TOM 2313 C C . TYR A 1 292 ? 1.333 5.234 2.838 1.00 81.31 292 TYR A C 1
ATOM 2315 O O . TYR A 1 292 ? 2.457 4.868 3.159 1.00 81.31 292 TYR A O 1
ATOM 2323 N N . ILE A 1 293 ? 0.520 4.405 2.184 1.00 79.38 293 ILE A N 1
ATOM 2324 C CA . ILE A 1 293 ? 0.903 3.019 1.887 1.00 79.38 293 ILE A CA 1
ATOM 2325 C C . ILE A 1 293 ? 1.926 2.950 0.748 1.00 79.38 293 ILE A C 1
ATOM 2327 O O . ILE A 1 293 ? 2.686 1.980 0.675 1.00 79.38 293 ILE A O 1
ATOM 2331 N N . LEU A 1 294 ? 1.878 3.935 -0.152 1.00 72.06 294 LEU A N 1
ATOM 2332 C CA . LEU A 1 294 ? 2.475 3.878 -1.486 1.00 72.06 294 LEU A CA 1
ATOM 2333 C C . LEU A 1 294 ? 3.491 4.975 -1.765 1.00 72.06 294 LEU A C 1
ATOM 2335 O O . LEU A 1 294 ? 4.241 4.857 -2.731 1.00 72.06 294 LEU A O 1
ATOM 2339 N N . LYS A 1 295 ? 3.529 6.030 -0.948 1.00 67.38 295 LYS A N 1
ATOM 2340 C CA . LYS A 1 295 ? 4.668 6.937 -0.936 1.00 67.38 295 LYS A CA 1
ATOM 2341 C C . LYS A 1 295 ? 5.895 6.110 -0.571 1.00 67.38 295 LYS A C 1
ATOM 2343 O O . LYS A 1 295 ? 5.807 5.329 0.382 1.00 67.38 295 LYS A O 1
ATOM 2348 N N . PRO A 1 296 ? 7.004 6.239 -1.313 1.00 60.00 296 PRO A N 1
ATOM 2349 C CA . PRO A 1 296 ? 8.252 5.649 -0.880 1.00 60.00 296 PRO A CA 1
ATOM 2350 C C . PRO A 1 296 ? 8.566 6.280 0.476 1.00 60.00 296 PRO A C 1
ATOM 2352 O O . PRO A 1 296 ? 8.938 7.443 0.573 1.00 60.00 296 PRO A O 1
ATOM 2355 N N . ALA A 1 297 ? 8.334 5.533 1.555 1.00 58.03 297 ALA A N 1
ATOM 2356 C CA . ALA A 1 297 ? 8.701 5.940 2.909 1.00 58.03 297 ALA A CA 1
ATOM 2357 C C . ALA A 1 297 ? 10.231 5.882 3.107 1.00 58.03 297 ALA A C 1
ATOM 2359 O O . ALA A 1 297 ? 10.696 5.852 4.245 1.00 58.03 297 ALA A O 1
ATOM 2360 N N . ALA A 1 298 ? 10.964 5.775 1.999 1.00 70.38 298 ALA A N 1
ATOM 2361 C CA . ALA A 1 298 ? 12.303 5.260 1.865 1.00 70.38 298 ALA A CA 1
ATOM 2362 C C . ALA A 1 298 ? 12.901 5.737 0.541 1.00 70.38 298 ALA A C 1
ATOM 2364 O O . ALA A 1 298 ? 12.273 5.543 -0.503 1.00 70.38 298 ALA A O 1
ATOM 2365 N N . GLU A 1 299 ? 14.093 6.309 0.586 1.00 79.69 299 GLU A N 1
ATOM 2366 C CA . GLU A 1 299 ? 14.871 6.625 -0.620 1.00 79.69 299 GLU A CA 1
ATOM 2367 C C . GLU A 1 299 ? 15.995 5.603 -0.818 1.00 79.69 299 GLU A C 1
ATOM 2369 O O . GLU A 1 299 ? 16.319 5.265 -1.956 1.00 79.69 299 GLU A O 1
ATOM 2374 N N . SER A 1 300 ? 16.502 5.034 0.282 1.00 89.44 300 SER A N 1
ATOM 2375 C CA . SER A 1 300 ? 17.557 4.026 0.262 1.00 89.44 300 SER A CA 1
ATOM 2376 C C . SER A 1 300 ? 17.037 2.630 -0.104 1.00 89.44 300 SER A C 1
ATOM 2378 O O . SER A 1 300 ? 15.955 2.191 0.314 1.00 89.44 300 SER A O 1
ATOM 2380 N N . GLY A 1 301 ? 17.848 1.876 -0.845 1.00 91.75 301 GLY A N 1
ATOM 2381 C CA . GLY A 1 301 ? 17.607 0.475 -1.175 1.00 91.75 301 GLY A CA 1
ATOM 2382 C C . GLY A 1 301 ? 17.495 -0.403 0.073 1.00 91.75 301 GLY A C 1
ATOM 2383 O O . GLY A 1 301 ? 16.671 -1.319 0.113 1.00 91.75 301 GLY A O 1
ATOM 2384 N N . GLU A 1 302 ? 18.242 -0.068 1.127 1.00 92.69 302 GLU A N 1
ATOM 2385 C CA . GLU A 1 302 ? 18.172 -0.706 2.446 1.00 92.69 302 GLU A CA 1
ATOM 2386 C C . GLU A 1 302 ? 16.796 -0.558 3.084 1.00 92.69 302 GLU A C 1
ATOM 2388 O O . GLU A 1 302 ? 16.165 -1.550 3.462 1.00 92.69 302 GLU A O 1
ATOM 2393 N N . ARG A 1 303 ? 16.283 0.672 3.175 1.00 90.06 303 ARG A N 1
ATOM 2394 C CA . ARG A 1 303 ? 14.973 0.908 3.775 1.00 90.06 303 ARG A CA 1
ATOM 2395 C C . ARG A 1 303 ? 13.860 0.298 2.924 1.00 90.06 303 ARG A C 1
ATOM 2397 O O . ARG A 1 303 ? 12.912 -0.255 3.486 1.00 90.06 303 ARG A O 1
ATOM 2404 N N . LEU A 1 304 ? 13.970 0.337 1.596 1.00 91.69 304 LEU A N 1
ATOM 2405 C CA . LEU A 1 304 ? 13.034 -0.348 0.698 1.00 91.69 304 LEU A CA 1
ATOM 2406 C C . LEU A 1 304 ? 13.022 -1.869 0.933 1.00 91.69 304 LEU A C 1
ATOM 2408 O O . LEU A 1 304 ? 11.939 -2.456 1.033 1.00 91.69 304 LEU A O 1
ATOM 2412 N N . ALA A 1 305 ? 14.195 -2.494 1.094 1.00 94.19 305 ALA A N 1
ATOM 2413 C CA . ALA A 1 305 ? 14.327 -3.913 1.433 1.00 94.19 305 ALA A CA 1
ATOM 2414 C C . ALA A 1 305 ? 13.663 -4.236 2.769 1.00 94.19 305 ALA A C 1
ATOM 2416 O O . ALA A 1 305 ? 12.802 -5.115 2.842 1.00 94.19 305 ALA A O 1
ATOM 2417 N N . ALA A 1 306 ? 14.000 -3.468 3.802 1.00 93.12 306 ALA A N 1
ATOM 2418 C CA . ALA A 1 306 ? 13.455 -3.615 5.142 1.00 93.12 306 ALA A CA 1
ATOM 2419 C C . ALA A 1 306 ? 11.915 -3.515 5.149 1.00 93.12 306 ALA A C 1
ATOM 2421 O O . ALA A 1 306 ? 11.227 -4.354 5.730 1.00 93.12 306 ALA A O 1
ATOM 2422 N N . LEU A 1 307 ? 11.339 -2.551 4.421 1.00 92.50 307 LEU A N 1
ATOM 2423 C CA . LEU A 1 307 ? 9.886 -2.423 4.271 1.00 92.50 307 LEU A CA 1
ATOM 2424 C C . LEU A 1 307 ? 9.255 -3.633 3.563 1.00 92.50 307 LEU A C 1
ATOM 2426 O O . LEU A 1 307 ? 8.196 -4.119 3.976 1.00 92.50 307 LEU A O 1
ATOM 2430 N N . GLU A 1 308 ? 9.881 -4.136 2.499 1.00 93.69 308 GLU A N 1
ATOM 2431 C CA . GLU A 1 308 ? 9.373 -5.289 1.752 1.00 93.69 308 GLU A CA 1
ATOM 2432 C C . GLU A 1 308 ? 9.481 -6.602 2.552 1.00 93.69 308 GLU A C 1
ATOM 2434 O O . GLU A 1 308 ? 8.610 -7.470 2.410 1.00 93.69 308 GLU A O 1
ATOM 2439 N N . ILE A 1 309 ? 10.483 -6.722 3.430 1.00 93.75 309 ILE A N 1
ATOM 2440 C CA . ILE A 1 309 ? 10.636 -7.811 4.406 1.00 93.75 309 ILE A CA 1
ATOM 2441 C C . ILE A 1 309 ? 9.547 -7.706 5.478 1.00 93.75 309 ILE A C 1
ATOM 2443 O O . ILE A 1 309 ? 8.745 -8.634 5.621 1.00 93.75 309 ILE A O 1
ATOM 2447 N N . LEU A 1 310 ? 9.430 -6.554 6.152 1.00 93.00 310 LEU A N 1
ATOM 2448 C CA . LEU A 1 310 ? 8.424 -6.285 7.190 1.00 93.00 310 LEU A CA 1
ATOM 2449 C C . LEU A 1 310 ? 6.996 -6.589 6.711 1.00 93.00 310 LEU A C 1
ATOM 2451 O O . LEU A 1 310 ? 6.185 -7.157 7.442 1.00 93.00 310 LEU A O 1
ATOM 2455 N N . PHE A 1 311 ? 6.654 -6.224 5.475 1.00 93.44 311 PHE A N 1
ATOM 2456 C CA . PHE A 1 311 ? 5.310 -6.454 4.938 1.00 93.44 311 PHE A CA 1
ATOM 2457 C C . PHE A 1 311 ? 5.183 -7.716 4.074 1.00 93.44 311 PHE A C 1
ATOM 2459 O O . PHE A 1 311 ? 4.128 -7.929 3.451 1.00 93.44 311 PHE A O 1
ATOM 2466 N N . SER A 1 312 ? 6.202 -8.579 4.061 1.00 91.88 312 SER A N 1
ATOM 2467 C CA . SER A 1 312 ? 6.167 -9.854 3.349 1.00 91.88 312 SER A CA 1
ATOM 2468 C C . SER A 1 312 ? 5.097 -10.779 3.935 1.00 91.88 312 SER A C 1
ATOM 2470 O O . SER A 1 312 ? 5.015 -11.008 5.142 1.00 91.88 312 SER A O 1
ATOM 2472 N N . GLY A 1 313 ? 4.189 -11.262 3.082 1.00 90.38 313 GLY A N 1
ATOM 2473 C CA . GLY A 1 313 ? 3.041 -12.065 3.518 1.00 90.38 313 GLY A CA 1
ATOM 2474 C C . GLY A 1 313 ? 2.051 -11.318 4.429 1.00 90.38 313 GLY A C 1
ATOM 2475 O O . GLY A 1 313 ? 1.199 -11.945 5.058 1.00 90.38 313 GLY A O 1
ATOM 2476 N N . VAL A 1 314 ? 2.142 -9.987 4.544 1.00 93.19 314 VAL A N 1
ATOM 2477 C CA . VAL A 1 314 ? 1.197 -9.171 5.318 1.00 93.19 314 VAL A CA 1
ATOM 2478 C C . VAL A 1 314 ? 0.215 -8.513 4.356 1.00 93.19 314 VAL A C 1
ATOM 2480 O O . VAL A 1 314 ? 0.597 -7.765 3.453 1.00 93.19 314 VAL A O 1
ATOM 2483 N N . ARG A 1 315 ? -1.088 -8.751 4.534 1.00 93.75 315 ARG A N 1
ATOM 2484 C CA . ARG A 1 315 ? -2.118 -7.947 3.860 1.00 93.75 315 ARG A CA 1
ATOM 2485 C C . ARG A 1 315 ? -2.142 -6.568 4.516 1.00 93.75 315 ARG A C 1
ATOM 2487 O O . ARG A 1 315 ? -2.386 -6.483 5.715 1.00 93.75 315 ARG A O 1
ATOM 2494 N N . ARG A 1 316 ? -1.915 -5.499 3.749 1.00 93.06 316 ARG A N 1
ATOM 2495 C CA . ARG A 1 316 ? -1.854 -4.132 4.298 1.00 93.06 316 ARG A CA 1
ATOM 2496 C C . ARG A 1 316 ? -3.207 -3.435 4.362 1.00 93.06 316 ARG A C 1
ATOM 2498 O O . ARG A 1 316 ? -3.436 -2.726 5.324 1.00 93.06 316 ARG A O 1
ATOM 2505 N N . VAL A 1 317 ? -4.110 -3.678 3.407 1.00 95.38 317 VAL A N 1
ATOM 2506 C CA . VAL A 1 317 ? -5.436 -3.029 3.330 1.00 95.38 317 VAL A CA 1
ATOM 2507 C C . VAL A 1 317 ? -6.551 -3.997 3.718 1.00 95.38 317 VAL A C 1
ATOM 2509 O O . VAL A 1 317 ? -6.658 -5.094 3.153 1.00 95.38 317 VAL A O 1
ATOM 2512 N N . HIS A 1 318 ? -7.408 -3.585 4.651 1.00 96.62 318 HIS A N 1
ATOM 2513 C CA . HIS A 1 318 ? -8.502 -4.393 5.193 1.00 96.62 318 HIS A CA 1
ATOM 2514 C C . HIS A 1 318 ? -9.797 -3.599 5.267 1.00 96.62 318 HIS A C 1
ATOM 2516 O O . HIS A 1 318 ? -9.783 -2.436 5.644 1.00 96.62 318 HIS A O 1
ATOM 2522 N N . GLY A 1 319 ? -10.909 -4.258 4.949 1.00 97.00 319 GLY A N 1
ATOM 2523 C CA . GLY A 1 319 ? -12.255 -3.766 5.232 1.00 97.00 319 GLY A CA 1
ATOM 2524 C C . GLY A 1 319 ? -12.862 -4.514 6.420 1.00 97.00 319 GLY A C 1
ATOM 2525 O O . GLY A 1 319 ? -12.537 -5.680 6.650 1.00 97.00 319 GLY A O 1
ATOM 2526 N N . VAL A 1 320 ? -13.742 -3.855 7.164 1.00 97.56 320 VAL A N 1
ATOM 2527 C CA . VAL A 1 320 ? -14.589 -4.419 8.228 1.00 97.56 320 VAL A CA 1
ATOM 2528 C C . VAL A 1 320 ? -15.990 -3.810 8.153 1.00 97.56 320 VAL A C 1
ATOM 2530 O O . VAL A 1 320 ? -16.188 -2.770 7.519 1.00 97.56 320 VAL A O 1
ATOM 2533 N N . GLY A 1 321 ? -16.962 -4.468 8.790 1.00 96.38 321 GLY A N 1
ATOM 2534 C CA . GLY A 1 321 ? -18.369 -4.084 8.687 1.00 96.38 321 GLY A CA 1
ATOM 2535 C C . GLY A 1 321 ? -18.832 -4.128 7.230 1.00 96.38 321 GLY A C 1
ATOM 2536 O O . GLY A 1 321 ? -18.425 -5.012 6.470 1.00 96.38 321 GLY A O 1
ATOM 2537 N N . ALA A 1 322 ? -19.609 -3.132 6.818 1.00 96.12 322 ALA A N 1
ATOM 2538 C CA . ALA A 1 322 ? -20.097 -3.006 5.449 1.00 96.12 322 ALA A CA 1
ATOM 2539 C C . ALA A 1 322 ? -18.977 -2.904 4.396 1.00 96.12 322 ALA A C 1
ATOM 2541 O O . ALA A 1 322 ? -19.149 -3.338 3.260 1.00 96.12 322 ALA A O 1
ATOM 2542 N N . PHE A 1 323 ? -17.791 -2.402 4.764 1.00 96.81 323 PHE A N 1
ATOM 2543 C CA . PHE A 1 323 ? -16.684 -2.238 3.813 1.00 96.81 323 PHE A CA 1
ATOM 2544 C C . PHE A 1 323 ? -15.909 -3.540 3.545 1.00 96.81 323 PHE A C 1
ATOM 2546 O O . PHE A 1 323 ? -15.041 -3.576 2.672 1.00 96.81 323 PHE A O 1
ATOM 2553 N N . TYR A 1 324 ? -16.192 -4.632 4.268 1.00 94.12 324 TYR A N 1
ATOM 2554 C CA . TYR A 1 324 ? -15.532 -5.925 4.039 1.00 94.12 324 TYR A CA 1
ATOM 2555 C C . TYR A 1 324 ? -15.982 -6.605 2.733 1.00 94.12 324 TYR A C 1
ATOM 2557 O O . TYR A 1 324 ? -15.170 -7.262 2.079 1.00 94.12 324 TYR A O 1
ATOM 2565 N N . ARG A 1 325 ? -17.250 -6.424 2.335 1.00 87.06 325 ARG A N 1
ATOM 2566 C CA . ARG A 1 325 ? -17.876 -7.067 1.161 1.00 87.06 325 ARG A CA 1
ATOM 2567 C C . ARG A 1 325 ? -18.325 -6.054 0.108 1.00 87.06 325 ARG A C 1
ATOM 2569 O O . ARG A 1 325 ? -19.390 -6.197 -0.479 1.00 87.06 325 ARG A O 1
ATOM 2576 N N . LEU A 1 326 ? -17.514 -5.025 -0.124 1.00 91.50 326 LEU A N 1
ATOM 2577 C CA . LEU A 1 326 ? -17.793 -4.074 -1.199 1.00 91.50 326 LEU A CA 1
ATOM 2578 C C . LEU A 1 326 ? -17.828 -4.793 -2.556 1.00 91.50 326 LEU A C 1
ATOM 2580 O O . LEU A 1 326 ? -17.029 -5.720 -2.764 1.00 91.50 326 LEU A O 1
ATOM 2584 N N . PRO A 1 327 ? -18.711 -4.366 -3.477 1.00 90.25 327 PRO A N 1
ATOM 2585 C CA . PRO A 1 327 ? -18.750 -4.914 -4.821 1.00 90.25 327 PRO A CA 1
ATOM 2586 C C . PRO A 1 327 ? -17.368 -4.782 -5.461 1.00 90.25 327 PRO A C 1
ATOM 2588 O O . PRO A 1 327 ? -16.700 -3.749 -5.361 1.00 90.25 327 PRO A O 1
ATOM 2591 N N . LYS A 1 328 ? -16.907 -5.866 -6.086 1.00 87.31 328 LYS A N 1
ATOM 2592 C CA . LYS A 1 328 ? -15.661 -5.829 -6.848 1.00 87.31 328 LYS A CA 1
ATOM 2593 C C . LYS A 1 328 ? -15.902 -4.973 -8.097 1.00 87.31 328 LYS A C 1
ATOM 2595 O O . LYS A 1 328 ? -16.980 -5.084 -8.681 1.00 87.31 328 LYS A O 1
ATOM 2600 N N . PRO A 1 329 ? -14.922 -4.164 -8.536 1.00 83.12 329 PRO A N 1
ATOM 2601 C CA . PRO A 1 329 ? -15.001 -3.577 -9.867 1.00 83.12 329 PRO A CA 1
ATOM 2602 C C . PRO A 1 329 ? -15.187 -4.706 -10.891 1.00 83.12 329 PRO A C 1
ATOM 2604 O O . PRO A 1 329 ? -14.645 -5.803 -10.702 1.00 83.12 329 PRO A O 1
ATOM 2607 N N . GLY A 1 330 ? -15.979 -4.451 -11.936 1.00 82.12 330 GLY A N 1
ATOM 2608 C CA . GLY A 1 330 ? -16.210 -5.415 -13.013 1.00 82.12 330 GLY A CA 1
ATOM 2609 C C . GLY A 1 330 ? -14.898 -5.918 -13.623 1.00 82.12 330 GLY A C 1
ATOM 2610 O O . GLY A 1 330 ? -13.836 -5.310 -13.437 1.00 82.12 330 GLY A O 1
ATOM 2611 N N . LYS A 1 331 ? -14.949 -7.047 -14.347 1.00 78.44 331 LYS A N 1
ATOM 2612 C CA . LYS A 1 331 ? -13.778 -7.527 -15.098 1.00 78.44 331 LYS A CA 1
ATOM 2613 C C . LYS A 1 331 ? -13.288 -6.380 -15.981 1.00 78.44 331 LYS A C 1
ATOM 2615 O O . LYS A 1 331 ? -14.061 -5.822 -16.755 1.00 78.44 331 LYS A O 1
ATOM 2620 N N . LYS A 1 332 ? -12.018 -6.003 -15.823 1.00 69.94 332 LYS A N 1
ATOM 2621 C CA . LYS A 1 332 ? -11.434 -4.949 -16.649 1.00 69.94 332 LYS A CA 1
ATOM 2622 C C . LYS A 1 332 ? -11.461 -5.412 -18.095 1.00 69.94 332 LYS A C 1
ATOM 2624 O O . LYS A 1 332 ? -10.972 -6.504 -18.382 1.00 69.94 332 LYS A O 1
ATOM 2629 N N . ALA A 1 333 ? -12.001 -4.574 -18.972 1.00 73.00 333 ALA A N 1
ATOM 2630 C CA . ALA A 1 333 ? -11.796 -4.749 -20.395 1.00 73.00 333 ALA A CA 1
ATOM 2631 C C . ALA A 1 333 ? -10.291 -4.767 -20.678 1.00 73.00 333 ALA A C 1
ATOM 2633 O O . ALA A 1 333 ? -9.504 -4.069 -20.021 1.00 73.00 333 ALA A O 1
ATOM 2634 N N . SER A 1 334 ? -9.898 -5.580 -21.651 1.00 81.75 334 SER A N 1
ATOM 2635 C CA . SER A 1 334 ? -8.552 -5.524 -22.189 1.00 81.75 334 SER A CA 1
ATOM 2636 C C . SER A 1 334 ? -8.215 -4.089 -22.619 1.00 81.75 334 SER A C 1
ATOM 2638 O O . SER A 1 334 ? -9.101 -3.360 -23.071 1.00 81.75 334 SER A O 1
ATOM 2640 N N . PRO A 1 335 ? -6.958 -3.639 -22.457 1.00 86.50 335 PRO A N 1
ATOM 2641 C CA . PRO A 1 335 ? -6.527 -2.352 -22.953 1.00 86.50 335 PRO A CA 1
ATOM 2642 C C . PRO A 1 335 ? -6.8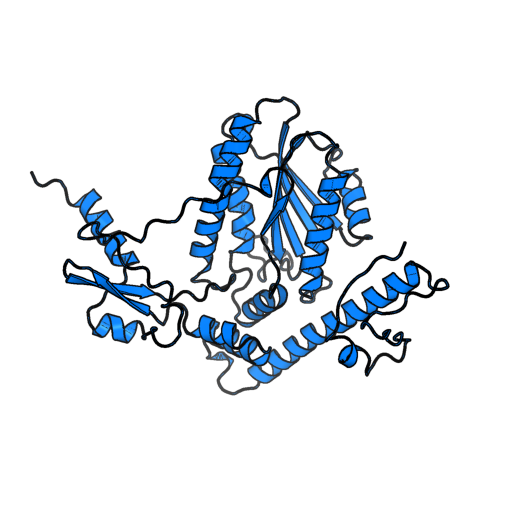92 -2.243 -24.436 1.00 86.50 335 PRO A C 1
ATOM 2644 O O . PRO A 1 335 ? -6.535 -3.111 -25.216 1.00 86.50 335 PRO A O 1
ATOM 2647 N N . ALA A 1 336 ? -7.587 -1.178 -24.827 1.00 92.44 336 ALA A N 1
ATOM 2648 C CA . ALA A 1 336 ? -7.854 -0.915 -26.236 1.00 92.44 336 ALA A CA 1
ATOM 2649 C C . ALA A 1 336 ? -6.599 -0.382 -26.945 1.00 92.44 336 ALA A C 1
ATOM 2651 O O . ALA A 1 336 ? -5.782 0.329 -26.335 1.00 92.44 336 ALA A O 1
ATOM 2652 N N . CYS A 1 337 ? -6.479 -0.713 -28.228 1.00 94.06 337 CYS A N 1
ATOM 2653 C CA . CYS A 1 337 ? -5.499 -0.169 -29.149 1.00 94.06 337 CYS A CA 1
ATOM 2654 C C . CYS A 1 337 ? -5.749 1.334 -29.327 1.00 94.06 337 CYS A C 1
ATOM 2656 O O . CYS A 1 337 ? -6.868 1.722 -29.670 1.00 94.06 337 CYS A O 1
ATOM 2658 N N . PRO A 1 338 ? -4.743 2.203 -29.126 1.00 94.31 338 PRO A N 1
ATOM 2659 C CA . PRO A 1 338 ? -4.929 3.642 -29.295 1.00 94.31 338 PRO A CA 1
ATOM 2660 C C . PRO A 1 338 ? -5.187 4.053 -30.755 1.00 94.31 338 PRO A C 1
ATOM 2662 O O . PRO A 1 338 ? -5.792 5.099 -30.982 1.00 94.31 338 PRO A O 1
ATOM 2665 N N . LYS A 1 339 ? -4.791 3.218 -31.729 1.00 93.62 339 LYS A N 1
ATOM 2666 C CA . LYS A 1 339 ? -4.978 3.464 -33.166 1.00 93.62 339 LYS A CA 1
ATOM 2667 C C . LYS A 1 339 ? -6.373 3.056 -33.655 1.00 93.62 339 LYS A C 1
ATOM 2669 O O . LYS A 1 339 ? -7.096 3.897 -34.166 1.00 93.62 339 LYS A O 1
ATOM 2674 N N . CYS A 1 340 ? -6.771 1.794 -33.466 1.00 94.50 340 CYS A N 1
ATOM 2675 C CA . CYS A 1 340 ? -8.018 1.249 -34.034 1.00 94.50 340 CYS A CA 1
ATOM 2676 C C . CYS A 1 340 ? -9.117 0.917 -33.008 1.00 94.50 340 CYS A C 1
ATOM 2678 O O . CYS A 1 340 ? -10.181 0.449 -33.390 1.00 94.50 340 CYS A O 1
ATOM 2680 N N . GLY A 1 341 ? -8.873 1.083 -31.703 1.00 93.31 341 GLY A N 1
ATOM 2681 C CA . GLY A 1 341 ? -9.852 0.761 -30.656 1.00 93.31 341 GLY A CA 1
ATOM 2682 C C . GLY A 1 341 ? -10.029 -0.732 -30.349 1.00 93.31 341 GLY A C 1
ATOM 2683 O O . GLY A 1 341 ? -10.648 -1.060 -29.338 1.00 93.31 341 GLY A O 1
ATOM 2684 N N . ALA A 1 342 ? -9.447 -1.636 -31.147 1.00 93.69 342 ALA A N 1
ATOM 2685 C CA . ALA A 1 342 ? -9.527 -3.078 -30.914 1.00 93.69 342 ALA A CA 1
ATOM 2686 C C . ALA A 1 342 ? -8.959 -3.476 -29.543 1.00 93.69 342 ALA A C 1
ATOM 2688 O O . ALA A 1 342 ? -8.000 -2.874 -29.048 1.00 93.69 342 ALA A O 1
ATOM 2689 N N . ALA A 1 343 ? -9.526 -4.514 -28.931 1.00 92.81 343 ALA A N 1
ATOM 2690 C CA . ALA A 1 343 ? -9.007 -5.068 -27.688 1.00 92.81 343 ALA A CA 1
ATOM 2691 C C . ALA A 1 343 ? -7.601 -5.645 -27.913 1.00 92.81 343 ALA A C 1
ATOM 2693 O O . ALA A 1 343 ? -7.406 -6.514 -28.759 1.00 92.81 343 ALA A O 1
ATOM 2694 N N . LEU A 1 344 ? -6.618 -5.174 -27.148 1.00 90.31 344 LEU A N 1
ATOM 2695 C CA . LEU A 1 344 ? -5.269 -5.722 -27.181 1.00 90.31 344 LEU A CA 1
ATOM 2696 C C . LEU A 1 344 ? -5.203 -6.982 -26.316 1.00 90.31 344 LEU A C 1
ATOM 2698 O O . LEU A 1 344 ? -5.746 -6.979 -25.204 1.00 90.31 344 LEU A O 1
ATOM 2702 N N . PRO A 1 345 ? -4.512 -8.043 -26.755 1.00 82.00 345 PRO A N 1
ATOM 2703 C CA . PRO A 1 345 ? -4.312 -9.209 -25.914 1.00 82.00 345 PRO A CA 1
ATOM 2704 C C . PRO A 1 345 ? -3.528 -8.792 -24.663 1.00 82.00 345 PRO A C 1
ATOM 2706 O O . PRO A 1 345 ? -2.366 -8.389 -24.735 1.00 82.00 345 PRO A O 1
ATOM 2709 N N . ILE A 1 346 ? -4.157 -8.875 -23.484 1.00 69.25 346 ILE A N 1
ATOM 2710 C CA . ILE A 1 346 ? -3.383 -8.912 -22.243 1.00 69.25 346 ILE A CA 1
ATOM 2711 C C . ILE A 1 346 ? -2.865 -10.327 -22.147 1.00 69.25 346 ILE A C 1
ATOM 2713 O O . ILE A 1 346 ? -3.604 -11.235 -21.760 1.00 69.25 346 ILE A O 1
ATOM 2717 N N . ASN A 1 347 ? -1.591 -10.517 -22.453 1.00 60.44 347 ASN A N 1
ATOM 2718 C CA . ASN A 1 347 ? -0.962 -11.759 -22.078 1.00 60.44 347 ASN A CA 1
ATOM 2719 C C . ASN A 1 347 ? -0.807 -11.769 -20.544 1.00 60.44 347 ASN A C 1
ATOM 2721 O O . ASN A 1 347 ? 0.162 -11.276 -19.974 1.00 60.44 347 ASN A O 1
ATOM 2725 N N . LEU A 1 348 ? -1.822 -12.289 -19.847 1.00 55.22 348 LEU A N 1
ATOM 2726 C CA . LEU A 1 348 ? -1.774 -12.506 -18.400 1.00 55.22 348 LEU A CA 1
ATOM 2727 C C . LEU A 1 348 ? -0.692 -13.537 -18.029 1.00 55.22 348 LEU A C 1
ATOM 2729 O O . LEU A 1 348 ? -0.275 -13.558 -16.873 1.00 55.22 348 LEU A O 1
ATOM 2733 N N . ARG A 1 349 ? -0.213 -14.344 -18.994 1.00 46.12 349 ARG A N 1
ATOM 2734 C CA . ARG A 1 349 ? 0.939 -15.249 -18.851 1.00 46.12 349 ARG A CA 1
ATOM 2735 C C . ARG A 1 349 ? 2.286 -14.557 -19.086 1.00 46.12 349 ARG A C 1
ATOM 2737 O O . ARG A 1 349 ? 3.273 -15.053 -18.557 1.00 46.12 349 ARG A O 1
ATOM 2744 N N . ALA A 1 350 ? 2.330 -13.361 -19.683 1.00 53.81 350 ALA A N 1
ATOM 2745 C CA . ALA A 1 350 ? 3.558 -12.568 -19.883 1.00 53.81 350 ALA A CA 1
ATOM 2746 C C . ALA A 1 350 ? 4.192 -12.007 -18.608 1.00 53.81 350 ALA A C 1
ATOM 2748 O O . ALA A 1 350 ? 5.165 -11.255 -18.621 1.00 53.81 350 ALA A O 1
ATOM 2749 N N . TRP A 1 351 ? 3.669 -12.429 -17.466 1.00 62.44 351 TRP A N 1
ATOM 2750 C CA . TRP A 1 351 ? 4.376 -12.370 -16.202 1.00 62.44 351 TRP A CA 1
ATOM 2751 C C . TRP A 1 351 ? 5.454 -13.454 -16.091 1.00 62.44 351 TRP A C 1
ATOM 2753 O O . TRP A 1 351 ? 6.234 -13.405 -15.142 1.00 62.44 351 TRP A O 1
ATOM 2763 N N . HIS A 1 352 ? 5.545 -14.401 -17.027 1.00 71.56 352 HIS A N 1
ATOM 2764 C CA . HIS A 1 352 ? 6.631 -15.372 -17.094 1.00 71.56 352 HIS A CA 1
ATOM 2765 C C . HIS A 1 352 ? 7.939 -14.706 -17.545 1.00 71.56 352 HIS A C 1
ATOM 2767 O O . HIS A 1 352 ? 7.931 -13.785 -18.359 1.00 71.56 352 HIS A O 1
ATOM 2773 N N . LYS A 1 353 ? 9.079 -15.140 -16.992 1.00 74.56 353 LYS A N 1
ATOM 2774 C CA . LYS A 1 353 ? 10.390 -14.515 -17.256 1.00 74.56 353 LYS A CA 1
ATOM 2775 C C . LYS A 1 353 ? 10.807 -14.605 -18.730 1.00 74.56 353 LYS A C 1
ATOM 2777 O O . LYS A 1 353 ? 11.427 -13.676 -19.229 1.00 74.56 353 LYS A O 1
ATOM 2782 N N . SER A 1 354 ? 10.428 -15.683 -19.418 1.00 80.88 354 SER A N 1
ATOM 2783 C CA . SER A 1 354 ? 10.794 -15.942 -20.820 1.00 80.88 354 SER A CA 1
ATOM 2784 C C . SER A 1 354 ? 10.166 -14.977 -21.829 1.00 80.88 354 SER A C 1
ATOM 2786 O O . SER A 1 354 ? 10.625 -14.905 -22.959 1.00 80.88 354 SER A O 1
ATOM 2788 N N . GLU A 1 355 ? 9.125 -14.239 -21.442 1.00 85.88 355 GLU A N 1
ATOM 2789 C CA . GLU A 1 355 ? 8.420 -13.298 -22.325 1.00 85.88 355 GLU A CA 1
ATOM 2790 C C . GLU A 1 355 ? 8.837 -11.836 -22.071 1.00 85.88 355 GLU A C 1
ATOM 2792 O O . GLU A 1 355 ? 8.187 -10.898 -22.538 1.00 85.88 355 GLU A O 1
ATOM 2797 N N . ARG A 1 356 ? 9.915 -11.629 -21.299 1.00 91.69 356 ARG A N 1
ATOM 2798 C CA . ARG A 1 356 ? 10.449 -10.313 -20.936 1.00 91.69 356 ARG A CA 1
ATOM 2799 C C . ARG A 1 356 ? 11.712 -10.024 -21.737 1.00 91.69 356 ARG A C 1
ATOM 2801 O O . ARG A 1 356 ? 12.707 -10.732 -21.621 1.00 91.69 356 ARG A O 1
ATOM 2808 N N . PHE A 1 357 ? 11.707 -8.921 -22.469 1.00 94.69 357 PHE A N 1
ATOM 2809 C CA . PHE A 1 357 ? 12.859 -8.448 -23.239 1.00 94.69 357 PHE A CA 1
ATOM 2810 C C . PHE A 1 357 ? 13.362 -7.132 -22.652 1.00 94.69 357 PHE A C 1
ATOM 2812 O O . PHE A 1 357 ? 12.602 -6.438 -21.980 1.00 94.69 357 PHE A O 1
ATOM 2819 N N . SER A 1 358 ? 14.636 -6.776 -22.844 1.00 96.75 358 SER A N 1
ATOM 2820 C CA . SER A 1 358 ? 15.098 -5.440 -22.441 1.00 96.75 358 SER A CA 1
ATOM 2821 C C . SER A 1 358 ? 14.320 -4.374 -23.205 1.00 96.75 358 SER A C 1
ATOM 2823 O O . SER A 1 358 ? 14.046 -4.530 -24.393 1.00 96.75 358 SER A O 1
ATOM 2825 N N . VAL A 1 359 ? 13.961 -3.284 -22.525 1.00 96.81 359 VAL A N 1
ATOM 2826 C CA . VAL A 1 359 ? 13.276 -2.167 -23.186 1.00 96.81 359 VAL A CA 1
ATOM 2827 C C . VAL A 1 359 ? 14.126 -1.610 -24.327 1.00 96.81 359 VAL A C 1
ATOM 2829 O O . VAL A 1 359 ? 13.598 -1.442 -25.417 1.00 96.81 359 VAL A O 1
ATOM 2832 N N . ALA A 1 360 ? 15.441 -1.473 -24.127 1.00 97.88 360 ALA A N 1
ATOM 2833 C CA . ALA A 1 360 ? 16.364 -1.028 -25.172 1.00 97.88 360 ALA A CA 1
ATOM 2834 C C . ALA A 1 360 ? 16.300 -1.896 -26.445 1.00 97.88 360 ALA A C 1
ATOM 2836 O O . ALA A 1 360 ? 16.315 -1.370 -27.552 1.00 97.88 360 ALA A O 1
ATOM 2837 N N . ARG A 1 361 ? 16.168 -3.226 -26.307 1.00 97.56 361 ARG A N 1
ATOM 2838 C CA . ARG A 1 361 ? 15.979 -4.119 -27.461 1.00 97.56 361 ARG A CA 1
ATOM 2839 C C . ARG A 1 361 ? 14.649 -3.845 -28.160 1.00 97.56 361 ARG A C 1
ATOM 2841 O O . ARG A 1 361 ? 14.620 -3.751 -29.377 1.00 97.56 361 ARG A O 1
ATOM 2848 N N . LEU A 1 362 ? 13.559 -3.734 -27.401 1.00 97.62 362 LEU A N 1
ATOM 2849 C CA . LEU A 1 362 ? 12.221 -3.505 -27.956 1.00 97.62 362 LEU A CA 1
ATOM 2850 C C . LEU A 1 362 ? 12.134 -2.155 -28.684 1.00 97.62 362 LEU A C 1
ATOM 2852 O O . LEU A 1 362 ? 11.525 -2.072 -29.745 1.00 97.62 362 LEU A O 1
ATOM 2856 N N . GLU A 1 363 ? 12.767 -1.120 -28.135 1.00 97.50 363 GLU A N 1
ATOM 2857 C CA . GLU A 1 363 ? 12.898 0.193 -28.771 1.00 97.50 363 GLU A CA 1
ATOM 2858 C C . GLU A 1 363 ? 13.754 0.110 -30.046 1.00 97.50 363 GLU A C 1
ATOM 2860 O O . GLU A 1 363 ? 13.367 0.668 -31.070 1.00 97.50 363 GLU A O 1
ATOM 2865 N N . GLY A 1 364 ? 14.847 -0.665 -30.030 1.00 97.94 364 GLY A N 1
ATOM 2866 C CA . GLY A 1 364 ? 15.651 -0.964 -31.223 1.00 97.94 364 GLY A CA 1
ATOM 2867 C C . GLY A 1 364 ? 14.892 -1.732 -32.316 1.00 97.94 364 GLY A C 1
ATOM 2868 O O . GLY A 1 364 ? 15.165 -1.548 -33.496 1.00 97.94 364 GLY A O 1
ATOM 2869 N N . GLU A 1 365 ? 13.891 -2.536 -31.945 1.00 97.69 365 GLU A N 1
ATOM 2870 C CA . GLU A 1 365 ? 12.947 -3.193 -32.868 1.00 97.69 365 GLU A CA 1
ATOM 2871 C C . GLU A 1 365 ? 11.844 -2.237 -33.384 1.00 97.69 365 GLU A C 1
ATOM 2873 O O . GLU A 1 365 ? 10.920 -2.667 -34.073 1.00 97.69 365 GLU A O 1
ATOM 2878 N N . GLY A 1 366 ? 11.884 -0.947 -33.030 1.00 97.44 366 GLY A N 1
ATOM 2879 C CA . GLY A 1 366 ? 10.885 0.052 -33.426 1.00 97.44 366 GLY A CA 1
ATOM 2880 C C . GLY A 1 366 ? 9.573 -0.010 -32.634 1.00 97.44 366 GLY A C 1
ATOM 2881 O O . GLY A 1 366 ? 8.613 0.694 -32.960 1.00 97.44 366 GLY A O 1
ATOM 2882 N N . ARG A 1 367 ? 9.497 -0.828 -31.576 1.00 97.50 367 ARG A N 1
ATOM 2883 C CA . ARG A 1 367 ? 8.317 -0.894 -30.702 1.00 97.50 367 ARG A CA 1
ATOM 2884 C C . ARG A 1 367 ? 8.294 0.318 -29.779 1.00 97.50 367 ARG A C 1
ATOM 2886 O O . ARG A 1 367 ? 9.321 0.752 -29.268 1.00 97.50 367 ARG A O 1
ATOM 2893 N N . ARG A 1 368 ? 7.095 0.818 -29.476 1.00 96.44 368 ARG A N 1
ATOM 2894 C CA . ARG A 1 368 ? 6.901 1.950 -28.552 1.00 96.44 368 ARG A CA 1
ATOM 2895 C C . ARG A 1 368 ? 6.102 1.551 -27.317 1.00 96.44 368 ARG A C 1
ATOM 2897 O O . ARG A 1 368 ? 5.299 0.613 -27.353 1.00 96.44 368 ARG A O 1
ATOM 2904 N N . GLU A 1 369 ? 6.289 2.268 -26.209 1.00 95.62 369 GLU A N 1
ATOM 2905 C CA . GLU A 1 369 ? 5.542 1.979 -24.987 1.00 95.62 369 GLU A CA 1
ATOM 2906 C C . GLU A 1 369 ? 4.045 2.270 -25.195 1.00 95.62 369 GLU A C 1
ATOM 2908 O O . GLU A 1 369 ? 3.642 3.373 -25.570 1.00 95.62 369 GLU A O 1
ATOM 2913 N N . LEU A 1 370 ? 3.178 1.304 -24.877 1.00 94.12 370 LEU A N 1
ATOM 2914 C CA . LEU A 1 370 ? 1.728 1.449 -25.053 1.00 94.12 370 LEU A CA 1
ATOM 2915 C C . LEU A 1 370 ? 1.151 2.665 -24.301 1.00 94.12 370 LEU A C 1
ATOM 2917 O O . LEU A 1 370 ? 0.170 3.266 -24.743 1.00 94.12 370 LEU A O 1
ATOM 2921 N N . SER A 1 371 ? 1.732 3.033 -23.155 1.00 91.69 371 SER A N 1
ATOM 2922 C CA . SER A 1 371 ? 1.295 4.197 -22.374 1.00 91.69 371 SER A CA 1
ATOM 2923 C C . SER A 1 371 ? 1.630 5.530 -23.058 1.00 91.69 371 SER A C 1
ATOM 2925 O O . SER A 1 371 ? 0.879 6.497 -22.918 1.00 91.69 371 SER A O 1
ATOM 2927 N N . GLU A 1 372 ? 2.724 5.589 -23.816 1.00 94.56 372 GLU A N 1
ATOM 2928 C CA . GLU A 1 372 ? 3.130 6.749 -24.612 1.00 94.56 372 GLU A CA 1
ATOM 2929 C C . GLU A 1 372 ? 2.250 6.886 -25.842 1.00 94.56 372 GLU A C 1
ATOM 2931 O O . GLU A 1 372 ? 1.634 7.934 -26.020 1.00 94.56 372 GLU A O 1
ATOM 2936 N N . LEU A 1 373 ? 2.075 5.794 -26.591 1.00 95.56 373 LEU A N 1
ATOM 2937 C CA . LEU A 1 373 ? 1.186 5.737 -27.754 1.00 95.56 373 LEU A CA 1
ATOM 2938 C C . LEU A 1 373 ? -0.233 6.213 -27.409 1.00 95.56 373 LEU A C 1
ATOM 2940 O O . LEU A 1 373 ? -0.856 6.966 -28.149 1.00 95.56 373 LEU A O 1
ATOM 2944 N N . ARG A 1 374 ? -0.749 5.830 -26.236 1.00 93.69 374 ARG A N 1
ATOM 2945 C CA . ARG A 1 374 ? -2.056 6.296 -25.744 1.00 93.69 374 ARG A CA 1
ATOM 2946 C C . ARG A 1 374 ? -2.100 7.783 -25.440 1.00 93.69 374 ARG A C 1
ATOM 2948 O O . ARG A 1 374 ? -3.104 8.424 -25.741 1.00 93.69 374 ARG A O 1
ATOM 2955 N N . ARG A 1 375 ? -1.053 8.317 -24.808 1.00 93.69 375 ARG A N 1
ATOM 2956 C CA . ARG A 1 375 ? -0.961 9.750 -24.504 1.00 93.69 375 ARG A CA 1
ATOM 2957 C C . ARG A 1 375 ? -0.876 10.560 -25.790 1.00 93.69 375 ARG A C 1
ATOM 2959 O O . ARG A 1 375 ? -1.558 11.570 -25.888 1.00 93.69 375 ARG A O 1
ATOM 2966 N N . GLU A 1 376 ? -0.089 10.103 -26.755 1.00 93.94 376 GLU A N 1
ATOM 2967 C CA . GLU A 1 376 ? 0.060 10.736 -28.063 1.00 93.94 376 GLU A CA 1
ATOM 2968 C C . GLU A 1 376 ? -1.257 10.735 -28.837 1.00 93.94 376 GLU A C 1
ATOM 2970 O O . GLU A 1 376 ? -1.785 11.808 -29.103 1.00 93.94 376 GLU A O 1
ATOM 2975 N N . CYS A 1 377 ? -1.875 9.569 -29.070 1.00 91.81 377 CYS A N 1
ATOM 2976 C CA . CYS A 1 377 ? -3.170 9.505 -29.753 1.00 91.81 377 CYS A CA 1
ATOM 2977 C C . CYS A 1 377 ? -4.262 10.288 -29.008 1.00 91.81 377 CYS A C 1
ATOM 2979 O O . CYS A 1 377 ? -5.131 10.885 -29.636 1.00 91.81 377 CYS A O 1
ATOM 2981 N N . GLY A 1 378 ? -4.229 10.300 -27.671 1.00 90.56 378 GLY A N 1
ATOM 2982 C CA . GLY A 1 378 ? -5.126 11.118 -26.857 1.00 90.56 378 GLY A CA 1
ATOM 2983 C C . GLY A 1 378 ? -4.936 12.616 -27.107 1.00 90.56 378 GLY A C 1
ATOM 2984 O O . GLY A 1 378 ? -5.918 13.313 -27.343 1.00 90.56 378 GLY A O 1
ATOM 2985 N N . ARG A 1 379 ? -3.688 13.106 -27.118 1.00 90.50 379 ARG A N 1
ATOM 2986 C CA . ARG A 1 379 ? -3.376 14.504 -27.457 1.00 90.50 379 ARG A CA 1
ATOM 2987 C C . ARG A 1 379 ? -3.784 14.834 -28.888 1.00 90.50 379 ARG A C 1
ATOM 2989 O O . ARG A 1 379 ? -4.433 15.852 -29.083 1.00 90.50 379 ARG A O 1
ATOM 2996 N N . SER A 1 380 ? -3.484 13.973 -29.859 1.00 89.81 380 SER A N 1
ATOM 2997 C CA . SER A 1 380 ? -3.881 14.179 -31.256 1.00 89.81 380 SER A CA 1
ATOM 2998 C C . SER A 1 380 ? -5.399 14.262 -31.417 1.00 89.81 380 SER A C 1
ATOM 3000 O O . SER A 1 380 ? -5.874 15.054 -32.209 1.00 89.81 380 SER A O 1
ATOM 3002 N N . ARG A 1 381 ? -6.189 13.515 -30.637 1.00 87.00 381 ARG A N 1
ATOM 3003 C CA . ARG A 1 381 ? -7.659 13.638 -30.668 1.00 87.00 381 ARG A CA 1
ATOM 3004 C C . ARG A 1 381 ? -8.172 14.936 -30.046 1.00 87.00 381 ARG A C 1
ATOM 3006 O O . ARG A 1 381 ? -9.187 15.450 -30.493 1.00 87.00 381 ARG A O 1
ATOM 3013 N N . VAL A 1 382 ? -7.509 15.433 -29.001 1.00 88.56 382 VAL A N 1
ATOM 3014 C CA . VAL A 1 382 ? -7.921 16.659 -28.296 1.00 88.56 382 VAL A CA 1
ATOM 3015 C C . VAL A 1 382 ? -7.501 17.915 -29.061 1.00 88.56 382 VAL A C 1
ATOM 3017 O O . VAL A 1 382 ? -8.282 18.853 -29.158 1.00 88.56 382 VAL A O 1
ATOM 3020 N N . PHE A 1 383 ? -6.280 17.935 -29.596 1.00 86.25 383 PHE A N 1
ATOM 3021 C CA . PHE A 1 383 ? -5.667 19.118 -30.210 1.00 86.25 383 PHE A CA 1
ATOM 3022 C C . PHE A 1 383 ? -5.566 19.048 -31.730 1.00 86.25 383 PHE A C 1
ATOM 3024 O O . PHE A 1 383 ? -5.366 20.074 -32.365 1.00 86.25 383 PHE A O 1
ATOM 3031 N N . GLY A 1 384 ? -5.678 17.858 -32.320 1.00 68.19 384 GLY A N 1
ATOM 3032 C CA . GLY A 1 384 ? -5.510 17.674 -33.760 1.00 68.19 384 GLY A CA 1
ATOM 3033 C C . GLY A 1 384 ? -6.658 18.218 -34.597 1.00 68.19 384 GLY A C 1
ATOM 3034 O O . GLY A 1 384 ? -6.520 18.221 -35.810 1.00 68.19 384 GLY A O 1
ATOM 3035 N N . GLY A 1 385 ? -7.741 18.693 -33.969 1.00 53.50 385 GLY A N 1
ATOM 3036 C CA . GLY A 1 385 ? -8.896 19.245 -34.660 1.00 53.50 385 GLY A CA 1
ATOM 3037 C C . GLY A 1 385 ? -9.624 18.185 -35.483 1.00 53.50 385 GLY A C 1
ATOM 3038 O O . GLY A 1 385 ? -9.039 17.365 -36.185 1.00 53.50 385 GLY A O 1
ATOM 3039 N N . ALA A 1 386 ? -10.948 18.217 -35.451 1.00 48.97 386 ALA A N 1
ATOM 3040 C CA . ALA A 1 386 ? -11.656 17.856 -36.661 1.00 48.97 386 ALA A CA 1
ATOM 3041 C C . ALA A 1 386 ? -11.252 18.910 -37.704 1.00 48.97 386 ALA A C 1
ATOM 3043 O O . ALA A 1 386 ? -11.830 19.989 -37.744 1.00 48.97 386 ALA A O 1
ATOM 3044 N N . GLY A 1 387 ? -10.201 18.633 -38.476 1.00 45.56 387 GLY A N 1
ATOM 3045 C CA . GLY A 1 387 ? -10.073 19.201 -39.807 1.00 45.56 387 GLY A CA 1
ATOM 3046 C C . GLY A 1 387 ? -11.193 18.599 -40.645 1.00 45.56 387 GLY A C 1
ATOM 3047 O O . GLY A 1 387 ? -10.991 17.576 -41.294 1.00 45.56 387 GLY A O 1
ATOM 3048 N N . THR A 1 388 ? -12.397 19.148 -40.479 1.00 39.84 388 THR A N 1
ATOM 3049 C CA . THR A 1 388 ? -13.415 19.199 -41.531 1.00 39.84 388 THR A CA 1
ATOM 3050 C C . THR A 1 388 ? -12.916 20.086 -42.649 1.00 39.84 388 THR A C 1
ATOM 3052 O O . THR A 1 388 ? -12.387 21.169 -42.298 1.00 39.84 388 THR A O 1
#

Radius of gyration: 24.77 Å; Cα contacts (8 Å, |Δi|>4): 553; chains: 1; bounding box: 63×56×78 Å

Sequence (388 aa):
MSVQIETSEVLDSATAGASAFVPARDGDGWYPVTPEQSLDQVKAFFRAVYSARNARIVDEFKRTVAALKACEGWDELPEREKYARILEAMGLQSKAERSRDCNDKGIPGSCACGLEYFNRYRCTLRFCPFCGGWHYARLMERYARPIADYICAHGGGLDATLAMLTFTIRADGEMPHPDKARWLMKCVRKWFRRMVPKGRRWGAIFAVETGYELPYKHPGRKAGGWNLHVHALYFGPYLNFGRMGEQGGPAGQLWRKVTQGEGKVIGIKQCPGWRKNPREAVVKALSHHFGYILKPAAESGERLAALEILFSGVRRVHGVGAFYRLPKPGKKASPACPKCGAALPINLRAWHKSERFSVARLEGEGRRELSELRRECGRSRVFGGAGT

Foldseek 3Di:
DDDDDDDADPVVVLCPPPPDDDADAPPVRHRDPDPPDDPVNVVVVVVVSQVSVFCVLQVQLVVQLVVLVPDPCSVVDDLLLSLLSSCVSSVNNLLSVLSVQAQQWWFWFADPVGATATAGRHSCQQLRLRCLVVVLVQVCLFALVLVLVVCVVVVPDPQKFKKKKKWKFQDPQTAHALVVLVLVVVLVQVLCVVQADPPWAKKKKKFKAAWAPDPVPDPPDHTSHNMIMMIMTMITGDGFCPDPVACPGPSNVSSCVSVVNRTHHMDMDTQPCCSVPVSVSSSVSSCVRSCRSRVNSDPGSSVSNSRSRSCPVNDGMAMDGPSRDGDGPPDDFADAQLPPRDRTDPPPVCVDPVSIDGPVVSVVVVHYHSVVSNVVSVCCVVPVDPPD

Mean predicted aligned error: 8.71 Å

Solvent-accessible surface area (backbone atoms only — not comparable to full-atom values): 21869 Å² total; per-residue (Å²): 138,84,87,88,82,91,76,77,89,66,58,86,76,68,49,84,82,50,96,65,86,75,69,70,56,48,100,86,56,41,69,74,79,52,94,83,58,48,75,63,56,56,52,50,50,55,50,50,55,50,51,52,54,28,50,49,55,47,50,50,49,52,50,51,52,52,56,52,61,70,38,87,69,45,87,78,46,55,46,60,54,49,20,20,52,52,25,37,78,70,74,34,48,78,56,14,56,31,52,61,40,33,66,50,18,19,31,75,48,69,42,98,87,72,51,55,26,22,44,66,35,68,52,73,46,61,66,36,83,86,32,15,66,58,54,46,52,54,50,46,64,48,42,37,59,52,50,23,55,50,40,70,79,66,59,83,50,86,58,51,40,51,30,40,34,36,42,32,36,75,46,93,77,51,76,61,39,37,63,54,59,55,48,51,56,50,33,52,53,53,43,50,68,70,69,50,67,84,96,61,74,39,25,31,39,33,34,55,36,56,32,31,64,59,44,84,87,41,87,90,48,79,38,52,42,42,20,39,35,32,37,28,47,36,38,23,65,68,74,77,36,62,100,72,49,37,60,84,18,64,52,28,45,48,42,16,61,60,47,76,66,54,36,66,46,50,47,73,44,70,47,73,62,34,89,82,39,43,54,60,31,39,44,55,49,48,51,55,47,51,40,59,57,36,49,64,48,41,88,49,18,66,52,44,30,51,51,54,56,35,45,51,96,48,85,47,73,48,47,37,67,61,44,52,73,54,68,72,66,72,86,76,74,55,59,56,37,66,86,80,59,49,73,34,83,72,63,81,66,53,80,42,76,92,50,52,42,49,37,71,57,42,45,73,72,69,29,42,50,51,72,53,51,40,51,50,47,49,47,46,67,72,71,57,55,90,81,119